Protein AF-0000000084496891 (afdb_homodimer)

Structure (mmCIF, N/CA/C/O backbone):
data_AF-0000000084496891-model_v1
#
loop_
_entity.id
_entity.type
_entity.pdbx_description
1 polymer 'DUF3231 family protein'
#
loop_
_atom_site.group_PDB
_atom_site.id
_atom_site.type_symbol
_atom_site.label_atom_id
_atom_site.label_alt_id
_atom_site.label_comp_id
_atom_site.label_asym_id
_atom_site.label_entity_id
_atom_site.label_seq_id
_atom_site.pdbx_PDB_ins_code
_atom_site.Cartn_x
_atom_site.Cartn_y
_atom_site.Cartn_z
_atom_site.occupancy
_atom_site.B_iso_or_equiv
_atom_site.auth_seq_id
_atom_site.auth_comp_id
_atom_site.auth_asym_id
_atom_site.auth_atom_id
_atom_site.pdbx_PDB_model_num
ATOM 1 N N . MET A 1 1 ? 25.375 16.516 -16.797 1 32.56 1 MET A N 1
ATOM 2 C CA . MET A 1 1 ? 24.047 15.969 -16.625 1 32.56 1 MET A CA 1
ATOM 3 C C . MET A 1 1 ? 24.078 14.445 -16.641 1 32.56 1 MET A C 1
ATOM 5 O O . MET A 1 1 ? 24.578 13.836 -17.594 1 32.56 1 MET A O 1
ATOM 9 N N . VAL A 1 2 ? 24.156 13.789 -15.539 1 44.91 2 VAL A N 1
ATOM 10 C CA . VAL A 1 2 ? 24.281 12.336 -15.531 1 44.91 2 VAL A CA 1
ATOM 11 C C . VAL A 1 2 ? 23.234 11.711 -16.438 1 44.91 2 VAL A C 1
ATOM 13 O O . VAL A 1 2 ? 22.062 12.109 -16.406 1 44.91 2 VAL A O 1
ATOM 16 N N . ASP A 1 3 ? 23.609 11.289 -17.609 1 49.84 3 ASP A N 1
ATOM 17 C CA . ASP A 1 3 ? 22.688 10.578 -18.5 1 49.84 3 ASP A CA 1
ATOM 18 C C . ASP A 1 3 ? 21.875 9.539 -17.719 1 49.84 3 ASP A C 1
ATOM 20 O O . ASP A 1 3 ? 22.406 8.516 -17.297 1 49.84 3 ASP A O 1
ATOM 24 N N . GLY A 1 4 ? 20.703 9.992 -17.109 1 54.47 4 GLY A N 1
ATOM 25 C CA . GLY A 1 4 ? 19.781 9.25 -16.266 1 54.47 4 GLY A CA 1
ATOM 26 C C . GLY A 1 4 ? 19.516 7.848 -16.766 1 54.47 4 GLY A C 1
ATOM 27 O O . GLY A 1 4 ? 19.109 6.973 -15.984 1 54.47 4 GLY A O 1
ATOM 28 N N . ASN A 1 5 ? 19.828 7.648 -18.047 1 59.16 5 ASN A N 1
ATOM 29 C CA . ASN A 1 5 ? 19.562 6.332 -18.625 1 59.16 5 ASN A CA 1
ATOM 30 C C . ASN A 1 5 ? 20.766 5.406 -18.469 1 59.16 5 ASN A C 1
ATOM 32 O O . ASN A 1 5 ? 20.719 4.238 -18.859 1 59.16 5 ASN A O 1
ATOM 36 N N . LYS A 1 6 ? 21.594 5.879 -17.859 1 73.75 6 LYS A N 1
ATOM 37 C CA . LYS A 1 6 ? 22.844 5.117 -17.812 1 73.75 6 LYS A CA 1
ATOM 38 C C . LYS A 1 6 ? 23.156 4.637 -16.406 1 73.75 6 LYS A C 1
ATOM 40 O O . LYS A 1 6 ? 24.188 4.016 -16.172 1 73.75 6 LYS A O 1
ATOM 45 N N . LEU A 1 7 ? 22.219 4.836 -15.586 1 86 7 LEU A N 1
ATOM 46 C CA . LEU A 1 7 ? 22.469 4.402 -14.219 1 86 7 LEU A CA 1
ATOM 47 C C . LEU A 1 7 ? 22.281 2.895 -14.078 1 86 7 LEU A C 1
ATOM 49 O O . LEU A 1 7 ? 21.375 2.322 -14.688 1 86 7 LEU A O 1
ATOM 53 N N . LYS A 1 8 ? 23.234 2.354 -13.383 1 93.38 8 LYS A N 1
ATOM 54 C CA . LYS A 1 8 ? 23.016 0.95 -13.047 1 93.38 8 LYS A CA 1
ATOM 55 C C . LYS A 1 8 ? 21.766 0.778 -12.188 1 93.38 8 LYS A C 1
ATOM 57 O O . LYS A 1 8 ? 21.484 1.604 -11.32 1 93.38 8 LYS A O 1
ATOM 62 N N . LEU A 1 9 ? 21.078 -0.319 -12.453 1 96.88 9 LEU A N 1
ATOM 63 C CA . LEU A 1 9 ? 19.891 -0.584 -11.648 1 96.88 9 LEU A CA 1
ATOM 64 C C . LEU A 1 9 ? 20.281 -0.941 -10.219 1 96.88 9 LEU A C 1
ATOM 66 O O . LEU A 1 9 ? 21.234 -1.691 -9.992 1 96.88 9 LEU A O 1
ATOM 70 N N . THR A 1 10 ? 19.609 -0.327 -9.297 1 97.31 10 THR A N 1
ATOM 71 C CA . THR A 1 10 ? 19.828 -0.608 -7.883 1 97.31 10 THR A CA 1
ATOM 72 C C . THR A 1 10 ? 19.188 -1.938 -7.488 1 97.31 10 THR A C 1
ATOM 74 O O . THR A 1 10 ? 18.438 -2.527 -8.273 1 97.31 10 THR A O 1
ATOM 77 N N . SER A 1 11 ? 19.516 -2.373 -6.242 1 97.5 11 SER A N 1
ATOM 78 C CA . SER A 1 11 ? 18.922 -3.582 -5.676 1 97.5 11 SER A CA 1
ATOM 79 C C . SER A 1 11 ? 17.391 -3.504 -5.672 1 97.5 11 SER A C 1
ATOM 81 O O . SER A 1 11 ? 16.719 -4.461 -6.055 1 97.5 11 SER A O 1
ATOM 83 N N . SER A 1 12 ? 16.797 -2.367 -5.246 1 97.94 12 SER A N 1
ATOM 84 C CA . SER A 1 12 ? 15.344 -2.211 -5.219 1 97.94 12 SER A CA 1
ATOM 85 C C . SER A 1 12 ? 14.742 -2.32 -6.617 1 97.94 12 SER A C 1
ATOM 87 O O . SER A 1 12 ? 13.695 -2.943 -6.809 1 97.94 12 SER A O 1
ATOM 89 N N . GLU A 1 13 ? 15.414 -1.713 -7.57 1 98.38 13 GLU A N 1
ATOM 90 C CA . GLU A 1 13 ? 14.945 -1.757 -8.953 1 98.38 13 GLU A CA 1
ATOM 91 C C . GLU A 1 13 ? 15.008 -3.174 -9.516 1 98.38 13 GLU A C 1
ATOM 93 O O . GLU A 1 13 ? 14.07 -3.635 -10.164 1 98.38 13 GLU A O 1
ATOM 98 N N . ILE A 1 14 ? 16.094 -3.895 -9.227 1 98.25 14 ILE A N 1
ATOM 99 C CA . ILE A 1 14 ? 16.219 -5.281 -9.656 1 98.25 14 ILE A CA 1
ATOM 100 C C . ILE A 1 14 ? 15.156 -6.133 -8.953 1 98.25 14 ILE A C 1
ATOM 102 O O . ILE A 1 14 ? 14.578 -7.043 -9.555 1 98.25 14 ILE A O 1
ATOM 106 N N . GLY A 1 15 ? 14.938 -5.797 -7.695 1 98.25 15 GLY A N 1
ATOM 107 C CA . GLY A 1 15 ? 13.922 -6.512 -6.934 1 98.25 15 GLY A CA 1
ATOM 108 C C . GLY A 1 15 ? 12.531 -6.367 -7.516 1 98.25 15 GLY A C 1
ATOM 109 O O . GLY A 1 15 ? 11.773 -7.34 -7.578 1 98.25 15 GLY A O 1
ATOM 110 N N . THR A 1 16 ? 12.141 -5.141 -7.887 1 98.56 16 THR A N 1
ATOM 111 C CA . THR A 1 16 ? 10.82 -4.926 -8.461 1 98.56 16 THR A CA 1
ATOM 112 C C . THR A 1 16 ? 10.68 -5.676 -9.789 1 98.56 16 THR A C 1
ATOM 114 O O . THR A 1 16 ? 9.633 -6.254 -10.07 1 98.56 16 THR A O 1
ATOM 117 N N . LEU A 1 17 ? 11.742 -5.66 -10.594 1 98.69 17 LEU A N 1
ATOM 118 C CA . LEU A 1 17 ? 11.727 -6.391 -11.852 1 98.69 17 LEU A CA 1
ATOM 119 C C . LEU A 1 17 ? 11.539 -7.887 -11.609 1 98.69 17 LEU A C 1
ATOM 121 O O . LEU A 1 17 ? 10.742 -8.531 -12.289 1 98.69 17 LEU A O 1
ATOM 125 N N . TRP A 1 18 ? 12.266 -8.391 -10.664 1 98.56 18 TRP A N 1
ATOM 126 C CA . TRP A 1 18 ? 12.164 -9.812 -10.32 1 98.56 18 TRP A CA 1
ATOM 127 C C . TRP A 1 18 ? 10.75 -10.164 -9.891 1 98.56 18 TRP A C 1
ATOM 129 O O . TRP A 1 18 ? 10.164 -11.133 -10.383 1 98.56 18 TRP A O 1
ATOM 139 N N . GLY A 1 19 ? 10.227 -9.391 -8.992 1 98 19 GLY A N 1
ATOM 140 C CA . GLY A 1 19 ? 8.875 -9.633 -8.508 1 98 19 GLY A CA 1
ATOM 141 C C . GLY A 1 19 ? 7.828 -9.562 -9.609 1 98 19 GLY A C 1
ATOM 142 O O . GLY A 1 19 ? 6.934 -10.406 -9.672 1 98 19 GLY A O 1
ATOM 143 N N . GLU A 1 20 ? 7.938 -8.531 -10.453 1 98.25 20 GLU A N 1
ATOM 144 C CA . GLU A 1 20 ? 6.996 -8.367 -11.555 1 98.25 20 GLU A CA 1
ATOM 145 C C . GLU A 1 20 ? 7.059 -9.555 -12.508 1 98.25 20 GLU A C 1
ATOM 147 O O . GLU A 1 20 ? 6.035 -9.969 -13.062 1 98.25 20 GLU A O 1
ATOM 152 N N . TYR A 1 21 ? 8.258 -10.039 -12.727 1 98.56 21 TYR A N 1
ATOM 153 C CA . TYR A 1 21 ? 8.422 -11.156 -13.648 1 98.56 21 TYR A CA 1
ATOM 154 C C . TYR A 1 21 ? 7.816 -12.43 -13.07 1 98.56 21 TYR A C 1
ATOM 156 O O . TYR A 1 21 ? 7.016 -13.102 -13.727 1 98.56 21 TYR A O 1
ATOM 164 N N . VAL A 1 22 ? 8.188 -12.781 -11.852 1 98.56 22 VAL A N 1
ATOM 165 C CA . VAL A 1 22 ? 7.77 -14.039 -11.242 1 98.56 22 VAL A CA 1
ATOM 166 C C . VAL A 1 22 ? 6.258 -14.031 -11.016 1 98.56 22 VAL A C 1
ATOM 168 O O . VAL A 1 22 ? 5.559 -14.961 -11.422 1 98.56 22 VAL A O 1
ATOM 171 N N . ASN A 1 23 ? 5.754 -12.984 -10.398 1 98.25 23 ASN A N 1
ATOM 172 C CA . ASN A 1 23 ? 4.32 -12.883 -10.164 1 98.25 23 ASN A CA 1
ATOM 173 C C . ASN A 1 23 ? 3.543 -12.781 -11.469 1 98.25 23 ASN A C 1
ATOM 175 O O . ASN A 1 23 ? 2.475 -13.375 -11.617 1 98.25 23 ASN A O 1
ATOM 179 N N . GLY A 1 24 ? 4.105 -11.977 -12.383 1 98.44 24 GLY A N 1
ATOM 180 C CA . GLY A 1 24 ? 3.447 -11.797 -13.664 1 98.44 24 GLY A CA 1
ATOM 181 C C . GLY A 1 24 ? 3.309 -13.086 -14.453 1 98.44 24 GLY A C 1
ATOM 182 O O . GLY A 1 24 ? 2.271 -13.328 -15.07 1 98.44 24 GLY A O 1
ATOM 183 N N . THR A 1 25 ? 4.336 -13.906 -14.438 1 98.81 25 THR A N 1
ATOM 184 C CA . THR A 1 25 ? 4.281 -15.164 -15.18 1 98.81 25 THR A CA 1
ATOM 185 C C . THR A 1 25 ? 3.295 -16.125 -14.531 1 98.81 25 THR A C 1
ATOM 187 O O . THR A 1 25 ? 2.623 -16.891 -15.227 1 98.81 25 THR A O 1
ATOM 190 N N . MET A 1 26 ? 3.199 -16.094 -13.219 1 98.75 26 MET A N 1
ATOM 191 C CA . MET A 1 26 ? 2.188 -16.906 -12.539 1 98.75 26 MET A CA 1
ATOM 192 C C . MET A 1 26 ? 0.784 -16.484 -12.961 1 98.75 26 MET A C 1
ATOM 194 O O . MET A 1 26 ? -0.03 -17.328 -13.344 1 98.75 26 MET A O 1
ATOM 198 N N . ILE A 1 27 ? 0.525 -15.219 -12.938 1 98.69 27 ILE A N 1
ATOM 199 C CA . ILE A 1 27 ? -0.786 -14.68 -13.289 1 98.69 27 ILE A CA 1
ATOM 200 C C . ILE A 1 27 ? -1.087 -14.977 -14.758 1 98.69 27 ILE A C 1
ATOM 202 O O . ILE A 1 27 ? -2.229 -15.281 -15.109 1 98.69 27 ILE A O 1
ATOM 206 N N . ASP A 1 28 ? -0.078 -14.883 -15.547 1 98.75 28 ASP A N 1
ATOM 207 C CA . ASP A 1 28 ? -0.242 -15.141 -16.969 1 98.75 28 ASP A CA 1
ATOM 208 C C . ASP A 1 28 ? -0.71 -16.578 -17.219 1 98.75 28 ASP A C 1
ATOM 210 O O . ASP A 1 28 ? -1.584 -16.812 -18.047 1 98.75 28 ASP A O 1
ATOM 214 N N . VAL A 1 29 ? -0.125 -17.562 -16.547 1 98.81 29 VAL A N 1
ATOM 215 C CA . VAL A 1 29 ? -0.531 -18.953 -16.672 1 98.81 29 VAL A CA 1
ATOM 216 C C . VAL A 1 29 ? -1.993 -19.109 -16.266 1 98.81 29 VAL A C 1
ATOM 218 O O . VAL A 1 29 ? -2.775 -19.766 -16.953 1 98.81 29 VAL A O 1
ATOM 221 N N . VAL A 1 30 ? -2.383 -18.5 -15.156 1 98.81 30 VAL A N 1
ATOM 222 C CA . VAL A 1 30 ? -3.756 -18.578 -14.664 1 98.81 30 VAL A CA 1
ATOM 223 C C . VAL A 1 30 ? -4.703 -17.922 -15.672 1 98.81 30 VAL A C 1
ATOM 225 O O . VAL A 1 30 ? -5.754 -18.484 -15.992 1 98.81 30 VAL A O 1
ATOM 228 N N . ASN A 1 31 ? -4.309 -16.75 -16.172 1 98.81 31 ASN A N 1
ATOM 229 C CA . ASN A 1 31 ? -5.141 -16.031 -17.125 1 98.81 31 ASN A CA 1
ATOM 230 C C . ASN A 1 31 ? -5.332 -16.844 -18.406 1 98.81 31 ASN A C 1
ATOM 232 O O . ASN A 1 31 ? -6.414 -16.828 -19 1 98.81 31 ASN A O 1
ATOM 236 N N . ARG A 1 32 ? -4.305 -17.453 -18.875 1 98.62 32 ARG A N 1
ATOM 237 C CA . ARG A 1 32 ? -4.395 -18.25 -20.109 1 98.62 32 ARG A CA 1
ATOM 238 C C . ARG A 1 32 ? -5.324 -19.438 -19.922 1 98.62 32 ARG A C 1
ATOM 240 O O . ARG A 1 32 ? -6.094 -19.781 -20.828 1 98.62 32 ARG A O 1
ATOM 247 N N . TYR A 1 33 ? -5.238 -20.078 -18.828 1 98.62 33 TYR A N 1
ATOM 248 C CA . TYR A 1 33 ? -6.215 -21.125 -18.531 1 98.62 33 TYR A CA 1
ATOM 249 C C . TYR A 1 33 ? -7.629 -20.562 -18.531 1 98.62 33 TYR A C 1
ATOM 251 O O . TYR A 1 33 ? -8.523 -21.109 -19.188 1 98.62 33 TYR A O 1
ATOM 259 N N . MET A 1 34 ? -7.809 -19.469 -17.75 1 98.81 34 MET A N 1
ATOM 260 C CA . MET A 1 34 ? -9.148 -18.891 -17.656 1 98.81 34 MET A CA 1
ATOM 261 C C . MET A 1 34 ? -9.656 -18.469 -19.016 1 98.81 34 MET A C 1
ATOM 263 O O . MET A 1 34 ? -10.82 -18.703 -19.359 1 98.81 34 MET A O 1
ATOM 267 N N . TYR A 1 35 ? -8.797 -17.891 -19.797 1 98.69 35 TYR A N 1
ATOM 268 C CA . TYR A 1 35 ? -9.141 -17.5 -21.172 1 98.69 35 TYR A CA 1
ATOM 269 C C . TYR A 1 35 ? -9.672 -18.703 -21.953 1 98.69 35 TYR A C 1
ATOM 271 O O . TYR A 1 35 ? -10.609 -18.562 -22.734 1 98.69 35 TYR A O 1
ATOM 279 N N . SER A 1 36 ? -9.133 -19.875 -21.812 1 98.38 36 SER A N 1
ATOM 280 C CA . SER A 1 36 ? -9.484 -21.062 -22.578 1 98.38 36 SER A CA 1
ATOM 281 C C . SER A 1 36 ? -10.859 -21.578 -22.188 1 98.38 36 SER A C 1
ATOM 283 O O . SER A 1 36 ? -11.492 -22.312 -22.953 1 98.38 36 SER A O 1
ATOM 285 N N . ILE A 1 37 ? -11.383 -21.234 -21.016 1 98.12 37 ILE A N 1
ATOM 286 C CA . ILE A 1 37 ? -12.617 -21.859 -20.562 1 98.12 37 ILE A CA 1
ATOM 287 C C . ILE A 1 37 ? -13.75 -20.844 -20.594 1 98.12 37 ILE A C 1
ATOM 289 O O . ILE A 1 37 ? -14.922 -21.203 -20.484 1 98.12 37 ILE A O 1
ATOM 293 N N . ILE A 1 38 ? -13.469 -19.547 -20.641 1 98.56 38 ILE A N 1
ATOM 294 C CA . ILE A 1 38 ? -14.469 -18.484 -20.594 1 98.56 38 ILE A CA 1
ATOM 295 C C . ILE A 1 38 ? -15.375 -18.578 -21.828 1 98.56 38 ILE A C 1
ATOM 297 O O . ILE A 1 38 ? -14.891 -18.734 -22.953 1 98.56 38 ILE A O 1
ATOM 301 N N . GLU A 1 39 ? -16.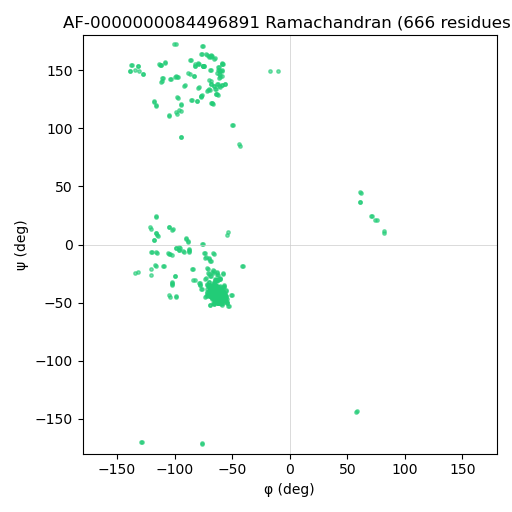641 -18.484 -21.609 1 98.38 39 GLU A N 1
ATOM 302 C CA . GLU A 1 39 ? -17.641 -18.562 -22.672 1 98.38 39 GLU A CA 1
ATOM 303 C C . GLU A 1 39 ? -18.156 -17.172 -23.031 1 98.38 39 GLU A C 1
ATOM 305 O O . GLU A 1 39 ? -18.516 -16.906 -24.188 1 98.38 39 GLU A O 1
ATOM 310 N N . ASP A 1 40 ? -18.266 -16.281 -22.078 1 98.31 40 ASP A N 1
ATOM 311 C CA . ASP A 1 40 ? -18.734 -14.922 -22.312 1 98.31 40 ASP A CA 1
ATOM 312 C C . ASP A 1 40 ? -17.719 -14.133 -23.141 1 98.31 40 ASP A C 1
ATOM 314 O O . ASP A 1 40 ? -16.594 -13.891 -22.703 1 98.31 40 ASP A O 1
ATOM 318 N N . GLU A 1 41 ? -18.125 -13.633 -24.25 1 98.44 41 GLU A N 1
ATOM 319 C CA . GLU A 1 41 ? -17.219 -13.031 -25.219 1 98.44 41 GLU A CA 1
ATOM 320 C C . GLU A 1 41 ? -16.641 -11.711 -24.703 1 98.44 41 GLU A C 1
ATOM 322 O O . GLU A 1 41 ? -15.5 -11.359 -25 1 98.44 41 GLU A O 1
ATOM 327 N N . GLN A 1 42 ? -17.438 -10.953 -23.984 1 98.44 42 GLN A N 1
ATOM 328 C CA . GLN A 1 42 ? -16.953 -9.703 -23.422 1 98.44 42 GLN A CA 1
ATOM 329 C C . GLN A 1 42 ? -15.852 -9.953 -22.391 1 98.44 42 GLN A C 1
ATOM 331 O O . GLN A 1 42 ? -14.828 -9.273 -22.375 1 98.44 42 GLN A O 1
ATOM 336 N N . ILE A 1 43 ? -16.109 -10.945 -21.531 1 98.75 43 ILE A N 1
ATOM 337 C CA . ILE A 1 43 ? -15.109 -11.297 -20.531 1 98.75 43 ILE A CA 1
ATOM 338 C C . ILE A 1 43 ? -13.859 -11.844 -21.219 1 98.75 43 ILE A C 1
ATOM 340 O O . ILE A 1 43 ? -12.734 -11.484 -20.844 1 98.75 43 ILE A O 1
ATOM 344 N N . LYS A 1 44 ? -14.07 -12.68 -22.172 1 98.75 44 LYS A N 1
ATOM 345 C CA . LYS A 1 44 ? -12.969 -13.281 -22.922 1 98.75 44 LYS A CA 1
ATOM 346 C C . LYS A 1 44 ? -12.078 -12.219 -23.547 1 98.75 44 LYS A C 1
ATOM 348 O O . LYS A 1 44 ? -10.852 -12.344 -23.562 1 98.75 44 LYS A O 1
ATOM 353 N N . SER A 1 45 ? -12.656 -11.188 -24.094 1 98.56 45 SER A N 1
ATOM 354 C CA . SER A 1 45 ? -11.922 -10.109 -24.734 1 98.56 45 SER A CA 1
ATOM 355 C C . SER A 1 45 ? -11.031 -9.375 -23.75 1 98.56 45 SER A C 1
ATOM 357 O O . SER A 1 45 ? -9.906 -8.984 -24.078 1 98.56 45 SER A O 1
ATOM 359 N N . ILE A 1 46 ? -11.508 -9.164 -22.562 1 98.62 46 ILE A N 1
ATOM 360 C CA . ILE A 1 46 ? -10.727 -8.484 -21.531 1 98.62 46 ILE A CA 1
ATOM 361 C C . ILE A 1 46 ? -9.531 -9.352 -21.141 1 98.62 46 ILE A C 1
ATOM 363 O O . ILE A 1 46 ? -8.43 -8.844 -20.922 1 98.62 46 ILE A O 1
ATOM 367 N N . PHE A 1 47 ? -9.734 -10.656 -21.047 1 98.88 47 PHE A N 1
ATOM 368 C CA . PHE A 1 47 ? -8.633 -11.562 -20.75 1 98.88 47 PHE A CA 1
ATOM 369 C C . PHE A 1 47 ? -7.605 -11.555 -21.875 1 98.88 47 PHE A C 1
ATOM 371 O O . PHE A 1 47 ? -6.398 -11.625 -21.625 1 98.88 47 PHE A O 1
ATOM 378 N N . ASP A 1 48 ? -8.086 -11.508 -23.109 1 98.69 48 ASP A N 1
ATOM 379 C CA . ASP A 1 48 ? -7.172 -11.398 -24.25 1 98.69 48 ASP A CA 1
ATOM 380 C C . ASP A 1 48 ? -6.293 -10.164 -24.141 1 98.69 48 ASP A C 1
ATOM 382 O O . ASP A 1 48 ? -5.082 -10.227 -24.375 1 98.69 48 ASP A O 1
ATOM 386 N N . SER A 1 49 ? -6.895 -9.078 -23.734 1 98.5 49 SER A N 1
ATOM 387 C CA . SER A 1 49 ? -6.164 -7.836 -23.531 1 98.5 49 SER A CA 1
ATOM 388 C C . SER A 1 49 ? -5.145 -7.973 -22.406 1 98.5 49 SER A C 1
ATOM 390 O O . SER A 1 49 ? -4.023 -7.473 -22.516 1 98.5 49 SER A O 1
ATOM 392 N N . ALA A 1 50 ? -5.57 -8.57 -21.281 1 98.69 50 ALA A N 1
ATOM 393 C CA . ALA A 1 50 ? -4.688 -8.758 -20.125 1 98.69 50 ALA A CA 1
ATOM 394 C C . ALA A 1 50 ? -3.467 -9.594 -20.5 1 98.69 50 ALA A C 1
ATOM 396 O O . ALA A 1 50 ? -2.338 -9.258 -20.141 1 98.69 50 ALA A O 1
ATOM 397 N N . ILE A 1 51 ? -3.645 -10.711 -21.266 1 98.81 51 ILE A N 1
ATOM 398 C CA . ILE A 1 51 ? -2.582 -11.625 -21.672 1 98.81 51 ILE A CA 1
ATOM 399 C C . ILE A 1 51 ? -1.617 -10.906 -22.609 1 98.81 51 ILE A C 1
ATOM 401 O O . ILE A 1 51 ? -0.398 -11.016 -22.453 1 98.81 51 ILE A O 1
ATOM 405 N N . ASN A 1 52 ? -2.137 -10.125 -23.516 1 98.69 52 ASN A N 1
ATOM 406 C CA . ASN A 1 52 ? -1.303 -9.391 -24.453 1 98.69 52 ASN A CA 1
ATOM 407 C C . ASN A 1 52 ? -0.506 -8.289 -23.766 1 98.69 52 ASN A C 1
ATOM 409 O O . ASN A 1 52 ? 0.659 -8.055 -24.094 1 98.69 52 ASN A O 1
ATOM 413 N N . THR A 1 53 ? -1.165 -7.59 -22.859 1 98.69 53 THR A N 1
ATOM 414 C CA . THR A 1 53 ? -0.505 -6.531 -22.109 1 98.69 53 THR A CA 1
ATOM 415 C C . THR A 1 53 ? 0.687 -7.086 -21.328 1 98.69 53 THR A C 1
ATOM 417 O O . THR A 1 53 ? 1.784 -6.527 -21.391 1 98.69 53 THR A O 1
ATOM 420 N N . PHE A 1 54 ? 0.489 -8.164 -20.656 1 98.56 54 PHE A N 1
ATOM 421 C CA . PHE A 1 54 ? 1.599 -8.734 -19.906 1 98.56 54 PHE A CA 1
ATOM 422 C C . PHE A 1 54 ? 2.689 -9.234 -20.844 1 98.56 54 PHE A C 1
ATOM 424 O O . PHE A 1 54 ? 3.877 -9.141 -20.531 1 98.56 54 PHE A O 1
ATOM 431 N N . GLY A 1 55 ? 2.297 -9.852 -21.953 1 98.69 55 GLY A N 1
ATOM 432 C CA . GLY A 1 55 ? 3.291 -10.281 -22.922 1 98.69 55 GLY A CA 1
ATOM 433 C C . GLY A 1 55 ? 4.266 -9.188 -23.312 1 98.69 55 GLY A C 1
ATOM 434 O O . GLY A 1 55 ? 5.473 -9.422 -23.391 1 98.69 55 GLY A O 1
ATOM 435 N N . LYS A 1 56 ? 3.771 -8.016 -23.531 1 98.56 56 LYS A N 1
ATOM 436 C CA . LYS A 1 56 ? 4.617 -6.867 -23.859 1 98.56 56 LYS A CA 1
ATOM 437 C C . LYS A 1 56 ? 5.48 -6.461 -22.672 1 98.56 56 LYS A C 1
ATOM 439 O O . LYS A 1 56 ? 6.672 -6.18 -22.828 1 98.56 56 LYS A O 1
ATOM 444 N N . GLN A 1 57 ? 4.879 -6.391 -21.5 1 98.75 57 GLN A N 1
ATOM 445 C CA . GLN A 1 57 ? 5.605 -6.027 -20.281 1 98.75 57 GLN A CA 1
ATOM 446 C C . GLN A 1 57 ? 6.715 -7.031 -19.984 1 98.75 57 GLN A C 1
ATOM 448 O O . GLN A 1 57 ? 7.82 -6.648 -19.594 1 98.75 57 GLN A O 1
ATOM 453 N N . LYS A 1 58 ? 6.367 -8.297 -20.156 1 98.69 58 LYS A N 1
ATOM 454 C CA . LYS A 1 58 ? 7.332 -9.367 -19.891 1 98.69 58 LYS A CA 1
ATOM 455 C C . LYS A 1 58 ? 8.578 -9.195 -20.75 1 98.69 58 LYS A C 1
ATOM 457 O O . LYS A 1 58 ? 9.703 -9.352 -20.266 1 98.69 58 LYS A O 1
ATOM 462 N N . LYS A 1 59 ? 8.406 -8.891 -22.016 1 98.62 59 LYS A N 1
ATOM 463 C CA . LYS A 1 59 ? 9.531 -8.688 -22.922 1 98.62 59 LYS A CA 1
ATOM 464 C C . LYS A 1 59 ? 10.414 -7.527 -22.453 1 98.62 59 LYS A C 1
ATOM 466 O O . LYS A 1 59 ? 11.641 -7.605 -22.516 1 98.62 59 LYS A O 1
ATOM 471 N N . GLU A 1 60 ? 9.805 -6.465 -22 1 98.62 60 GLU A N 1
ATOM 472 C CA . GLU A 1 60 ? 10.547 -5.312 -21.5 1 98.62 60 GLU A CA 1
ATOM 473 C C . GLU A 1 60 ? 11.312 -5.66 -20.219 1 98.62 60 GLU A C 1
ATOM 475 O O . GLU A 1 60 ? 12.469 -5.25 -20.062 1 98.62 60 GLU A O 1
ATOM 480 N N . ILE A 1 61 ? 10.648 -6.379 -19.328 1 98.81 61 ILE A N 1
ATOM 481 C CA . ILE A 1 61 ? 11.305 -6.797 -18.094 1 98.81 61 ILE A CA 1
ATOM 482 C C . ILE A 1 61 ? 12.547 -7.629 -18.422 1 98.81 61 ILE A C 1
ATOM 484 O O . ILE A 1 61 ? 13.609 -7.422 -17.844 1 98.81 61 ILE A O 1
ATOM 488 N N . VAL A 1 62 ? 12.406 -8.578 -19.344 1 98.75 62 VAL A N 1
ATOM 489 C CA . VAL A 1 62 ? 13.508 -9.43 -19.766 1 98.75 62 VAL A CA 1
ATOM 490 C C . VAL A 1 62 ? 14.656 -8.578 -20.297 1 98.75 62 VAL A C 1
ATOM 492 O O . VAL A 1 62 ? 15.82 -8.828 -19.984 1 98.75 62 VAL A O 1
ATOM 495 N N . THR A 1 63 ? 14.328 -7.559 -21.062 1 98.44 63 THR A N 1
ATOM 496 C CA . THR A 1 63 ? 15.336 -6.668 -21.625 1 98.44 63 THR A CA 1
ATOM 497 C C . THR A 1 63 ? 16.125 -5.969 -20.516 1 98.44 63 THR A C 1
ATOM 499 O O . THR A 1 63 ? 17.344 -5.824 -20.609 1 98.44 63 THR A O 1
ATOM 502 N N . PHE A 1 64 ? 15.461 -5.5 -19.453 1 98.19 64 PHE A N 1
ATOM 503 C CA . PHE A 1 64 ? 16.141 -4.863 -18.344 1 98.19 64 PHE A CA 1
ATOM 504 C C . PHE A 1 64 ? 17.125 -5.828 -17.688 1 98.19 64 PHE A C 1
ATOM 506 O O . PHE A 1 64 ? 18.25 -5.445 -17.359 1 98.19 64 PHE A O 1
ATOM 513 N N . PHE A 1 65 ? 16.734 -7.09 -17.469 1 97.88 65 PHE A N 1
ATOM 514 C CA . PHE A 1 65 ? 17.609 -8.078 -16.859 1 97.88 65 PHE A CA 1
ATOM 515 C C . PHE A 1 65 ? 18.828 -8.32 -17.734 1 97.88 65 PHE A C 1
ATOM 517 O O . PHE A 1 65 ? 19.969 -8.297 -17.234 1 97.88 65 PHE A O 1
ATOM 524 N N . GLU A 1 66 ? 18.594 -8.57 -18.984 1 97.25 66 GLU A N 1
ATOM 525 C CA . GLU A 1 66 ? 19.688 -8.898 -19.906 1 97.25 66 GLU A CA 1
ATOM 526 C C . GLU A 1 66 ? 20.672 -7.742 -20.031 1 97.25 66 GLU A C 1
ATOM 528 O O . GLU A 1 66 ? 21.891 -7.949 -20 1 97.25 66 GLU A O 1
ATOM 533 N N . GLU A 1 67 ? 20.172 -6.551 -20.141 1 96.06 67 GLU A N 1
ATOM 534 C CA . GLU A 1 67 ? 21.031 -5.371 -20.266 1 96.06 67 GLU A CA 1
ATOM 535 C C . GLU A 1 67 ? 21.859 -5.148 -19.016 1 96.06 67 GLU A C 1
ATOM 537 O O . GLU A 1 67 ? 22.984 -4.641 -19.094 1 96.06 67 GLU A O 1
ATOM 542 N N . GLU A 1 68 ? 21.312 -5.559 -17.875 1 95.56 68 GLU A N 1
ATOM 543 C CA . GLU A 1 68 ? 22.016 -5.355 -16.609 1 95.56 68 GLU A CA 1
ATOM 544 C C . GLU A 1 68 ? 22.875 -6.57 -16.266 1 95.56 68 GLU A C 1
ATOM 546 O O . GLU A 1 68 ? 23.578 -6.562 -15.25 1 95.56 68 GLU A O 1
ATOM 551 N N . GLY A 1 69 ? 22.766 -7.645 -17.062 1 95.56 69 GLY A N 1
ATOM 552 C CA . GLY A 1 69 ? 23.578 -8.836 -16.891 1 95.56 69 GLY A CA 1
ATOM 553 C C . GLY A 1 69 ? 23.047 -9.766 -15.82 1 95.56 69 GLY A C 1
ATOM 554 O O . GLY A 1 69 ? 23.75 -10.656 -15.344 1 95.56 69 GLY A O 1
ATOM 555 N N . PHE A 1 70 ? 21.844 -9.57 -15.32 1 96.94 70 PHE A N 1
ATOM 556 C CA . PHE A 1 70 ? 21.203 -10.484 -14.383 1 96.94 70 PHE A CA 1
ATOM 557 C C . PHE A 1 70 ? 20.531 -11.633 -15.125 1 96.94 70 PHE A C 1
ATOM 559 O O . PHE A 1 70 ? 20.031 -11.453 -16.234 1 96.94 70 PHE A O 1
ATOM 566 N N . PRO A 1 71 ? 20.547 -12.766 -14.547 1 97.38 71 PRO A N 1
ATOM 567 C CA . PRO A 1 71 ? 19.766 -13.836 -15.18 1 97.38 71 PRO A CA 1
ATOM 568 C C . PRO A 1 71 ? 18.266 -13.562 -15.148 1 97.38 71 PRO A C 1
ATOM 570 O O . PRO A 1 71 ? 17.75 -13.062 -14.156 1 97.38 71 PRO A O 1
ATOM 573 N N . VAL A 1 72 ? 17.609 -13.797 -16.234 1 98.12 72 VAL A N 1
ATOM 574 C CA . VAL A 1 72 ? 16.156 -13.734 -16.25 1 98.12 72 VAL A CA 1
ATOM 575 C C . VAL A 1 72 ? 15.586 -14.789 -15.305 1 98.12 72 VAL A C 1
ATOM 577 O O . VAL A 1 72 ? 15.984 -15.953 -15.352 1 98.12 72 VAL A O 1
ATOM 580 N N . PRO A 1 73 ? 14.695 -14.414 -14.398 1 98.25 73 PRO A N 1
ATOM 581 C CA . PRO A 1 73 ? 14.078 -15.438 -13.539 1 98.25 73 PRO A CA 1
ATOM 582 C C . PRO A 1 73 ? 13.344 -16.516 -14.336 1 98.25 73 PRO A C 1
ATOM 584 O O . PRO A 1 73 ? 12.93 -16.266 -15.477 1 98.25 73 PRO A O 1
ATOM 587 N N . ILE A 1 74 ? 13.211 -17.656 -13.734 1 98.25 74 ILE A N 1
ATOM 588 C CA . ILE A 1 74 ? 12.508 -18.766 -14.383 1 98.25 74 ILE A CA 1
ATOM 589 C C . ILE A 1 74 ? 11.008 -18.484 -14.375 1 98.25 74 ILE A C 1
ATOM 591 O O . ILE A 1 74 ? 10.336 -18.656 -15.391 1 98.25 74 ILE A O 1
ATOM 595 N N . GLY A 1 75 ? 10.492 -18.031 -13.203 1 98.25 75 GLY A N 1
ATOM 596 C CA . GLY A 1 75 ? 9.062 -17.797 -13.039 1 98.25 75 GLY A CA 1
ATOM 597 C C . GLY A 1 75 ? 8.219 -19.031 -13.297 1 98.25 75 GLY A C 1
ATOM 598 O O . GLY A 1 75 ? 8.547 -20.125 -12.828 1 98.25 75 GLY A O 1
ATOM 599 N N . PHE A 1 76 ? 7.098 -18.844 -13.875 1 98.75 76 PHE A N 1
ATOM 600 C CA . PHE A 1 76 ? 6.18 -19.906 -14.266 1 98.75 76 PHE A CA 1
ATOM 601 C C . PHE A 1 76 ? 6.09 -20.016 -15.789 1 98.75 76 PHE A C 1
ATOM 603 O O . PHE A 1 76 ? 6.145 -19 -16.484 1 98.75 76 PHE A O 1
ATOM 610 N N . THR A 1 77 ? 6.043 -21.219 -16.25 1 97.38 77 THR A N 1
ATOM 611 C CA . THR A 1 77 ? 6.168 -21.5 -17.672 1 97.38 77 THR A CA 1
ATOM 612 C C . THR A 1 77 ? 5.023 -22.391 -18.156 1 97.38 77 THR A C 1
ATOM 614 O O . THR A 1 77 ? 4.062 -22.625 -17.422 1 97.38 77 THR A O 1
ATOM 617 N N . GLU A 1 78 ? 5.172 -22.859 -19.375 1 96.94 78 GLU A N 1
ATOM 618 C CA . GLU A 1 78 ? 4.172 -23.734 -19.969 1 96.94 78 GLU A CA 1
ATOM 619 C C . GLU A 1 78 ? 4.066 -25.047 -19.188 1 96.94 78 GLU A C 1
ATOM 621 O O . GLU A 1 78 ? 3.021 -25.703 -19.219 1 96.94 78 GLU A O 1
ATOM 626 N N . SER A 1 79 ? 5.102 -25.406 -18.484 1 97.56 79 SER A N 1
ATOM 627 C CA . SER A 1 79 ? 5.09 -26.641 -17.719 1 97.56 79 SER A CA 1
ATOM 628 C C . SER A 1 79 ? 4.145 -26.531 -16.516 1 97.56 79 SER A C 1
ATOM 630 O O . SER A 1 79 ? 3.793 -27.547 -15.914 1 97.56 79 SER A O 1
ATOM 632 N N . ASP A 1 80 ? 3.691 -25.344 -16.203 1 98.5 80 ASP A N 1
ATOM 633 C CA . ASP A 1 80 ? 2.812 -25.141 -15.062 1 98.5 80 ASP A CA 1
ATOM 634 C C . ASP A 1 80 ? 1.351 -25.062 -15.492 1 98.5 80 ASP A C 1
ATOM 636 O O . ASP A 1 80 ? 0.453 -24.953 -14.656 1 98.5 80 ASP A O 1
ATOM 640 N N . LEU A 1 81 ? 1.108 -25.125 -16.75 1 98.44 81 LEU A N 1
ATOM 641 C CA . LEU A 1 81 ? -0.234 -25.078 -17.312 1 98.44 81 LEU A CA 1
ATOM 642 C C . LEU A 1 81 ? -0.574 -26.391 -18.016 1 98.44 81 LEU A C 1
ATOM 644 O O . LEU A 1 81 ? 0.111 -26.797 -18.953 1 98.44 81 LEU A O 1
ATOM 648 N N . PHE A 1 82 ? -1.596 -27.062 -17.578 1 98 82 PHE A N 1
ATOM 649 C CA . PHE A 1 82 ? -2.078 -28.281 -18.219 1 98 82 PHE A CA 1
ATOM 650 C C . PHE A 1 82 ? -3.258 -27.969 -19.125 1 98 82 PHE A C 1
ATOM 652 O O . PHE A 1 82 ? -4.371 -27.734 -18.656 1 98 82 PHE A O 1
ATOM 659 N N . LYS A 1 83 ? -3.135 -28.125 -20.406 1 95.81 83 LYS A N 1
ATOM 660 C CA . LYS A 1 83 ? -4.105 -27.688 -21.406 1 95.81 83 LYS A CA 1
ATOM 661 C C . LYS A 1 83 ? -5.238 -28.703 -21.547 1 95.81 83 LYS A C 1
ATOM 663 O O . LYS A 1 83 ? -5.062 -29.891 -21.234 1 95.81 83 LYS A O 1
ATOM 668 N N . GLY A 1 84 ? -6.293 -28.234 -21.969 1 94.56 84 GLY A N 1
ATOM 669 C CA . GLY A 1 84 ? -7.426 -29.078 -22.297 1 94.56 84 GLY A CA 1
ATOM 670 C C . GLY A 1 84 ? -8.164 -29.594 -21.078 1 94.56 84 GLY A C 1
ATOM 671 O O . GLY A 1 84 ? -8.789 -30.656 -21.141 1 94.56 84 GLY A O 1
ATOM 672 N N . LYS A 1 85 ? -7.992 -28.938 -20.016 1 94.81 85 LYS A N 1
ATOM 673 C CA . LYS A 1 85 ? -8.641 -29.375 -18.781 1 94.81 85 LYS A CA 1
ATOM 674 C C . LYS A 1 85 ? -10.055 -28.812 -18.672 1 94.81 85 LYS A C 1
ATOM 676 O O . LYS A 1 85 ? -10.383 -27.812 -19.328 1 94.81 85 LYS A O 1
ATOM 681 N N . GLN A 1 86 ? -10.883 -29.469 -17.859 1 95.31 86 GLN A N 1
ATOM 682 C CA . GLN A 1 86 ? -12.273 -29.078 -17.641 1 95.31 86 GLN A CA 1
ATOM 683 C C . GLN A 1 86 ? -12.359 -27.719 -16.953 1 95.31 86 GLN A C 1
ATOM 685 O O . GLN A 1 86 ? -11.422 -27.297 -16.266 1 95.31 86 GLN A O 1
ATOM 690 N N . ARG A 1 87 ? -13.477 -27.203 -17.109 1 96.56 87 ARG A N 1
ATOM 691 C CA . ARG A 1 87 ? -13.766 -25.891 -16.531 1 96.56 87 ARG A CA 1
ATOM 692 C C . ARG A 1 87 ? -13.797 -25.969 -15.008 1 96.56 87 ARG A C 1
ATOM 694 O O . ARG A 1 87 ? -14.602 -26.703 -14.438 1 96.56 87 ARG A O 1
ATOM 701 N N . LEU A 1 88 ? -12.906 -25.156 -14.359 1 97.94 88 LEU A N 1
ATOM 702 C CA . LEU A 1 88 ? -12.828 -25.141 -12.898 1 97.94 88 LEU A CA 1
ATOM 703 C C . LEU A 1 88 ? -13.578 -23.953 -12.328 1 97.94 88 LEU A C 1
ATOM 705 O O . LEU A 1 88 ? -14.062 -24 -11.195 1 97.94 88 LEU A O 1
ATOM 709 N N . PHE A 1 89 ? -13.695 -22.859 -13.102 1 98.44 89 PHE A N 1
ATOM 710 C CA . PHE A 1 89 ? -14.266 -21.594 -12.633 1 98.44 89 PHE A CA 1
ATOM 711 C C . PHE A 1 89 ? -15.375 -21.125 -13.57 1 98.44 89 PHE A C 1
ATOM 713 O O . PHE A 1 89 ? -15.312 -21.359 -14.781 1 98.44 89 PHE A O 1
ATOM 720 N N . THR A 1 90 ? -16.406 -20.469 -13.016 1 98.38 90 THR A N 1
ATOM 721 C CA . THR A 1 90 ? -17.391 -19.812 -13.852 1 98.38 90 THR A CA 1
ATOM 722 C C . THR A 1 90 ? -16.812 -18.547 -14.492 1 98.38 90 THR A C 1
ATOM 724 O O . THR A 1 90 ? -15.781 -18.047 -14.047 1 98.38 90 THR A O 1
ATOM 727 N N . ASP A 1 91 ? -17.484 -18.031 -15.516 1 98.44 91 ASP A N 1
ATOM 728 C CA . ASP A 1 91 ? -17.062 -16.812 -16.172 1 98.44 91 ASP A CA 1
ATOM 729 C C . ASP A 1 91 ? -17 -15.648 -15.195 1 98.44 91 ASP A C 1
ATOM 731 O O . ASP A 1 91 ? -16.078 -14.836 -15.234 1 98.44 91 ASP A O 1
ATOM 735 N N . ILE A 1 92 ? -17.938 -15.586 -14.32 1 97.94 92 ILE A N 1
ATOM 736 C CA . ILE A 1 92 ? -18.047 -14.469 -13.383 1 97.94 92 ILE A CA 1
ATOM 737 C C . ILE A 1 92 ? -16.906 -14.516 -12.383 1 97.94 92 ILE A C 1
ATOM 739 O O . ILE A 1 92 ? -16.344 -13.477 -12.008 1 97.94 92 ILE A O 1
ATOM 743 N N . PHE A 1 93 ? -16.562 -15.695 -11.961 1 98.38 93 PHE A N 1
ATOM 744 C CA . PHE A 1 93 ? -15.398 -15.797 -11.086 1 98.38 93 PHE A CA 1
ATOM 745 C C . PHE A 1 93 ? -14.148 -15.281 -11.789 1 98.38 93 PHE A C 1
ATOM 747 O O . PHE A 1 93 ? -13.352 -14.555 -11.195 1 98.38 93 PHE A O 1
ATOM 754 N N . CYS A 1 94 ? -13.984 -15.703 -13.016 1 98.81 94 CYS A N 1
ATOM 755 C CA . CYS A 1 94 ? -12.812 -15.273 -13.773 1 98.81 94 CYS A CA 1
ATOM 756 C C . CYS A 1 94 ? -12.727 -13.75 -13.828 1 98.81 94 CYS A C 1
ATOM 758 O O . CYS A 1 94 ? -11.656 -13.18 -13.633 1 98.81 94 CYS A O 1
ATOM 760 N N . LEU A 1 95 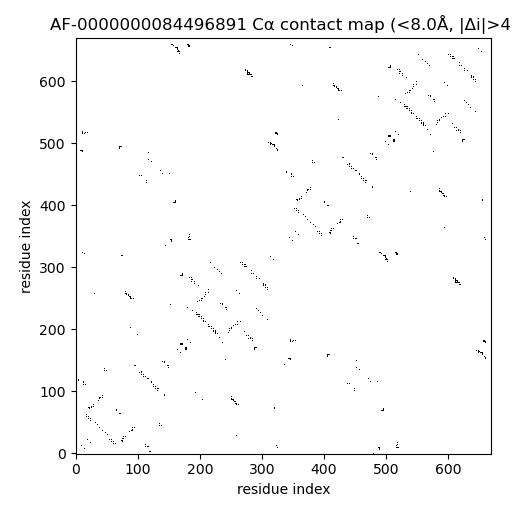? -13.844 -13.125 -14.078 1 98.69 95 LEU A N 1
ATOM 761 C CA . LEU A 1 95 ? -13.867 -11.672 -14.156 1 98.69 95 LEU A CA 1
ATOM 762 C C . LEU A 1 95 ? -13.531 -11.047 -12.805 1 98.69 95 LEU A C 1
ATOM 764 O O . LEU A 1 95 ? -12.766 -10.086 -12.734 1 98.69 95 LEU A O 1
ATOM 768 N N . ASN A 1 96 ? -14.109 -11.57 -11.727 1 98.25 96 ASN A N 1
ATOM 769 C CA . ASN A 1 96 ? -13.805 -11.086 -10.391 1 98.25 96 ASN A CA 1
ATOM 770 C C . ASN A 1 96 ? -12.328 -11.266 -10.047 1 98.25 96 ASN A C 1
ATOM 772 O O . ASN A 1 96 ? -11.719 -10.391 -9.438 1 98.25 96 ASN A O 1
ATOM 776 N N . TYR A 1 97 ? -11.797 -12.445 -10.461 1 98.5 97 TYR A N 1
ATOM 777 C CA . TYR A 1 97 ? -10.375 -12.719 -10.25 1 98.5 97 TYR A CA 1
ATOM 778 C C . TYR A 1 97 ? -9.516 -11.664 -10.93 1 98.5 97 TYR A C 1
ATOM 780 O O . TYR A 1 97 ? -8.625 -11.086 -10.305 1 98.5 97 TYR A O 1
ATOM 788 N N . LEU A 1 98 ? -9.812 -11.438 -12.164 1 98.81 98 LEU A N 1
ATOM 789 C CA . LEU A 1 98 ? -9.023 -10.477 -12.922 1 98.81 98 LEU A CA 1
ATOM 790 C C . LEU A 1 98 ? -9.133 -9.086 -12.312 1 98.81 98 LEU A C 1
ATOM 792 O O . LEU A 1 98 ? -8.141 -8.344 -12.266 1 98.81 98 LEU A O 1
ATOM 796 N N . HIS A 1 99 ? -10.305 -8.75 -11.867 1 98.38 99 HIS A N 1
ATOM 797 C CA . HIS A 1 99 ? -10.523 -7.453 -11.234 1 98.38 99 HIS A CA 1
ATOM 798 C C . HIS A 1 99 ? -9.656 -7.285 -9.992 1 98.38 99 HIS A C 1
ATOM 800 O O . HIS A 1 99 ? -8.953 -6.281 -9.852 1 98.38 99 HIS A O 1
ATOM 806 N N . ILE A 1 100 ? -9.641 -8.266 -9.141 1 97.94 100 ILE A N 1
ATOM 807 C CA . ILE A 1 100 ? -8.883 -8.18 -7.898 1 97.94 100 ILE A CA 1
ATOM 808 C C . ILE A 1 100 ? -7.387 -8.195 -8.203 1 97.94 100 ILE A C 1
ATOM 810 O O . ILE A 1 100 ? -6.617 -7.438 -7.609 1 97.94 100 ILE A O 1
ATOM 814 N N . MET A 1 101 ? -6.969 -9.023 -9.109 1 98.25 101 MET A N 1
ATOM 815 C CA . MET A 1 101 ? -5.551 -9.078 -9.453 1 98.25 101 MET A CA 1
ATOM 816 C C . MET A 1 101 ? -5.102 -7.773 -10.102 1 98.25 101 MET A C 1
ATOM 818 O O . MET A 1 101 ? -3.953 -7.359 -9.945 1 98.25 101 MET A O 1
ATOM 822 N N . THR A 1 102 ? -6.035 -7.141 -10.852 1 98.31 102 THR A N 1
ATOM 823 C CA . THR A 1 102 ? -5.75 -5.82 -11.398 1 98.31 102 THR A CA 1
ATOM 824 C C . THR A 1 102 ? -5.488 -4.812 -10.289 1 98.31 102 THR A C 1
ATOM 826 O O . THR A 1 102 ? -4.578 -3.988 -10.391 1 98.31 102 THR A O 1
ATOM 829 N N . LEU A 1 103 ? -6.262 -4.871 -9.234 1 97.12 103 LEU A N 1
ATOM 830 C CA . LEU A 1 103 ? -6.055 -3.986 -8.094 1 97.12 103 LEU A CA 1
ATOM 831 C C . LEU A 1 103 ? -4.684 -4.223 -7.469 1 97.12 103 LEU A C 1
ATOM 833 O O . LEU A 1 103 ? -3.982 -3.27 -7.125 1 97.12 103 LEU A O 1
ATOM 837 N N . HIS A 1 104 ? -4.301 -5.473 -7.332 1 96.5 104 HIS A N 1
ATOM 838 C CA . HIS A 1 104 ? -2.961 -5.805 -6.863 1 96.5 104 HIS A CA 1
ATOM 839 C C . HIS A 1 104 ? -1.896 -5.23 -7.793 1 96.5 104 HIS A C 1
ATOM 841 O O . HIS A 1 104 ? -0.882 -4.699 -7.332 1 96.5 104 HIS A O 1
ATOM 847 N N . GLY A 1 105 ? -2.148 -5.379 -9.078 1 96.81 105 GLY A N 1
ATOM 848 C CA . GLY A 1 105 ? -1.217 -4.855 -10.062 1 96.81 105 GLY A CA 1
ATOM 849 C C . GLY A 1 105 ? -1.058 -3.35 -9.992 1 96.81 105 GLY A C 1
ATOM 850 O O . GLY A 1 105 ? 0.055 -2.832 -10.117 1 96.81 105 GLY A O 1
ATOM 851 N N . LEU A 1 106 ? -2.168 -2.641 -9.789 1 96.75 106 LEU A N 1
ATOM 852 C CA . LEU A 1 106 ? -2.152 -1.188 -9.672 1 96.75 106 LEU A CA 1
ATOM 853 C C . LEU A 1 106 ? -1.246 -0.745 -8.523 1 96.75 106 LEU A C 1
ATOM 855 O O . LEU A 1 106 ? -0.379 0.113 -8.711 1 96.75 106 LEU A O 1
ATOM 859 N N . LEU A 1 107 ? -1.411 -1.331 -7.469 1 94.81 107 LEU A N 1
ATOM 860 C CA . LEU A 1 107 ? -0.629 -0.968 -6.293 1 94.81 107 LEU A CA 1
ATOM 861 C C . LEU A 1 107 ? 0.818 -1.425 -6.441 1 94.81 107 LEU A C 1
ATOM 863 O O . LEU A 1 107 ? 1.741 -0.713 -6.039 1 94.81 107 LEU A O 1
ATOM 867 N N . GLY A 1 108 ? 0.972 -2.631 -7.043 1 96.06 108 GLY A N 1
ATOM 868 C CA . GLY A 1 108 ? 2.314 -3.139 -7.277 1 96.06 108 GLY A CA 1
ATOM 869 C C . GLY A 1 108 ? 3.127 -2.27 -8.219 1 96.06 108 GLY A C 1
ATOM 870 O O . GLY A 1 108 ? 4.285 -1.958 -7.941 1 96.06 108 GLY A O 1
ATOM 871 N N . HIS A 1 109 ? 2.547 -1.809 -9.336 1 97.94 109 HIS A N 1
ATOM 872 C CA . HIS A 1 109 ? 3.232 -0.958 -10.297 1 97.94 109 HIS A CA 1
ATOM 873 C C . HIS A 1 109 ? 3.57 0.4 -9.695 1 97.94 109 HIS A C 1
ATOM 875 O O . HIS A 1 109 ? 4.637 0.957 -9.961 1 97.94 109 HIS A O 1
ATOM 881 N N . THR A 1 110 ? 2.623 0.87 -8.898 1 97.06 110 THR A N 1
ATOM 882 C CA . THR A 1 110 ? 2.857 2.15 -8.234 1 97.06 110 THR A CA 1
ATOM 883 C C . THR A 1 110 ? 4.02 2.047 -7.25 1 97.06 110 THR A C 1
ATOM 885 O O . THR A 1 110 ? 4.863 2.941 -7.18 1 97.06 110 THR A O 1
ATOM 888 N N . THR A 1 111 ? 4.082 0.999 -6.516 1 96.25 111 THR A N 1
ATOM 889 C CA . THR A 1 111 ? 5.188 0.766 -5.59 1 96.25 111 THR A CA 1
ATOM 890 C C . THR A 1 111 ? 6.508 0.644 -6.348 1 96.25 111 THR A C 1
ATOM 892 O O . THR A 1 111 ? 7.527 1.194 -5.922 1 96.25 111 THR A O 1
ATOM 895 N N . SER A 1 112 ? 6.465 -0.098 -7.449 1 98.06 112 SER A N 1
ATOM 896 C CA . SER A 1 112 ? 7.66 -0.261 -8.266 1 98.06 112 SER A CA 1
ATOM 897 C C . SER A 1 112 ? 8.141 1.076 -8.82 1 98.06 112 SER A C 1
ATOM 899 O O . SER A 1 112 ? 9.336 1.36 -8.828 1 98.06 112 SER A O 1
ATOM 901 N N . LEU A 1 113 ? 7.188 1.878 -9.25 1 97.88 113 LEU A N 1
ATOM 902 C CA . LEU A 1 113 ? 7.523 3.217 -9.719 1 97.88 113 LEU A CA 1
ATOM 903 C C . LEU A 1 113 ? 8.164 4.039 -8.609 1 97.88 113 LEU A C 1
ATOM 905 O O . LEU A 1 113 ? 9.156 4.738 -8.844 1 97.88 113 LEU A O 1
ATOM 909 N N . ALA A 1 114 ? 7.676 3.891 -7.43 1 96.19 114 ALA A N 1
ATOM 910 C CA . ALA A 1 114 ? 8.062 4.711 -6.285 1 96.19 114 ALA A CA 1
ATOM 911 C C . ALA A 1 114 ? 9.5 4.414 -5.859 1 96.19 114 ALA A C 1
ATOM 913 O O . ALA A 1 114 ? 10.109 5.191 -5.121 1 96.19 114 ALA A O 1
ATOM 914 N N . VAL A 1 115 ? 10.07 3.324 -6.352 1 96.44 115 VAL A N 1
ATOM 915 C CA . VAL A 1 115 ? 11.445 3.014 -5.965 1 96.44 115 VAL A CA 1
ATOM 916 C C . VAL A 1 115 ? 12.344 3.02 -7.199 1 96.44 115 VAL A C 1
ATOM 918 O O . VAL A 1 115 ? 13.508 2.617 -7.129 1 96.44 115 VAL A O 1
ATOM 921 N N . SER A 1 116 ? 11.773 3.371 -8.312 1 97.19 116 SER A N 1
ATOM 922 C CA . SER A 1 116 ? 12.539 3.457 -9.547 1 97.19 116 SER A CA 1
ATOM 923 C C . SER A 1 116 ? 13.219 4.816 -9.688 1 97.19 116 SER A C 1
ATOM 925 O O . SER A 1 116 ? 12.547 5.855 -9.664 1 97.19 116 SER A O 1
ATOM 927 N N . VAL A 1 117 ? 14.508 4.816 -9.859 1 96.56 117 VAL A N 1
ATOM 928 C CA . VAL A 1 117 ? 15.289 6.043 -9.984 1 96.56 117 VAL A CA 1
ATOM 929 C C . VAL A 1 117 ? 15.68 6.258 -11.445 1 96.56 117 VAL A C 1
ATOM 931 O O . VAL A 1 117 ? 15.594 7.371 -11.961 1 96.56 117 VAL A O 1
ATOM 934 N N . ARG A 1 118 ? 16.125 5.211 -12.086 1 96.94 118 ARG A N 1
ATOM 935 C CA . ARG A 1 118 ? 16.531 5.305 -13.484 1 96.94 118 ARG A CA 1
ATOM 936 C C . ARG A 1 118 ? 15.359 5.699 -14.375 1 96.94 118 ARG A C 1
ATOM 938 O O . ARG A 1 118 ? 14.258 5.18 -14.219 1 96.94 118 ARG A O 1
ATOM 945 N N . LYS A 1 119 ? 15.602 6.555 -15.281 1 96.75 119 LYS A N 1
ATOM 946 C CA . LYS A 1 119 ? 14.539 7.215 -16.031 1 96.75 119 LYS A CA 1
ATOM 947 C C . LYS A 1 119 ? 13.766 6.211 -16.891 1 96.75 119 LYS A C 1
ATOM 949 O O . LYS A 1 119 ? 12.539 6.242 -16.938 1 96.75 119 LYS A O 1
ATOM 954 N N . ASP A 1 120 ? 14.383 5.375 -17.641 1 97.25 120 ASP A N 1
ATOM 955 C CA . ASP A 1 120 ? 13.688 4.445 -18.531 1 97.25 120 ASP A CA 1
ATOM 956 C C . ASP A 1 120 ? 12.859 3.441 -17.719 1 97.25 120 ASP A C 1
ATOM 958 O O . ASP A 1 120 ? 11.805 3.004 -18.172 1 97.25 120 ASP A O 1
ATOM 962 N N . LEU A 1 121 ? 13.391 3.062 -16.547 1 98.25 121 LEU A N 1
ATOM 963 C CA . LEU A 1 121 ? 12.602 2.174 -15.695 1 98.25 121 LEU A CA 1
ATOM 964 C C . LEU A 1 121 ? 11.375 2.895 -15.148 1 98.25 121 LEU A C 1
ATOM 966 O O . LEU A 1 121 ? 10.297 2.303 -15.047 1 98.25 121 LEU A O 1
ATOM 970 N N . ARG A 1 122 ? 11.523 4.168 -14.727 1 97.94 122 ARG A N 1
ATOM 971 C CA . ARG A 1 122 ? 10.375 4.957 -14.305 1 97.94 122 ARG A CA 1
ATOM 972 C C . ARG A 1 122 ? 9.32 5.02 -15.406 1 97.94 122 ARG A C 1
ATOM 974 O O . ARG A 1 122 ? 8.125 4.887 -15.141 1 97.94 122 ARG A O 1
ATOM 981 N N . GLU A 1 123 ? 9.75 5.238 -16.578 1 97.88 123 GLU A N 1
ATOM 982 C CA . GLU A 1 123 ? 8.836 5.316 -17.719 1 97.88 123 GLU A CA 1
ATOM 983 C C . GLU A 1 123 ? 8.148 3.977 -17.969 1 97.88 123 GLU A C 1
ATOM 985 O O . GLU A 1 123 ? 6.965 3.936 -18.312 1 97.88 123 GLU A O 1
ATOM 990 N N . PHE A 1 124 ? 8.914 2.906 -17.797 1 98.5 124 PHE A N 1
ATOM 991 C CA . PHE A 1 124 ? 8.344 1.572 -17.938 1 98.5 124 PHE A CA 1
ATOM 992 C C . PHE A 1 124 ? 7.219 1.363 -16.938 1 98.5 124 PHE A C 1
ATOM 994 O O . PHE A 1 124 ? 6.109 0.966 -17.297 1 98.5 124 PHE A O 1
ATOM 1001 N N . TYR A 1 125 ? 7.465 1.681 -15.648 1 98.56 125 TYR A N 1
ATOM 1002 C CA . TYR A 1 125 ? 6.453 1.444 -14.625 1 98.56 125 TYR A CA 1
ATOM 1003 C C . TYR A 1 125 ? 5.309 2.443 -14.758 1 98.56 125 TYR A C 1
ATOM 1005 O O . TYR A 1 125 ? 4.16 2.129 -14.422 1 98.56 125 TYR A O 1
ATOM 1013 N N . ASP A 1 126 ? 5.57 3.615 -15.25 1 97.69 126 ASP A N 1
ATOM 1014 C CA . ASP A 1 126 ? 4.504 4.547 -15.602 1 97.69 126 ASP A CA 1
ATOM 1015 C C . ASP A 1 126 ? 3.541 3.924 -16.609 1 97.69 126 ASP A C 1
ATOM 1017 O O . ASP A 1 126 ? 2.322 4.023 -16.453 1 97.69 126 ASP A O 1
ATOM 1021 N N . SER A 1 127 ? 4.113 3.326 -17.594 1 98 127 SER A N 1
ATOM 1022 C CA . SER A 1 127 ? 3.307 2.668 -18.609 1 98 127 SER A CA 1
ATOM 1023 C C . SER A 1 127 ? 2.535 1.487 -18.031 1 98 127 SER A C 1
ATOM 1025 O O . SER A 1 127 ? 1.374 1.266 -18.375 1 98 127 SER A O 1
ATOM 1027 N N . CYS A 1 128 ? 3.189 0.696 -17.156 1 98.44 128 CYS A N 1
ATOM 1028 C CA . CYS A 1 128 ? 2.516 -0.421 -16.5 1 98.44 128 CYS A CA 1
ATOM 1029 C C . CYS A 1 128 ? 1.319 0.063 -15.695 1 98.44 128 CYS A C 1
ATOM 1031 O O . CYS A 1 128 ? 0.265 -0.574 -15.695 1 98.44 128 CYS A O 1
ATOM 1033 N N . ASP A 1 129 ? 1.524 1.165 -15 1 98 129 ASP A N 1
ATOM 1034 C CA . ASP A 1 129 ? 0.448 1.753 -14.203 1 98 129 ASP A CA 1
ATOM 1035 C C . ASP A 1 129 ? -0.721 2.174 -15.094 1 98 129 ASP A C 1
ATOM 1037 O O . ASP A 1 129 ? -1.882 1.952 -14.742 1 98 129 ASP A O 1
ATOM 1041 N N . ASN A 1 130 ? -0.449 2.779 -16.203 1 97.81 130 ASN A N 1
ATOM 1042 C CA . ASN A 1 130 ? -1.496 3.174 -17.125 1 97.81 130 ASN A CA 1
ATOM 1043 C C . ASN A 1 130 ? -2.254 1.965 -17.672 1 97.81 130 ASN A C 1
ATOM 1045 O O . ASN A 1 130 ? -3.477 2.012 -17.828 1 97.81 130 ASN A O 1
ATOM 1049 N N . ASP A 1 131 ? -1.525 0.885 -17.984 1 98.12 131 ASP A N 1
ATOM 1050 C CA . ASP A 1 131 ? -2.162 -0.354 -18.422 1 98.12 131 ASP A CA 1
ATOM 1051 C C . ASP A 1 131 ? -3.092 -0.903 -17.344 1 98.12 131 ASP A C 1
ATOM 1053 O O . ASP A 1 131 ? -4.195 -1.369 -17.641 1 98.12 131 ASP A O 1
ATOM 1057 N N . ALA A 1 132 ? -2.613 -0.842 -16.125 1 98.19 132 ALA A N 1
ATOM 1058 C CA . ALA A 1 132 ? -3.41 -1.354 -15.016 1 98.19 132 ALA A CA 1
ATOM 1059 C C . ALA A 1 132 ? -4.668 -0.514 -14.812 1 98.19 132 ALA A C 1
ATOM 1061 O O . ALA A 1 132 ? -5.73 -1.048 -14.492 1 98.19 132 ALA A O 1
ATOM 1062 N N . LYS A 1 133 ? -4.559 0.804 -14.914 1 98.25 133 LYS A N 1
ATOM 1063 C CA . LYS A 1 133 ? -5.723 1.676 -14.797 1 98.25 133 LYS A CA 1
ATOM 1064 C C . LYS A 1 133 ? -6.762 1.352 -15.859 1 98.25 133 LYS A C 1
ATOM 1066 O O . LYS A 1 133 ? -7.961 1.29 -15.57 1 98.25 133 LYS A O 1
ATOM 1071 N N . LYS A 1 134 ? -6.281 1.164 -17.094 1 98.19 134 LYS A N 1
ATOM 1072 C CA . LYS A 1 134 ? -7.184 0.777 -18.172 1 98.19 134 LYS A CA 1
ATOM 1073 C C . LYS A 1 134 ? -7.91 -0.522 -17.844 1 98.19 134 LYS A C 1
ATOM 1075 O O . LYS A 1 134 ? -9.125 -0.627 -18.031 1 98.19 134 LYS A O 1
ATOM 1080 N N . MET A 1 135 ? -7.176 -1.514 -17.375 1 98.56 135 MET A N 1
ATOM 1081 C CA . MET A 1 135 ? -7.758 -2.799 -17 1 98.56 135 MET A CA 1
ATOM 1082 C C . MET A 1 135 ? -8.766 -2.631 -15.867 1 98.56 135 MET A C 1
ATOM 1084 O O . MET A 1 135 ? -9.812 -3.277 -15.867 1 98.56 135 MET A O 1
ATOM 1088 N N . TYR A 1 136 ? -8.469 -1.776 -14.914 1 98.31 136 TYR A N 1
ATOM 1089 C CA . TYR A 1 136 ? -9.398 -1.506 -13.82 1 98.31 136 TYR A CA 1
ATOM 1090 C C . TYR A 1 136 ? -10.711 -0.953 -14.352 1 98.31 136 TYR A C 1
ATOM 1092 O O . TYR A 1 136 ? -11.789 -1.427 -13.969 1 98.31 136 TYR A O 1
ATOM 1100 N N . HIS A 1 137 ? -10.617 0.042 -15.203 1 98.06 137 HIS A N 1
ATOM 1101 C CA . HIS A 1 137 ? -11.812 0.639 -15.789 1 98.06 137 HIS A CA 1
ATOM 1102 C C . HIS A 1 137 ? -12.633 -0.401 -16.531 1 98.06 137 HIS A C 1
ATOM 1104 O O . HIS A 1 137 ? -13.859 -0.444 -16.406 1 98.06 137 HIS A O 1
ATOM 1110 N N . GLN A 1 138 ? -11.984 -1.273 -17.266 1 98.25 138 GLN A N 1
ATOM 1111 C CA . GLN A 1 138 ? -12.68 -2.285 -18.047 1 98.25 138 GLN A CA 1
ATOM 1112 C C . GLN A 1 138 ? -13.359 -3.314 -17.156 1 98.25 138 GLN A C 1
ATOM 1114 O O . GLN A 1 138 ? -14.516 -3.674 -17.391 1 98.25 138 GLN A O 1
ATOM 1119 N N . THR A 1 139 ? -12.672 -3.766 -16.156 1 98.38 139 THR A N 1
ATOM 1120 C CA . THR A 1 139 ? -13.203 -4.832 -15.32 1 98.38 139 THR A CA 1
ATOM 1121 C C . THR A 1 139 ? -14.352 -4.316 -14.445 1 98.38 139 THR A C 1
ATOM 1123 O O . THR A 1 139 ? -15.375 -4.98 -14.305 1 98.38 139 THR A O 1
ATOM 1126 N N . ILE A 1 140 ? -14.188 -3.098 -13.891 1 97.5 140 ILE A N 1
ATOM 1127 C CA . ILE A 1 140 ? -15.219 -2.578 -13.008 1 97.5 140 ILE A CA 1
ATOM 1128 C C . ILE A 1 140 ? -16.484 -2.266 -13.812 1 97.5 140 ILE A C 1
ATOM 1130 O O . ILE A 1 140 ? -17.594 -2.535 -13.359 1 97.5 140 ILE A O 1
ATOM 1134 N N . GLU A 1 141 ? -16.344 -1.729 -15 1 97.31 141 GLU A N 1
ATOM 1135 C CA . GLU A 1 141 ? -17.5 -1.434 -15.852 1 97.31 141 GLU A CA 1
ATOM 1136 C C . GLU A 1 141 ? -18.234 -2.711 -16.25 1 97.31 141 GLU A C 1
ATOM 1138 O O . GLU A 1 141 ? -19.453 -2.76 -16.234 1 97.31 141 GLU A O 1
ATOM 1143 N N . LEU A 1 142 ? -17.469 -3.715 -16.609 1 98.19 142 LEU A N 1
ATOM 1144 C CA . LEU A 1 142 ? -18.094 -4.965 -17.031 1 98.19 142 LEU A CA 1
ATOM 1145 C C . LEU A 1 142 ? -18.75 -5.668 -15.844 1 98.19 142 LEU A C 1
ATOM 1147 O O . LEU A 1 142 ? -19.812 -6.27 -15.992 1 98.19 142 LEU A O 1
ATOM 1151 N N . LEU A 1 143 ? -18.109 -5.645 -14.688 1 97.75 143 LEU A N 1
ATOM 1152 C CA . LEU A 1 143 ? -18.703 -6.234 -13.492 1 97.75 143 LEU A CA 1
ATOM 1153 C C . LEU A 1 143 ? -20.031 -5.543 -13.148 1 97.75 143 LEU A C 1
ATOM 1155 O O . LEU A 1 143 ? -20.984 -6.199 -12.75 1 97.75 143 LEU A O 1
ATOM 1159 N N . LEU A 1 144 ? -20.047 -4.211 -13.266 1 96.06 144 LEU A N 1
ATOM 1160 C CA . LEU A 1 144 ? -21.266 -3.457 -13.031 1 96.06 144 LEU A CA 1
ATOM 1161 C C . LEU A 1 144 ? -22.344 -3.83 -14.047 1 96.06 144 LEU A C 1
ATOM 1163 O O . LEU A 1 144 ? -23.5 -4.051 -13.688 1 96.06 144 LEU A O 1
ATOM 1167 N N . GLU A 1 145 ? -21.938 -3.92 -15.281 1 96.44 145 GLU A N 1
ATOM 1168 C CA . GLU A 1 145 ? -22.844 -4.27 -16.359 1 96.44 145 GLU A CA 1
ATOM 1169 C C . GLU A 1 145 ? -23.469 -5.648 -16.141 1 96.44 145 GLU A C 1
ATOM 1171 O O . GLU A 1 145 ? -24.641 -5.859 -16.422 1 96.44 145 GLU A O 1
ATOM 1176 N N . LYS A 1 146 ? -22.719 -6.578 -15.594 1 96 146 LYS A N 1
ATOM 1177 C CA . LYS A 1 146 ? -23.172 -7.957 -15.391 1 96 146 LYS A CA 1
ATOM 1178 C C . LYS A 1 146 ? -23.891 -8.117 -14.062 1 96 146 LYS A C 1
ATOM 1180 O O . LYS A 1 146 ? -24.391 -9.203 -13.75 1 96 146 LYS A O 1
ATOM 1185 N N . GLY A 1 147 ? -23.953 -7.102 -13.273 1 93.31 147 GLY A N 1
ATOM 1186 C CA . GLY A 1 147 ? -24.625 -7.141 -11.992 1 93.31 147 GLY A CA 1
ATOM 1187 C C . GLY A 1 147 ? -23.891 -7.969 -10.953 1 93.31 147 GLY A C 1
ATOM 1188 O O . GLY A 1 147 ? -24.516 -8.523 -10.039 1 93.31 147 GLY A O 1
ATOM 1189 N N . SER A 1 148 ? -22.594 -8.109 -11.133 1 93 148 SER A N 1
ATOM 1190 C CA . SER A 1 148 ? -21.812 -8.977 -10.266 1 93 148 SER A CA 1
ATOM 1191 C C . SER A 1 148 ? -20.781 -8.188 -9.477 1 93 148 SER A C 1
ATOM 1193 O O . SER A 1 148 ? -19.703 -8.703 -9.148 1 93 148 SER A O 1
ATOM 1195 N N . PHE A 1 149 ? -21.047 -6.949 -9.289 1 93.5 149 PHE A N 1
ATOM 1196 C CA . PHE A 1 149 ? -20.203 -6.121 -8.438 1 93.5 149 PHE A CA 1
ATOM 1197 C C . PHE A 1 149 ? -20.984 -5.59 -7.246 1 93.5 149 PHE A C 1
ATOM 1199 O O . PHE A 1 149 ? -22.031 -4.953 -7.418 1 93.5 149 PHE A O 1
ATOM 1206 N N . GLN A 1 150 ? -20.484 -5.895 -6.137 1 93 150 GLN A N 1
ATOM 1207 C CA . GLN A 1 150 ? -21.109 -5.352 -4.938 1 93 150 GLN A CA 1
ATOM 1208 C C . GLN A 1 150 ? -20.422 -4.062 -4.492 1 93 150 GLN A C 1
ATOM 1210 O O . GLN A 1 150 ? -19.234 -4.07 -4.16 1 93 150 GLN A O 1
ATOM 1215 N N . ARG A 1 151 ? -21.156 -2.988 -4.438 1 94.56 151 ARG A N 1
ATOM 1216 C CA . ARG A 1 151 ? -20.641 -1.701 -3.992 1 94.56 151 ARG A CA 1
ATOM 1217 C C . ARG A 1 151 ? -20.562 -1.634 -2.471 1 94.56 151 ARG A C 1
ATOM 1219 O O . ARG A 1 151 ? -21.312 -2.334 -1.779 1 94.56 151 ARG A O 1
ATOM 1226 N N . ASP A 1 152 ? -19.688 -0.778 -1.969 1 96.56 152 ASP A N 1
ATOM 1227 C CA . ASP A 1 152 ? -19.562 -0.601 -0.525 1 96.56 152 ASP A CA 1
ATOM 1228 C C . ASP A 1 152 ? -20.781 0.103 0.051 1 96.56 152 ASP A C 1
ATOM 1230 O O . ASP A 1 152 ? -21.562 0.699 -0.689 1 96.56 152 ASP A O 1
ATOM 1234 N N . PRO A 1 153 ? -20.984 0.01 1.363 1 95.81 153 PRO A N 1
ATOM 1235 C CA . PRO A 1 153 ? -22.188 0.563 1.979 1 95.81 153 PRO A CA 1
ATOM 1236 C C . PRO A 1 153 ? -22.344 2.062 1.729 1 95.81 153 PRO A C 1
ATOM 1238 O O . PRO A 1 153 ? -21.359 2.764 1.52 1 95.81 153 PRO A O 1
ATOM 1241 N N . LEU A 1 154 ? -23.594 2.453 1.801 1 94.81 154 LEU A N 1
ATOM 1242 C CA . LEU A 1 154 ? -23.891 3.881 1.72 1 94.81 154 LEU A CA 1
ATOM 1243 C C . LEU A 1 154 ? -23.922 4.508 3.109 1 94.81 154 LEU A C 1
ATOM 1245 O O . LEU A 1 154 ? -24.406 3.895 4.062 1 94.81 154 LEU A O 1
ATOM 1249 N N . PHE A 1 155 ? -23.328 5.645 3.236 1 95.12 155 PHE A N 1
ATOM 1250 C CA . PHE A 1 155 ? -23.453 6.477 4.43 1 95.12 155 PHE A CA 1
ATOM 1251 C C . PHE A 1 155 ? -24.297 7.707 4.152 1 95.12 155 PHE A C 1
ATOM 1253 O O . PHE A 1 155 ? -24.531 8.07 2.996 1 95.12 155 PHE A O 1
ATOM 1260 N N . TYR A 1 156 ? -24.875 8.289 5.176 1 92.06 156 TYR A N 1
ATOM 1261 C CA . TYR A 1 156 ? -25.672 9.5 5.066 1 92.06 156 TYR A CA 1
ATOM 1262 C C . TYR A 1 156 ? -24.953 10.688 5.711 1 92.06 156 TYR A C 1
ATOM 1264 O O . TYR A 1 156 ? -24.297 10.531 6.738 1 92.06 156 TYR A O 1
ATOM 1272 N N . PRO A 1 157 ? -25.109 11.789 5.098 1 92.56 157 PRO A N 1
ATOM 1273 C CA . PRO A 1 157 ? -24.344 12.961 5.535 1 92.56 157 PRO A CA 1
ATOM 1274 C C . PRO A 1 157 ? -24.781 13.477 6.898 1 92.56 157 PRO A C 1
ATOM 1276 O O . PRO A 1 157 ? -25.969 13.5 7.203 1 92.56 157 PRO A O 1
ATOM 1279 N N . ALA A 1 158 ? -23.797 13.875 7.652 1 89.5 158 ALA A N 1
ATOM 1280 C CA . ALA A 1 158 ? -24.078 14.703 8.82 1 89.5 158 ALA A CA 1
ATOM 1281 C C . ALA A 1 158 ? -24.375 16.141 8.414 1 89.5 158 ALA A C 1
ATOM 1283 O O . ALA A 1 158 ? -24.094 16.547 7.281 1 89.5 158 ALA A O 1
ATOM 1284 N N . LYS A 1 159 ? -24.938 16.828 9.32 1 89.38 159 LYS A N 1
ATOM 1285 C CA . LYS A 1 159 ? -25.297 18.219 9.023 1 89.38 159 LYS A CA 1
ATOM 1286 C C . LYS A 1 159 ? -24.047 19.094 8.93 1 89.38 159 LYS A C 1
ATOM 1288 O O . LYS A 1 159 ? -23.922 19.906 8.016 1 89.38 159 LYS A O 1
ATOM 1293 N N . ASN A 1 160 ? -23.156 18.891 9.859 1 92.81 160 ASN A N 1
ATOM 1294 C CA . ASN A 1 160 ? -21.938 19.672 9.945 1 92.81 160 ASN A CA 1
ATOM 1295 C C . ASN A 1 160 ? -20.734 18.797 10.289 1 92.81 160 ASN A C 1
ATOM 1297 O O . ASN A 1 160 ? -20.875 17.75 10.898 1 92.81 160 ASN A O 1
ATOM 1301 N N . PRO A 1 161 ? -19.562 19.25 9.758 1 93.69 161 PRO A N 1
ATOM 1302 C CA . PRO A 1 161 ? -18.375 18.562 10.266 1 93.69 161 PRO A CA 1
ATOM 1303 C C . PRO A 1 161 ? -18.203 18.719 11.773 1 93.69 161 PRO A C 1
ATOM 1305 O O . PRO A 1 161 ? -18.609 19.734 12.344 1 93.69 161 PRO A O 1
ATOM 1308 N N . GLU A 1 162 ? -17.625 17.719 12.367 1 91.38 162 GLU A N 1
ATOM 1309 C CA . GLU A 1 162 ? -17.406 17.75 13.805 1 91.38 162 GLU A CA 1
ATOM 1310 C C . GLU A 1 162 ? -16.016 17.234 14.164 1 91.38 162 GLU A C 1
ATOM 1312 O O . GLU A 1 162 ? -15.391 16.516 13.383 1 91.38 162 GLU A O 1
ATOM 1317 N N . PHE A 1 163 ? -15.531 17.688 15.289 1 94.44 163 PHE A N 1
ATOM 1318 C CA . PHE A 1 163 ? -14.305 17.141 15.859 1 94.44 163 PHE A CA 1
ATOM 1319 C C . PHE A 1 163 ? -14.625 16.094 16.922 1 94.44 163 PHE A C 1
ATOM 1321 O O . PHE A 1 163 ? -15.617 16.219 17.641 1 94.44 163 PHE A O 1
ATOM 1328 N N . ILE A 1 164 ? -13.805 15.086 16.969 1 92.19 164 ILE A N 1
ATOM 1329 C CA . ILE A 1 164 ? -13.984 14.023 17.953 1 92.19 164 ILE A CA 1
ATOM 1330 C C . ILE A 1 164 ? -13.812 14.586 19.359 1 92.19 164 ILE A C 1
ATOM 1332 O O . ILE A 1 164 ? -12.844 15.297 19.641 1 92.19 164 ILE A O 1
ATOM 1336 N N . SER A 1 165 ? -14.82 14.273 20.25 1 85.38 165 SER A N 1
ATOM 1337 C CA . SER A 1 165 ? -14.789 14.898 21.562 1 85.38 165 SER A CA 1
ATOM 1338 C C . SER A 1 165 ? -14.719 13.852 22.672 1 85.38 165 SER A C 1
ATOM 1340 O O . SER A 1 165 ? -14.594 14.195 23.844 1 85.38 165 SER A O 1
ATOM 1342 N N . SER A 1 166 ? -14.836 12.617 22.266 1 79.88 166 SER A N 1
ATOM 1343 C CA . SER A 1 166 ? -14.844 11.602 23.312 1 79.88 166 SER A CA 1
ATOM 1344 C C . SER A 1 166 ? -13.867 10.477 23 1 79.88 166 SER A C 1
ATOM 1346 O O . SER A 1 166 ? -13.695 10.102 21.828 1 79.88 166 SER A O 1
ATOM 1348 N N . GLN A 1 167 ? -13.406 9.984 24.109 1 75.88 167 GLN A N 1
ATOM 1349 C CA . GLN A 1 167 ? -12.516 8.844 23.969 1 75.88 167 GLN A CA 1
ATOM 1350 C C . GLN A 1 167 ? -13.281 7.586 23.578 1 75.88 167 GLN A C 1
ATOM 1352 O O . GLN A 1 167 ? -12.68 6.602 23.125 1 75.88 167 GLN A O 1
ATOM 1357 N N . ASP A 1 168 ? -14.477 7.719 23.672 1 78.44 168 ASP A N 1
ATOM 1358 C CA . ASP A 1 168 ? -15.312 6.582 23.281 1 78.44 168 ASP A CA 1
ATOM 1359 C C . ASP A 1 168 ? -15.203 6.309 21.781 1 78.44 168 ASP A C 1
ATOM 1361 O O . ASP A 1 168 ? -15.609 5.246 21.312 1 78.44 168 ASP A O 1
ATOM 1365 N N . PHE A 1 169 ? -14.586 7.137 21.234 1 77.19 169 PHE A N 1
ATOM 1366 C CA . PHE A 1 169 ? -14.438 7.016 19.797 1 77.19 169 PHE A CA 1
ATOM 1367 C C . PHE A 1 169 ? -13.594 5.801 19.438 1 77.19 169 PHE A C 1
ATOM 1369 O O . PHE A 1 169 ? -13.758 5.215 18.359 1 77.19 169 PHE A O 1
ATOM 1376 N N . THR A 1 170 ? -12.773 5.391 20.359 1 80.69 170 THR A N 1
ATOM 1377 C CA . THR A 1 170 ? -11.875 4.281 20.078 1 80.69 170 THR A CA 1
ATOM 1378 C C . THR A 1 170 ? -12.453 2.963 20.578 1 80.69 170 THR A C 1
ATOM 1380 O O . THR A 1 170 ? -11.891 1.896 20.328 1 80.69 170 THR A O 1
ATOM 1383 N N . ASP A 1 171 ? -13.562 3.102 21.234 1 79.06 171 ASP A N 1
ATOM 1384 C CA . ASP A 1 171 ? -14.117 1.914 21.875 1 79.06 171 ASP A CA 1
ATOM 1385 C C . ASP A 1 171 ? -14.688 0.945 20.828 1 79.06 171 ASP A C 1
ATOM 1387 O O . ASP A 1 171 ? -15.383 1.357 19.906 1 79.06 171 ASP A O 1
ATOM 1391 N N . GLY A 1 172 ? -14.305 -0.364 20.984 1 70.69 172 GLY A N 1
ATOM 1392 C CA . GLY A 1 172 ? -14.836 -1.37 20.094 1 70.69 172 GLY A CA 1
ATOM 1393 C C . GLY A 1 172 ? -15.367 -2.598 20.812 1 70.69 172 GLY A C 1
ATOM 1394 O O . GLY A 1 172 ? -16.234 -3.301 20.281 1 70.69 172 GLY A O 1
ATOM 1395 N N . PHE A 1 173 ? -14.891 -2.836 21.984 1 63.31 173 PHE A N 1
ATOM 1396 C CA . PHE A 1 173 ? -15.281 -4.059 22.672 1 63.31 173 PHE A CA 1
ATOM 1397 C C . PHE A 1 173 ? -16.391 -3.783 23.688 1 63.31 173 PHE A C 1
ATOM 1399 O O . PHE A 1 173 ? -17.328 -4.578 23.828 1 63.31 173 PHE A O 1
ATOM 1406 N N . PHE A 1 174 ? -16.328 -2.799 24.469 1 56.97 174 PHE A N 1
ATOM 1407 C CA . PHE A 1 174 ? -17.172 -2.664 25.641 1 56.97 174 PHE A CA 1
ATOM 1408 C C . PHE A 1 174 ? -18.016 -1.394 25.562 1 56.97 174 PHE A C 1
ATOM 1410 O O . PHE A 1 174 ? -18.938 -1.205 26.359 1 56.97 174 PHE A O 1
ATOM 1417 N N . GLY A 1 175 ? -17.734 -0.486 24.891 1 56.62 175 GLY A N 1
ATOM 1418 C CA . GLY A 1 175 ? -18.375 0.808 25.078 1 56.62 175 GLY A CA 1
ATOM 1419 C C . GLY A 1 175 ? -19.484 1.073 24.062 1 56.62 175 GLY A C 1
ATOM 1420 O O . GLY A 1 175 ? -19.953 0.151 23.406 1 56.62 175 GLY A O 1
ATOM 1421 N N . LYS A 1 176 ? -20.219 2.18 24.266 1 60.66 176 LYS A N 1
ATOM 1422 C CA . LYS A 1 176 ? -21.203 2.686 23.328 1 60.66 176 LYS A CA 1
ATOM 1423 C C . LYS A 1 176 ? -20.609 2.877 21.938 1 60.66 176 LYS A C 1
ATOM 1425 O O . LYS A 1 176 ? -21.328 3.109 20.969 1 60.66 176 LYS A O 1
ATOM 1430 N N . GLY A 1 177 ? -19.531 2.438 21.703 1 68.12 177 GLY A N 1
ATOM 1431 C CA . GLY A 1 177 ? -18.578 2.631 20.625 1 68.12 177 GLY A CA 1
ATOM 1432 C C . GLY A 1 177 ? -19.188 3.246 19.375 1 68.12 177 GLY A C 1
ATOM 1433 O O . GLY A 1 177 ? -20.391 3.201 19.188 1 68.12 177 GLY A O 1
ATOM 1434 N N . ARG A 1 178 ? -18.375 3.965 18.703 1 84.81 178 ARG A N 1
ATOM 1435 C CA . ARG A 1 178 ? -18.828 4.637 17.484 1 84.81 178 ARG A CA 1
ATOM 1436 C C . ARG A 1 178 ? -18.984 3.646 16.344 1 84.81 178 ARG A C 1
ATOM 1438 O O . ARG A 1 178 ? -18.469 2.527 16.406 1 84.81 178 ARG A O 1
ATOM 1445 N N . LYS A 1 179 ? -19.859 4.004 15.445 1 92.19 179 LYS A N 1
ATOM 1446 C CA . LYS A 1 179 ? -20.016 3.223 14.227 1 92.19 179 LYS A CA 1
ATOM 1447 C C . LYS A 1 179 ? -18.781 3.328 13.344 1 92.19 179 LYS A C 1
ATOM 1449 O O . LYS A 1 179 ? -17.922 4.191 13.562 1 92.19 179 LYS A O 1
ATOM 1454 N N . LEU A 1 180 ? -18.688 2.41 12.461 1 95.06 180 LEU A N 1
ATOM 1455 C CA . LEU A 1 180 ? -17.531 2.387 11.57 1 95.06 180 LEU A CA 1
ATOM 1456 C C . LEU A 1 180 ? -17.438 3.682 10.773 1 95.06 180 LEU A C 1
ATOM 1458 O O . LEU A 1 180 ? -18.453 4.219 10.32 1 95.06 180 LEU A O 1
ATOM 1462 N N . ALA A 1 181 ? -16.234 4.16 10.68 1 96.06 181 ALA A N 1
ATOM 1463 C CA . ALA A 1 181 ? -15.969 5.336 9.852 1 96.06 181 ALA A CA 1
ATOM 1464 C C . ALA A 1 181 ? -15.797 4.953 8.391 1 96.06 181 ALA A C 1
ATOM 1466 O O . ALA A 1 181 ? -15.375 3.838 8.078 1 96.06 181 ALA A O 1
ATOM 1467 N N . ALA A 1 182 ? -16.109 5.922 7.523 1 97.38 182 ALA A N 1
ATOM 1468 C CA . ALA A 1 182 ? -15.961 5.711 6.086 1 97.38 182 ALA A CA 1
ATOM 1469 C C . ALA A 1 182 ? -14.523 5.332 5.734 1 97.38 182 ALA A C 1
ATOM 1471 O O . ALA A 1 182 ? -14.297 4.508 4.848 1 97.38 182 ALA A O 1
ATOM 1472 N N . THR A 1 183 ? -13.531 5.902 6.41 1 97.38 183 THR A N 1
ATOM 1473 C CA . THR A 1 183 ? -12.117 5.641 6.156 1 97.38 183 THR A CA 1
ATOM 1474 C C . THR A 1 183 ? -11.75 4.219 6.57 1 97.38 183 THR A C 1
ATOM 1476 O O . THR A 1 183 ? -10.82 3.627 6.023 1 97.38 183 THR A O 1
ATOM 1479 N N . GLU A 1 184 ? -12.445 3.666 7.496 1 97.38 184 GLU A N 1
ATOM 1480 C CA . GLU A 1 184 ? -12.211 2.295 7.941 1 97.38 184 GLU A CA 1
ATOM 1481 C C . GLU A 1 184 ? -12.812 1.287 6.965 1 97.38 184 GLU A C 1
ATOM 1483 O O . GLU A 1 184 ? -12.258 0.209 6.754 1 97.38 184 GLU A O 1
ATOM 1488 N N . ILE A 1 185 ? -13.953 1.668 6.34 1 97.69 185 ILE A N 1
ATOM 1489 C CA . ILE A 1 185 ? -14.648 0.78 5.414 1 97.69 185 ILE A CA 1
ATOM 1490 C C . ILE A 1 185 ? -13.766 0.498 4.203 1 97.69 185 ILE A C 1
ATOM 1492 O O . ILE A 1 185 ? -13.789 -0.606 3.654 1 97.69 185 ILE A O 1
ATOM 1496 N N . ILE A 1 186 ? -12.906 1.428 3.816 1 97.31 186 ILE A N 1
ATOM 1497 C CA . ILE A 1 186 ? -12.016 1.283 2.674 1 97.31 186 ILE A CA 1
ATOM 1498 C C . ILE A 1 186 ? -11.211 -0.007 2.809 1 97.31 186 ILE A C 1
ATOM 1500 O O . ILE A 1 186 ? -11.258 -0.874 1.934 1 97.31 186 ILE A O 1
ATOM 1504 N N . SER A 1 187 ? -10.555 -0.186 3.92 1 97.25 187 SER A N 1
ATOM 1505 C CA . SER A 1 187 ? -9.672 -1.328 4.129 1 97.25 187 SER A CA 1
ATOM 1506 C C . SER A 1 187 ? -10.469 -2.598 4.414 1 97.25 187 SER A C 1
ATOM 1508 O O . SER A 1 187 ? -10.109 -3.68 3.943 1 97.25 187 SER A O 1
ATOM 1510 N N . ILE A 1 188 ? -11.547 -2.455 5.164 1 97.44 188 ILE A N 1
ATOM 1511 C CA . ILE A 1 188 ? -12.344 -3.633 5.5 1 97.44 188 ILE A CA 1
ATOM 1512 C C . ILE A 1 188 ? -12.898 -4.262 4.223 1 97.44 188 ILE A C 1
ATOM 1514 O O . ILE A 1 188 ? -12.781 -5.473 4.023 1 97.44 188 ILE A O 1
ATOM 1518 N N . SER A 1 189 ? -13.469 -3.455 3.432 1 95.12 189 SER A N 1
ATOM 1519 C CA . SER A 1 189 ? -14.094 -3.934 2.203 1 95.12 189 SER A CA 1
ATOM 1520 C C . SER A 1 189 ? -13.078 -4.609 1.29 1 95.12 189 SER A C 1
ATOM 1522 O O . SER A 1 189 ? -13.328 -5.703 0.779 1 95.12 189 SER A O 1
ATOM 1524 N N . PHE A 1 190 ? -11.969 -3.979 1.071 1 94.19 190 PHE A N 1
ATOM 1525 C CA . PHE A 1 190 ? -10.953 -4.523 0.185 1 94.19 190 PHE A CA 1
ATOM 1526 C C . PHE A 1 190 ? -10.391 -5.828 0.741 1 94.19 190 PHE A C 1
ATOM 1528 O O . PHE A 1 190 ? -10.203 -6.797 0 1 94.19 190 PHE A O 1
ATOM 1535 N N . ASN A 1 191 ? -10.125 -5.875 1.984 1 97.06 191 ASN A N 1
ATOM 1536 C CA . ASN A 1 191 ? -9.57 -7.066 2.609 1 97.06 191 ASN A CA 1
ATOM 1537 C C . ASN A 1 191 ? -10.555 -8.227 2.58 1 97.06 191 ASN A C 1
ATOM 1539 O O . ASN A 1 191 ? -10.156 -9.383 2.414 1 97.06 191 ASN A O 1
ATOM 1543 N N . LEU A 1 192 ? -11.836 -7.91 2.725 1 97.75 192 LEU A N 1
ATOM 1544 C CA . LEU A 1 192 ? -12.844 -8.953 2.643 1 97.75 192 LEU A CA 1
ATOM 1545 C C . LEU A 1 192 ? -12.891 -9.562 1.244 1 97.75 192 LEU A C 1
ATOM 1547 O O . LEU A 1 192 ? -12.906 -10.789 1.093 1 97.75 192 LEU A O 1
ATOM 1551 N N . LYS A 1 193 ? -12.867 -8.75 0.282 1 96.62 193 LYS A N 1
ATOM 1552 C CA . LYS A 1 193 ? -12.898 -9.242 -1.093 1 96.62 193 LYS A CA 1
ATOM 1553 C C . LYS A 1 193 ? -11.68 -10.102 -1.404 1 96.62 193 LYS A C 1
ATOM 1555 O O . LYS A 1 193 ? -11.797 -11.141 -2.051 1 96.62 193 LYS A O 1
ATOM 1560 N N . LYS A 1 194 ? -10.555 -9.688 -0.957 1 96.94 194 LYS A N 1
ATOM 1561 C CA . LYS A 1 194 ? -9.328 -10.445 -1.163 1 96.94 194 LYS A CA 1
ATOM 1562 C C . LYS A 1 194 ? -9.383 -11.797 -0.452 1 96.94 194 LYS A C 1
ATOM 1564 O O . LYS A 1 194 ? -8.945 -12.812 -1 1 96.94 194 LYS A O 1
ATOM 1569 N N . SER A 1 195 ? -9.906 -11.758 0.755 1 98 195 SER A N 1
ATOM 1570 C CA . SER A 1 195 ? -10 -13 1.518 1 98 195 SER A CA 1
ATOM 1571 C C . SER A 1 195 ? -11 -13.961 0.883 1 98 195 SER A C 1
ATOM 1573 O O . SER A 1 195 ? -10.797 -15.18 0.908 1 98 195 SER A O 1
ATOM 1575 N N . ILE A 1 196 ? -12.055 -13.422 0.346 1 98.25 196 ILE A N 1
ATOM 1576 C CA . ILE A 1 196 ? -13.039 -14.242 -0.343 1 98.25 196 ILE A CA 1
ATOM 1577 C C . ILE A 1 196 ? -12.406 -14.906 -1.561 1 98.25 196 ILE A C 1
ATOM 1579 O O . ILE A 1 196 ? -12.609 -16.094 -1.803 1 98.25 196 ILE A O 1
ATOM 1583 N N . MET A 1 197 ? -11.641 -14.195 -2.268 1 97.88 197 MET A N 1
ATOM 1584 C CA . MET A 1 197 ? -10.938 -14.773 -3.408 1 97.88 197 MET A CA 1
ATOM 1585 C C . MET A 1 197 ? -9.953 -15.844 -2.955 1 97.88 197 MET A C 1
ATOM 1587 O O . MET A 1 197 ? -9.883 -16.922 -3.557 1 97.88 197 MET A O 1
ATOM 1591 N N . ALA A 1 198 ? -9.172 -15.547 -1.893 1 98.38 198 ALA A N 1
ATOM 1592 C CA . ALA A 1 198 ? -8.203 -16.516 -1.38 1 98.38 198 ALA A CA 1
ATOM 1593 C C . ALA A 1 198 ? -8.898 -17.797 -0.943 1 98.38 198 ALA A C 1
ATOM 1595 O O . ALA A 1 198 ? -8.406 -18.906 -1.214 1 98.38 198 ALA A O 1
ATOM 1596 N N . LYS A 1 199 ? -10 -17.641 -0.279 1 98.62 199 LYS A N 1
ATOM 1597 C CA . LYS A 1 199 ? -10.773 -18.797 0.15 1 98.62 199 LYS A CA 1
ATOM 1598 C C . LYS A 1 199 ? -11.266 -19.609 -1.049 1 98.62 199 LYS A C 1
ATOM 1600 O O . LYS A 1 199 ? -11.109 -20.828 -1.085 1 98.62 199 LYS A O 1
ATOM 1605 N N . THR A 1 200 ? -11.812 -18.922 -2.008 1 98.69 200 THR A N 1
ATOM 1606 C CA . THR A 1 200 ? -12.391 -19.562 -3.182 1 98.69 200 THR A CA 1
ATOM 1607 C C . THR A 1 200 ? -11.32 -20.297 -3.973 1 98.69 200 THR A C 1
ATOM 1609 O O . THR A 1 200 ? -11.516 -21.453 -4.371 1 98.69 200 THR A O 1
ATOM 1612 N N . LEU A 1 201 ? -10.203 -19.672 -4.184 1 98.69 201 LEU A N 1
ATOM 1613 C CA . LEU A 1 201 ? -9.102 -20.312 -4.891 1 98.69 201 LEU A CA 1
ATOM 1614 C C . LEU A 1 201 ? -8.578 -21.516 -4.109 1 98.69 201 LEU A C 1
ATOM 1616 O O . LEU A 1 201 ? -8.227 -22.531 -4.699 1 98.69 201 LEU A O 1
ATOM 1620 N N . SER A 1 202 ? -8.516 -21.359 -2.785 1 98.69 202 SER A N 1
ATOM 1621 C CA . SER A 1 202 ? -8.055 -22.469 -1.958 1 98.69 202 SER A CA 1
ATOM 1622 C C . SER A 1 202 ? -8.977 -23.688 -2.084 1 98.69 202 SER A C 1
ATOM 1624 O O . SER A 1 202 ? -8.516 -24.828 -2.145 1 98.69 202 SER A O 1
ATOM 1626 N N . ILE A 1 203 ? -10.25 -23.438 -2.127 1 98.44 203 ILE A N 1
ATOM 1627 C CA . ILE A 1 203 ? -11.227 -24.5 -2.324 1 98.44 203 ILE A CA 1
ATOM 1628 C C . ILE A 1 203 ? -11.008 -25.156 -3.686 1 98.44 203 ILE A C 1
ATOM 1630 O O . ILE A 1 203 ? -10.875 -26.391 -3.779 1 98.44 203 ILE A O 1
ATOM 1634 N N . ALA A 1 204 ? -10.922 -24.375 -4.695 1 98.62 204 ALA A N 1
ATOM 1635 C CA . ALA A 1 204 ? -10.758 -24.891 -6.055 1 98.62 204 ALA A CA 1
ATOM 1636 C C . ALA A 1 204 ? -9.477 -25.703 -6.188 1 98.62 204 ALA A C 1
ATOM 1638 O O . ALA A 1 204 ? -9.492 -26.812 -6.742 1 98.62 204 ALA A O 1
ATOM 1639 N N . PHE A 1 205 ? -8.375 -25.156 -5.68 1 98.69 205 PHE A N 1
ATOM 1640 C CA . PHE A 1 205 ? -7.078 -25.812 -5.805 1 98.69 205 PHE A CA 1
ATOM 1641 C C . PHE A 1 205 ? -7.031 -27.078 -4.961 1 98.69 205 PHE A C 1
ATOM 1643 O O . PHE A 1 205 ? -6.395 -28.062 -5.348 1 98.69 205 PHE A O 1
ATOM 1650 N N . SER A 1 206 ? -7.664 -27.078 -3.809 1 97.88 206 SER A N 1
ATOM 1651 C CA . SER A 1 206 ? -7.68 -28.281 -2.967 1 97.88 206 SER A CA 1
ATOM 1652 C C . SER A 1 206 ? -8.414 -29.422 -3.652 1 97.88 206 SER A C 1
ATOM 1654 O O . SER A 1 206 ? -8.055 -30.594 -3.479 1 97.88 206 SER A O 1
ATOM 1656 N N . GLN A 1 207 ? -9.375 -29.062 -4.461 1 96.19 207 GLN A N 1
ATOM 1657 C CA . GLN A 1 207 ? -10.203 -30.047 -5.172 1 96.19 207 GLN A CA 1
ATOM 1658 C C . GLN A 1 207 ? -9.406 -30.75 -6.266 1 96.19 207 GLN A C 1
ATOM 1660 O O . GLN A 1 207 ? -9.734 -31.859 -6.656 1 96.19 207 GLN A O 1
ATOM 1665 N N . VAL A 1 208 ? -8.383 -30.109 -6.734 1 97.5 208 VAL A N 1
ATOM 1666 C CA . VAL A 1 208 ? -7.703 -30.641 -7.91 1 97.5 208 VAL A CA 1
ATOM 1667 C C . VAL A 1 208 ? -6.273 -31.031 -7.543 1 97.5 208 VAL A C 1
ATOM 1669 O O . VAL A 1 208 ? -5.566 -31.641 -8.352 1 97.5 208 VAL A O 1
ATOM 1672 N N . ALA A 1 209 ? -5.816 -30.734 -6.344 1 97.19 209 ALA A N 1
ATOM 1673 C CA . ALA A 1 209 ? -4.469 -31.078 -5.898 1 97.19 209 ALA A CA 1
ATOM 1674 C C . ALA A 1 209 ? -4.273 -32.594 -5.855 1 97.19 209 ALA A C 1
ATOM 1676 O O . ALA A 1 209 ? -5.188 -33.312 -5.484 1 97.19 209 ALA A O 1
ATOM 1677 N N . GLN A 1 210 ? -3.068 -33.031 -6.129 1 95.69 210 GLN A N 1
ATOM 1678 C CA . GLN A 1 210 ? -2.791 -34.469 -6.25 1 95.69 210 GLN A CA 1
ATOM 1679 C C . GLN A 1 210 ? -2.109 -35 -4.992 1 95.69 210 GLN A C 1
ATOM 1681 O O . GLN A 1 210 ? -2.291 -36.156 -4.629 1 95.69 210 GLN A O 1
ATOM 1686 N N . THR A 1 211 ? -1.303 -34.219 -4.34 1 96.31 211 THR A N 1
ATOM 1687 C CA . THR A 1 211 ? -0.546 -34.688 -3.178 1 96.31 211 THR A CA 1
ATOM 1688 C C . THR A 1 211 ? -1.248 -34.281 -1.885 1 96.31 211 THR A C 1
ATOM 1690 O O . THR A 1 211 ? -1.819 -33.188 -1.796 1 96.31 211 THR A O 1
ATOM 1693 N N . LYS A 1 212 ? -1.118 -35.156 -0.955 1 96.75 212 LYS A N 1
ATOM 1694 C CA . LYS A 1 212 ? -1.803 -34.969 0.321 1 96.75 212 LYS A CA 1
ATOM 1695 C C . LYS A 1 212 ? -1.291 -33.719 1.037 1 96.75 212 LYS A C 1
ATOM 1697 O O . LYS A 1 212 ? -2.072 -32.969 1.627 1 96.75 212 LYS A O 1
ATOM 1702 N N . GLU A 1 213 ? -0.043 -33.469 1.051 1 96.81 213 GLU A N 1
ATOM 1703 C CA . GLU A 1 213 ? 0.561 -32.312 1.728 1 96.81 213 GLU A CA 1
ATOM 1704 C C . GLU A 1 213 ? 0.049 -31 1.15 1 96.81 213 GLU A C 1
ATOM 1706 O O . GLU A 1 213 ? -0.28 -30.078 1.896 1 96.81 213 GLU A O 1
ATOM 1711 N N . VAL A 1 214 ? -0.035 -30.984 -0.131 1 97.56 214 VAL A N 1
ATOM 1712 C CA . VAL A 1 214 ? -0.521 -29.781 -0.819 1 97.56 214 VAL A CA 1
ATOM 1713 C C . VAL A 1 214 ? -2.002 -29.578 -0.506 1 97.56 214 VAL A C 1
ATOM 1715 O O . VAL A 1 214 ? -2.422 -28.469 -0.176 1 97.56 214 VAL A O 1
ATOM 1718 N N . ARG A 1 215 ? -2.725 -30.609 -0.578 1 97.94 215 ARG A N 1
ATOM 1719 C CA . ARG A 1 215 ? -4.152 -30.547 -0.279 1 97.94 215 ARG A CA 1
ATOM 1720 C C . ARG A 1 215 ? -4.387 -30.062 1.147 1 97.94 215 ARG A C 1
ATOM 1722 O O . ARG A 1 215 ? -5.285 -29.25 1.393 1 97.94 215 ARG A O 1
ATOM 1729 N N . LYS A 1 216 ? -3.629 -30.562 2.062 1 98 216 LYS A N 1
ATOM 1730 C CA . LYS A 1 216 ? -3.762 -30.156 3.459 1 98 216 LYS A CA 1
ATOM 1731 C C . LYS A 1 216 ? -3.471 -28.672 3.627 1 98 216 LYS A C 1
ATOM 1733 O O . LYS A 1 216 ? -4.199 -27.969 4.328 1 98 216 LYS A O 1
ATOM 1738 N N . PHE A 1 217 ? -2.402 -28.203 3.025 1 98.44 217 PHE A N 1
ATOM 1739 C CA . PHE A 1 217 ? -2.076 -26.781 3.096 1 98.44 217 PHE A CA 1
ATOM 1740 C C . PHE A 1 217 ? -3.215 -25.938 2.539 1 98.44 217 PHE A C 1
ATOM 1742 O O . PHE A 1 217 ? -3.59 -24.922 3.135 1 98.44 217 PHE A O 1
ATOM 1749 N N . LEU A 1 218 ? -3.723 -26.312 1.433 1 98.62 218 LEU A N 1
ATOM 1750 C CA . LEU A 1 218 ? -4.781 -25.562 0.776 1 98.62 218 LEU A CA 1
ATOM 1751 C C . LEU A 1 218 ? -6.051 -25.547 1.624 1 98.62 218 LEU A C 1
ATOM 1753 O O . LEU A 1 218 ? -6.715 -24.516 1.742 1 98.62 218 LEU A O 1
ATOM 1757 N N . THR A 1 219 ? -6.359 -26.641 2.234 1 98.38 219 THR A N 1
ATOM 1758 C CA . THR A 1 219 ? -7.523 -26.734 3.107 1 98.38 219 THR A CA 1
ATOM 1759 C C . THR A 1 219 ? -7.336 -25.859 4.348 1 98.38 219 THR A C 1
ATOM 1761 O O . THR A 1 219 ? -8.273 -25.172 4.781 1 98.38 219 THR A O 1
ATOM 1764 N N . ASP A 1 220 ? -6.172 -25.875 4.902 1 98.25 220 ASP A N 1
ATOM 1765 C CA . ASP A 1 220 ? -5.871 -25.016 6.051 1 98.25 220 ASP A CA 1
ATOM 1766 C C . ASP A 1 220 ? -5.949 -23.547 5.676 1 98.25 220 ASP A C 1
ATOM 1768 O O . ASP A 1 220 ? -6.398 -22.719 6.477 1 98.25 220 ASP A O 1
ATOM 1772 N N . SER A 1 221 ? -5.438 -23.234 4.488 1 98.31 221 SER A N 1
ATOM 1773 C CA . SER A 1 221 ? -5.492 -21.859 3.996 1 98.31 221 SER A CA 1
ATOM 1774 C C . SER A 1 221 ? -6.934 -21.391 3.807 1 98.31 221 SER A C 1
ATOM 1776 O O . SER A 1 221 ? -7.266 -20.25 4.098 1 98.31 221 SER A O 1
ATOM 1778 N N . GLU A 1 222 ? -7.75 -22.312 3.277 1 98.56 222 GLU A N 1
ATOM 1779 C CA . GLU A 1 222 ? -9.18 -22.047 3.158 1 98.56 222 GLU A CA 1
ATOM 1780 C C . GLU A 1 222 ? -9.789 -21.688 4.512 1 98.56 222 GLU A C 1
ATOM 1782 O O . GLU A 1 222 ? -10.516 -20.703 4.633 1 98.56 222 GLU A O 1
ATOM 1787 N N . LYS A 1 223 ? -9.5 -22.438 5.52 1 98.5 223 LYS A N 1
ATOM 1788 C CA . LYS A 1 223 ? -10.039 -22.234 6.863 1 98.5 223 LYS A CA 1
ATOM 1789 C C . LYS A 1 223 ? -9.547 -20.906 7.453 1 98.5 223 LYS A C 1
ATOM 1791 O O . LYS A 1 223 ? -10.297 -20.219 8.133 1 98.5 223 LYS A O 1
ATOM 1796 N N . THR A 1 224 ? -8.297 -20.625 7.219 1 98.56 224 THR A N 1
ATOM 1797 C CA . THR A 1 224 ? -7.738 -19.375 7.711 1 98.56 224 THR A CA 1
ATOM 1798 C C . THR A 1 224 ? -8.43 -18.172 7.062 1 98.56 224 THR A C 1
ATOM 1800 O O . THR A 1 224 ? -8.82 -17.234 7.75 1 98.56 224 THR A O 1
ATOM 1803 N N . ALA A 1 225 ? -8.578 -18.219 5.719 1 98.44 225 ALA A N 1
ATOM 1804 C CA . ALA A 1 225 ? -9.281 -17.156 5.012 1 98.44 225 ALA A CA 1
ATOM 1805 C C . ALA A 1 225 ? -10.719 -17.016 5.5 1 98.44 225 ALA A C 1
ATOM 1807 O O . ALA A 1 225 ? -11.227 -15.906 5.672 1 98.44 225 ALA A O 1
ATOM 1808 N N . ASP A 1 226 ? -11.352 -18.125 5.738 1 98.44 226 ASP A N 1
ATOM 1809 C CA . ASP A 1 226 ? -12.727 -18.141 6.246 1 98.44 226 ASP A CA 1
ATOM 1810 C C . ASP A 1 226 ? -12.805 -17.469 7.617 1 98.44 226 ASP A C 1
ATOM 1812 O O . ASP A 1 226 ? -13.742 -16.719 7.895 1 98.44 226 ASP A O 1
ATOM 1816 N N . GLY A 1 227 ? -11.883 -17.781 8.453 1 98.19 227 GLY A N 1
ATOM 1817 C CA . GLY A 1 227 ? -11.82 -17.141 9.75 1 98.19 227 GLY A CA 1
ATOM 1818 C C . GLY A 1 227 ? -11.664 -15.633 9.664 1 98.19 227 GLY A C 1
ATOM 1819 O O . GLY A 1 227 ? -12.289 -14.891 10.43 1 98.19 227 GLY A O 1
ATOM 1820 N N . GLN A 1 228 ? -10.844 -15.172 8.766 1 98.19 228 GLN A N 1
ATOM 1821 C CA . GLN A 1 228 ? -10.648 -13.742 8.555 1 98.19 228 GLN A CA 1
ATOM 1822 C C . GLN A 1 228 ? -11.922 -13.078 8.055 1 98.19 228 GLN A C 1
ATOM 1824 O O . GLN A 1 228 ? -12.297 -12 8.523 1 98.19 228 GLN A O 1
ATOM 1829 N N . ILE A 1 229 ? -12.547 -13.727 7.07 1 98.31 229 ILE A N 1
ATOM 1830 C CA . ILE A 1 229 ? -13.812 -13.227 6.539 1 98.31 229 ILE A CA 1
ATOM 1831 C C . ILE A 1 229 ? -14.82 -13.07 7.672 1 98.31 229 ILE A C 1
ATOM 1833 O O . ILE A 1 229 ? -15.477 -12.031 7.797 1 98.31 229 ILE A O 1
ATOM 1837 N N . LYS A 1 230 ? -14.938 -14.055 8.531 1 97.94 230 LYS A N 1
ATOM 1838 C CA . LYS A 1 230 ? -15.891 -14.031 9.641 1 97.94 230 LYS A CA 1
ATOM 1839 C C . LYS A 1 230 ? -15.57 -12.906 10.617 1 97.94 230 LYS A C 1
ATOM 1841 O O . LYS A 1 230 ? -16.469 -12.219 11.102 1 97.94 230 LYS A O 1
ATOM 1846 N N . SER A 1 231 ? -14.328 -12.719 10.898 1 97.25 231 SER A N 1
ATOM 1847 C CA . SER A 1 231 ? -13.898 -11.711 11.852 1 97.25 231 SER A CA 1
ATOM 1848 C C . SER A 1 231 ? -14.289 -10.312 11.398 1 97.25 231 SER A C 1
ATOM 1850 O O . SER A 1 231 ? -14.875 -9.539 12.164 1 97.25 231 SER A O 1
ATOM 1852 N N . PHE A 1 232 ? -14.031 -9.953 10.211 1 97.75 232 PHE A N 1
ATOM 1853 C CA . PHE A 1 232 ? -14.328 -8.617 9.711 1 97.75 232 PHE A CA 1
ATOM 1854 C C . PHE A 1 232 ? -15.812 -8.477 9.391 1 97.75 232 PHE A C 1
ATOM 1856 O O . PHE A 1 232 ? -16.391 -7.395 9.555 1 97.75 232 PHE A O 1
ATOM 1863 N N . SER A 1 233 ? -16.406 -9.602 8.906 1 97.62 233 SER A N 1
ATOM 1864 C CA . SER A 1 233 ? -17.844 -9.57 8.664 1 97.62 233 SER A CA 1
ATOM 1865 C C . SER A 1 233 ? -18.625 -9.273 9.938 1 97.62 233 SER A C 1
ATOM 1867 O O . SER A 1 233 ? -19.609 -8.523 9.922 1 97.62 233 SER A O 1
ATOM 1869 N N . LYS A 1 234 ? -18.203 -9.867 11.016 1 95.94 234 LYS A N 1
ATOM 1870 C CA . LYS A 1 234 ? -18.859 -9.641 12.297 1 95.94 234 LYS A CA 1
ATOM 1871 C C . LYS A 1 234 ? -18.828 -8.164 12.68 1 95.94 234 LYS A C 1
ATOM 1873 O O . LYS A 1 234 ? -19.812 -7.629 13.203 1 95.94 234 LYS A O 1
ATOM 1878 N N . ILE A 1 235 ? -17.75 -7.52 12.453 1 94.69 235 ILE A N 1
ATOM 1879 C CA . ILE A 1 235 ? -17.594 -6.105 12.781 1 94.69 235 ILE A CA 1
ATOM 1880 C C . ILE A 1 235 ? -18.531 -5.27 11.914 1 94.69 235 ILE A C 1
ATOM 1882 O O . ILE A 1 235 ? -19.203 -4.359 12.414 1 94.69 235 ILE A O 1
ATOM 1886 N N . MET A 1 236 ? -18.656 -5.566 10.648 1 95.5 236 MET A N 1
ATOM 1887 C CA . MET A 1 236 ? -19.547 -4.859 9.734 1 95.5 236 MET A CA 1
ATOM 1888 C C . MET A 1 236 ? -21.016 -5.074 10.125 1 95.5 236 MET A C 1
ATOM 1890 O O . MET A 1 236 ? -21.797 -4.125 10.172 1 95.5 236 MET A O 1
ATOM 1894 N N . GLN A 1 237 ? -21.328 -6.266 10.422 1 94.44 237 GLN A N 1
ATOM 1895 C CA . GLN A 1 237 ? -22.703 -6.629 10.75 1 94.44 237 GLN A CA 1
ATOM 1896 C C . GLN A 1 237 ? -23.141 -5.977 12.055 1 94.44 237 GLN A C 1
ATOM 1898 O O . GLN A 1 237 ? -24.312 -5.613 12.211 1 94.44 237 GLN A O 1
ATOM 1903 N N . ALA A 1 238 ? -22.203 -5.871 12.977 1 91.31 238 ALA A N 1
ATOM 1904 C CA . ALA A 1 238 ? -22.5 -5.211 14.242 1 91.31 238 ALA A CA 1
ATOM 1905 C C . ALA A 1 238 ? -22.969 -3.775 14.016 1 91.31 238 ALA A C 1
ATOM 1907 O O . ALA A 1 238 ? -23.719 -3.225 14.82 1 91.31 238 ALA A O 1
ATOM 1908 N N . ASP A 1 239 ? -22.594 -3.17 12.922 1 91.38 239 ASP A N 1
ATOM 1909 C CA . ASP A 1 239 ? -23 -1.807 12.586 1 91.38 239 ASP A CA 1
ATOM 1910 C C . ASP A 1 239 ? -24.078 -1.801 11.5 1 91.38 239 ASP A C 1
ATOM 1912 O O . ASP A 1 239 ? -24.281 -0.782 10.844 1 91.38 239 ASP A O 1
ATOM 1916 N N . ASN A 1 240 ? -24.703 -2.951 11.242 1 92.5 240 ASN A N 1
ATOM 1917 C CA . ASN A 1 240 ? -25.781 -3.156 10.289 1 92.5 240 ASN A CA 1
ATOM 1918 C C . ASN A 1 240 ? -25.359 -2.826 8.867 1 92.5 240 ASN A C 1
ATOM 1920 O O . ASN A 1 240 ? -26.109 -2.207 8.109 1 92.5 240 ASN A O 1
ATOM 1924 N N . LEU A 1 241 ? -24.125 -3.146 8.562 1 95.81 241 LEU A N 1
ATOM 1925 C CA . LEU A 1 241 ? -23.609 -2.93 7.215 1 95.81 241 LEU A CA 1
ATOM 1926 C C . LEU A 1 241 ? -23.547 -4.242 6.441 1 95.81 241 LEU A C 1
ATOM 1928 O O . LEU A 1 241 ? -23.234 -5.289 7.012 1 95.81 241 LEU A O 1
ATOM 1932 N N . PRO A 1 242 ? -23.859 -4.152 5.156 1 94.88 242 PRO A N 1
ATOM 1933 C CA . PRO A 1 242 ? -23.766 -5.367 4.344 1 94.88 242 PRO A CA 1
ATOM 1934 C C . PRO A 1 242 ? -22.312 -5.828 4.145 1 94.88 242 PRO A C 1
ATOM 1936 O O . PRO A 1 242 ? -21.406 -5.004 4.133 1 94.88 242 PRO A O 1
ATOM 1939 N N . VAL A 1 243 ? -22.125 -7.129 3.992 1 95.19 243 VAL A N 1
ATOM 1940 C CA . VAL A 1 243 ? -20.812 -7.711 3.709 1 95.19 243 VAL A CA 1
ATOM 1941 C C . VAL A 1 243 ? -20.812 -8.312 2.307 1 95.19 243 VAL A C 1
ATOM 1943 O O . VAL A 1 243 ? -21.859 -8.656 1.769 1 95.19 243 VAL A O 1
ATOM 1946 N N . PRO A 1 244 ? -19.594 -8.43 1.67 1 94 244 PRO A N 1
ATOM 1947 C CA . PRO A 1 244 ? -19.516 -9.016 0.328 1 94 244 PRO A CA 1
ATOM 1948 C C . PRO A 1 244 ? -19.984 -10.461 0.285 1 94 244 PRO A C 1
ATOM 1950 O O . PRO A 1 244 ? -19.812 -11.203 1.257 1 94 244 PRO A O 1
ATOM 1953 N N . LYS A 1 245 ? -20.484 -10.766 -0.855 1 93.56 245 LYS A N 1
ATOM 1954 C CA . LYS A 1 245 ? -21.016 -12.117 -1.052 1 93.56 245 LYS A CA 1
ATOM 1955 C C . LYS A 1 245 ? -19.875 -13.125 -1.21 1 93.56 245 LYS A C 1
ATOM 1957 O O . LYS A 1 245 ? -18.797 -12.781 -1.676 1 93.56 245 LYS A O 1
ATOM 1962 N N . SER A 1 246 ? -20.188 -14.344 -0.85 1 94.12 246 SER A N 1
ATOM 1963 C CA . SER A 1 246 ? -19.266 -15.453 -1.036 1 94.12 246 SER A CA 1
ATOM 1964 C C . SER A 1 246 ? -19.188 -15.883 -2.5 1 94.12 246 SER A C 1
ATOM 1966 O O . SER A 1 246 ? -20.141 -15.648 -3.262 1 94.12 246 SER A O 1
ATOM 1968 N N . TRP A 1 247 ? -18.031 -16.484 -2.918 1 96.62 247 TRP A N 1
ATOM 1969 C CA . TRP A 1 247 ? -17.828 -16.875 -4.312 1 96.62 247 TRP A CA 1
ATOM 1970 C C . TRP A 1 247 ? -17.688 -18.391 -4.434 1 96.62 247 TRP A C 1
ATOM 1972 O O . TRP A 1 247 ? -17.312 -18.891 -5.492 1 96.62 247 TRP A O 1
ATOM 1982 N N . GLU A 1 248 ? -17.938 -19.172 -3.432 1 94.56 248 GLU A N 1
ATOM 1983 C CA . GLU A 1 248 ? -17.641 -20.594 -3.422 1 94.56 248 GLU A CA 1
ATOM 1984 C C . GLU A 1 248 ? -18.438 -21.344 -4.48 1 94.56 248 GLU A C 1
ATOM 1986 O O . GLU A 1 248 ? -17.969 -22.328 -5.051 1 94.56 248 GLU A O 1
ATOM 1991 N N . THR A 1 249 ? -19.641 -20.828 -4.758 1 95.06 249 THR A N 1
ATOM 1992 C CA . THR A 1 249 ? -20.5 -21.484 -5.734 1 95.06 249 THR A CA 1
ATOM 1993 C C . THR A 1 249 ? -19.984 -21.25 -7.152 1 95.06 249 THR A C 1
ATOM 1995 O O . THR A 1 249 ? -20.469 -21.859 -8.102 1 95.06 249 THR A O 1
ATOM 1998 N N . GLU A 1 250 ? -18.984 -20.406 -7.293 1 96.88 250 GLU A N 1
ATOM 1999 C CA . GLU A 1 250 ? -18.422 -20.109 -8.609 1 96.88 250 GLU A CA 1
ATOM 2000 C C . GLU A 1 250 ? -17.312 -21.094 -8.969 1 96.88 250 GLU A C 1
ATOM 2002 O O . GLU A 1 250 ? -16.672 -20.969 -10.008 1 96.88 250 GLU A O 1
ATOM 2007 N N . VAL A 1 251 ? -17.031 -22.078 -8.156 1 97.94 251 VAL A N 1
ATOM 2008 C CA . VAL A 1 251 ? -16.109 -23.188 -8.422 1 97.94 251 VAL A CA 1
ATOM 2009 C C . VAL A 1 251 ? -16.906 -24.406 -8.883 1 97.94 251 VAL A C 1
ATOM 2011 O O . VAL A 1 251 ? -17.875 -24.812 -8.242 1 97.94 251 VAL A O 1
ATOM 2014 N N . THR A 1 252 ? -16.516 -24.938 -10 1 97.81 252 THR A N 1
ATOM 2015 C CA . THR A 1 252 ? -17.219 -26.109 -10.516 1 97.81 252 THR A CA 1
ATOM 2016 C C . THR A 1 252 ? -16.828 -27.359 -9.742 1 97.81 252 THR A C 1
ATOM 2018 O O . THR A 1 252 ? -16.062 -27.281 -8.773 1 97.81 252 THR A O 1
ATOM 2021 N N . THR A 1 253 ? -17.281 -28.578 -10.234 1 96.56 253 THR A N 1
ATOM 2022 C CA . THR A 1 253 ? -17 -29.828 -9.547 1 96.56 253 THR A CA 1
ATOM 2023 C C . THR A 1 253 ? -15.867 -30.578 -10.227 1 96.56 253 THR A C 1
ATOM 2025 O O . THR A 1 253 ? -15.656 -31.766 -9.977 1 96.56 253 THR A O 1
ATOM 2028 N N . SER A 1 254 ? -15.164 -29.875 -11.102 1 96.38 254 SER A N 1
ATOM 2029 C CA . SER A 1 254 ? -14.047 -30.516 -11.805 1 96.38 254 SER A CA 1
ATOM 2030 C C . SER A 1 254 ? -12.992 -31 -10.82 1 96.38 254 SER A C 1
ATOM 2032 O O . SER A 1 254 ? -12.719 -30.344 -9.812 1 96.38 254 SER A O 1
ATOM 2034 N N . THR A 1 255 ? -12.352 -32.125 -11.148 1 95.19 255 THR A N 1
ATOM 2035 C CA . THR A 1 255 ? -11.25 -32.625 -10.344 1 95.19 255 THR A CA 1
ATOM 2036 C C . THR A 1 255 ? -9.977 -32.75 -11.188 1 95.19 255 THR A C 1
ATOM 2038 O O . THR A 1 255 ? -8.984 -33.312 -10.75 1 95.19 255 THR A O 1
ATOM 2041 N N . ASP A 1 256 ? -9.984 -32.125 -12.352 1 94.88 256 ASP A N 1
ATOM 2042 C CA . ASP A 1 256 ? -8.859 -32.094 -13.281 1 94.88 256 ASP A CA 1
ATOM 2043 C C . ASP A 1 256 ? -8.039 -30.812 -13.094 1 94.88 256 ASP A C 1
ATOM 2045 O O . ASP A 1 256 ? -8.508 -29.719 -13.391 1 94.88 256 ASP A O 1
ATOM 2049 N N . SER A 1 257 ? -6.816 -31.062 -12.672 1 97.19 257 SER A N 1
ATOM 2050 C CA . SER A 1 257 ? -6.027 -29.875 -12.344 1 97.19 257 SER A CA 1
ATOM 2051 C C . SER A 1 257 ? -5.508 -29.188 -13.602 1 97.19 257 SER A C 1
ATOM 2053 O O . SER A 1 257 ? -4.809 -29.812 -14.406 1 97.19 257 SER A O 1
ATOM 2055 N N . PRO A 1 258 ? -5.77 -27.922 -13.719 1 98.25 258 PRO A N 1
ATOM 2056 C CA . PRO A 1 258 ? -5.195 -27.203 -14.859 1 98.25 258 PRO A CA 1
ATOM 2057 C C . PRO A 1 258 ? -3.797 -26.672 -14.562 1 98.25 258 PRO A C 1
ATOM 2059 O O . PRO A 1 258 ? -3.133 -26.141 -15.461 1 98.25 258 PRO A O 1
ATOM 2062 N N . PHE A 1 259 ? -3.299 -26.781 -13.32 1 98.69 259 PHE A N 1
ATOM 2063 C CA . PHE A 1 259 ? -2.049 -26.141 -12.93 1 98.69 259 PHE A CA 1
ATOM 2064 C C . PHE A 1 259 ? -1.139 -27.125 -12.203 1 98.69 259 PHE A C 1
ATOM 2066 O O . PHE A 1 259 ? -1.614 -28.094 -11.609 1 98.69 259 PHE A O 1
ATOM 2073 N N . SER A 1 260 ? 0.165 -26.875 -12.281 1 98.5 260 SER A N 1
ATOM 2074 C CA . SER A 1 260 ? 1.093 -27.578 -11.398 1 98.5 260 SER A CA 1
ATOM 2075 C C . SER A 1 260 ? 0.801 -27.266 -9.93 1 98.5 260 SER A C 1
ATOM 2077 O O . SER A 1 260 ? 0.236 -26.203 -9.617 1 98.5 260 SER A O 1
ATOM 2079 N N . GLU A 1 261 ? 1.145 -28.188 -9.047 1 98.31 261 GLU A N 1
ATOM 2080 C CA . GLU A 1 261 ? 1.003 -27.938 -7.613 1 98.31 261 GLU A CA 1
ATOM 2081 C C . GLU A 1 261 ? 1.906 -26.797 -7.16 1 98.31 261 GLU A C 1
ATOM 2083 O O . GLU A 1 261 ? 1.546 -26.031 -6.262 1 98.31 261 GLU A O 1
ATOM 2088 N N . LYS A 1 262 ? 3.078 -26.609 -7.828 1 98.31 262 LYS A N 1
ATOM 2089 C CA . LYS A 1 262 ? 3.955 -25.453 -7.602 1 98.31 262 LYS A CA 1
ATOM 2090 C C . LYS A 1 262 ? 3.199 -24.141 -7.781 1 98.31 262 LYS A C 1
ATOM 2092 O O . LYS A 1 262 ? 3.246 -23.266 -6.91 1 98.31 262 LYS A O 1
ATOM 2097 N N . LEU A 1 263 ? 2.502 -24.047 -8.859 1 98.75 263 LEU A N 1
ATOM 2098 C CA . LEU A 1 263 ? 1.776 -22.812 -9.164 1 98.75 263 LEU A CA 1
ATOM 2099 C C . LEU A 1 263 ? 0.657 -22.578 -8.148 1 98.75 263 LEU A C 1
ATOM 2101 O O . LEU A 1 263 ? 0.494 -21.469 -7.641 1 98.75 263 LEU A O 1
ATOM 2105 N N . MET A 1 264 ? -0.103 -23.609 -7.875 1 98.75 264 MET A N 1
ATOM 2106 C CA . MET A 1 264 ? -1.232 -23.469 -6.961 1 98.75 264 MET A CA 1
ATOM 2107 C C . MET A 1 264 ? -0.763 -23.031 -5.578 1 98.75 264 MET A C 1
ATOM 2109 O O . MET A 1 264 ? -1.34 -22.109 -4.984 1 98.75 264 MET A O 1
ATOM 2113 N N . LEU A 1 265 ? 0.326 -23.625 -5.105 1 98.56 265 LEU A N 1
ATOM 2114 C CA . LEU A 1 265 ? 0.853 -23.266 -3.793 1 98.56 265 LEU A CA 1
ATOM 2115 C C . LEU A 1 265 ? 1.435 -21.859 -3.812 1 98.56 265 LEU A C 1
ATOM 2117 O O . LEU A 1 265 ? 1.209 -21.078 -2.885 1 98.56 265 LEU A O 1
ATOM 2121 N N . TYR A 1 266 ? 2.18 -21.578 -4.848 1 98.56 266 TYR A N 1
ATOM 2122 C CA . TYR A 1 266 ? 2.758 -20.234 -4.945 1 98.56 266 TYR A CA 1
ATOM 2123 C C . TYR A 1 266 ? 1.669 -19.172 -4.953 1 98.56 266 TYR A C 1
ATOM 2125 O O . TYR A 1 266 ? 1.794 -18.141 -4.281 1 98.56 266 TYR A O 1
ATOM 2133 N N . HIS A 1 267 ? 0.621 -19.422 -5.672 1 98.75 267 HIS A N 1
ATOM 2134 C CA . HIS A 1 267 ? -0.463 -18.469 -5.805 1 98.75 267 HIS A CA 1
ATOM 2135 C C . HIS A 1 267 ? -1.106 -18.172 -4.453 1 98.75 267 HIS A C 1
ATOM 2137 O O . HIS A 1 267 ? -1.302 -17 -4.094 1 98.75 267 HIS A O 1
ATOM 2143 N N . ILE A 1 268 ? -1.405 -19.219 -3.727 1 98.62 268 ILE A N 1
ATOM 2144 C CA . ILE A 1 268 ? -2.066 -19.031 -2.438 1 98.62 268 ILE A CA 1
ATOM 2145 C C . ILE A 1 268 ? -1.107 -18.375 -1.449 1 98.62 268 ILE A C 1
ATOM 2147 O O . ILE A 1 268 ? -1.496 -17.469 -0.707 1 98.62 268 ILE A O 1
ATOM 2151 N N . GLY A 1 269 ? 0.129 -18.812 -1.432 1 97.75 269 GLY A N 1
ATOM 2152 C CA . GLY A 1 269 ? 1.12 -18.156 -0.584 1 97.75 269 GLY A CA 1
ATOM 2153 C C . GLY A 1 269 ? 1.288 -16.688 -0.878 1 97.75 269 GLY A C 1
ATOM 2154 O O . GLY A 1 269 ? 1.339 -15.867 0.041 1 97.75 269 GLY A O 1
ATOM 2155 N N . PHE A 1 270 ? 1.316 -16.406 -2.17 1 97.12 270 PHE A N 1
ATOM 2156 C CA . PHE A 1 270 ? 1.419 -15.023 -2.609 1 97.12 270 PHE A CA 1
ATOM 2157 C C . PHE A 1 270 ? 0.274 -14.188 -2.047 1 97.12 270 PHE A C 1
ATOM 2159 O O . PHE A 1 270 ? 0.485 -13.07 -1.585 1 97.12 270 PHE A O 1
ATOM 2166 N N . LEU A 1 271 ? -0.925 -14.711 -2.096 1 98.06 271 LEU A N 1
ATOM 2167 C CA . LEU A 1 271 ? -2.086 -13.961 -1.623 1 98.06 271 LEU A CA 1
ATOM 2168 C C . LEU A 1 271 ? -1.983 -13.688 -0.126 1 98.06 271 LEU A C 1
ATOM 2170 O O . LEU A 1 271 ? -2.305 -12.594 0.332 1 98.06 271 LEU A O 1
ATOM 2174 N N . PHE A 1 272 ? -1.528 -14.648 0.619 1 97.69 272 PHE A N 1
ATOM 2175 C CA . PHE A 1 272 ? -1.395 -14.461 2.057 1 97.69 272 PHE A CA 1
ATOM 2176 C C . PHE A 1 272 ? -0.238 -13.516 2.371 1 97.69 272 PHE A C 1
ATOM 2178 O O . PHE A 1 272 ? -0.307 -12.734 3.322 1 97.69 272 PHE A O 1
ATOM 2185 N N . GLN A 1 273 ? 0.804 -13.562 1.602 1 96.19 273 GLN A N 1
ATOM 2186 C CA . GLN A 1 273 ? 1.904 -12.617 1.762 1 96.19 273 GLN A CA 1
ATOM 2187 C C . GLN A 1 273 ? 1.459 -11.195 1.437 1 96.19 273 GLN A C 1
ATOM 2189 O O . GLN A 1 273 ? 1.673 -10.273 2.229 1 96.19 273 GLN A O 1
ATOM 2194 N N . ALA A 1 274 ? 0.841 -11.055 0.27 1 96.12 274 ALA A N 1
ATOM 2195 C CA . ALA A 1 274 ? 0.393 -9.742 -0.176 1 96.12 274 ALA A CA 1
ATOM 2196 C C . ALA A 1 274 ? -0.611 -9.141 0.804 1 96.12 274 ALA A C 1
ATOM 2198 O O . ALA A 1 274 ? -0.666 -7.922 0.979 1 96.12 274 ALA A O 1
ATOM 2199 N N . ALA A 1 275 ? -1.356 -10.023 1.472 1 97.25 275 ALA A N 1
ATOM 2200 C CA . ALA A 1 275 ? -2.391 -9.57 2.396 1 97.25 275 ALA A CA 1
ATOM 2201 C C . ALA A 1 275 ? -1.783 -8.781 3.553 1 97.25 275 ALA A C 1
ATOM 2203 O O . ALA A 1 275 ? -2.441 -7.922 4.141 1 97.25 275 ALA A O 1
ATOM 2204 N N . GLN A 1 276 ? -0.514 -9.031 3.893 1 97 276 GLN A N 1
ATOM 2205 C CA . GLN A 1 276 ? 0.152 -8.289 4.961 1 97 276 GLN A CA 1
ATOM 2206 C C . GLN A 1 276 ? 0.175 -6.793 4.664 1 97 276 GLN A C 1
ATOM 2208 O O . GLN A 1 276 ? -0.014 -5.977 5.566 1 97 276 GLN A O 1
ATOM 2213 N N . ASN A 1 277 ? 0.396 -6.496 3.422 1 95.81 277 ASN A N 1
ATOM 2214 C CA . ASN A 1 277 ? 0.377 -5.105 2.988 1 95.81 277 ASN A CA 1
ATOM 2215 C C . ASN A 1 277 ? -0.974 -4.449 3.264 1 95.81 277 ASN A C 1
ATOM 2217 O O . ASN A 1 277 ? -1.035 -3.354 3.818 1 95.81 277 ASN A O 1
ATOM 2221 N N . TYR A 1 278 ? -2.016 -5.117 3.014 1 96.81 278 TYR A N 1
ATOM 2222 C CA . TYR A 1 278 ? -3.352 -4.535 3.074 1 96.81 278 TYR A CA 1
ATOM 2223 C C . TYR A 1 278 ? -3.883 -4.543 4.504 1 96.81 278 TYR A C 1
ATOM 2225 O O . TYR A 1 278 ? -4.645 -3.654 4.891 1 96.81 278 TYR A O 1
ATOM 2233 N N . HIS A 1 279 ? -3.463 -5.496 5.238 1 97.44 279 HIS A N 1
ATOM 2234 C CA . HIS A 1 279 ? -3.809 -5.453 6.656 1 97.44 279 HIS A CA 1
ATOM 2235 C C . HIS A 1 279 ? -3.061 -4.336 7.375 1 97.44 279 HIS A C 1
ATOM 2237 O O . HIS A 1 279 ? -3.588 -3.732 8.312 1 97.44 279 HIS A O 1
ATOM 2243 N N . GLY A 1 280 ? -1.815 -4.109 6.91 1 96.69 280 GLY A N 1
ATOM 2244 C CA . GLY A 1 280 ? -1.133 -2.922 7.395 1 96.69 280 GLY A CA 1
ATOM 2245 C C . GLY A 1 280 ? -1.878 -1.638 7.086 1 96.69 280 GLY A C 1
ATOM 2246 O O . GLY A 1 280 ? -1.972 -0.749 7.934 1 96.69 280 GLY A O 1
ATOM 2247 N N . ALA A 1 281 ? -2.379 -1.54 5.879 1 96.38 281 ALA A N 1
ATOM 2248 C CA . ALA A 1 281 ? -3.203 -0.392 5.516 1 96.38 281 ALA A CA 1
ATOM 2249 C C . ALA A 1 281 ? -4.441 -0.301 6.402 1 96.38 281 ALA A C 1
ATOM 2251 O O . ALA A 1 281 ? -4.883 0.795 6.754 1 96.38 281 ALA A O 1
ATOM 2252 N N . GLY A 1 282 ? -5.02 -1.469 6.691 1 97.19 282 GLY A N 1
ATOM 2253 C CA . GLY A 1 282 ? -6.133 -1.5 7.629 1 97.19 282 GLY A CA 1
ATOM 2254 C C . GLY A 1 282 ? -5.777 -0.952 9 1 97.19 282 GLY A C 1
ATOM 2255 O O . GLY A 1 282 ? -6.527 -0.161 9.57 1 97.19 282 GLY A O 1
ATOM 2256 N N . LEU A 1 283 ? -4.625 -1.283 9.484 1 95.94 283 LEU A N 1
ATOM 2257 C CA . LEU A 1 283 ? -4.145 -0.784 10.773 1 95.94 283 LEU A CA 1
ATOM 2258 C C . LEU A 1 283 ? -3.959 0.729 10.727 1 95.94 283 LEU A C 1
ATOM 2260 O O . LEU A 1 283 ? -4.223 1.418 11.719 1 95.94 283 LEU A O 1
ATOM 2264 N N . ALA A 1 284 ? -3.498 1.19 9.617 1 95.56 284 ALA A N 1
ATOM 2265 C CA . ALA A 1 284 ? -3.227 2.617 9.461 1 95.56 284 ALA A CA 1
ATOM 2266 C C . ALA A 1 284 ? -4.5 3.439 9.641 1 95.56 284 ALA A C 1
ATOM 2268 O O . ALA A 1 284 ? -4.449 4.574 10.117 1 95.56 284 ALA A O 1
ATOM 2269 N N . SER A 1 285 ? -5.625 2.873 9.32 1 94.31 285 SER A N 1
ATOM 2270 C CA . SER A 1 285 ? -6.863 3.643 9.336 1 94.31 285 SER A CA 1
ATOM 2271 C C . SER A 1 285 ? -7.73 3.27 10.531 1 94.31 285 SER A C 1
ATOM 2273 O O . SER A 1 285 ? -8.75 3.914 10.797 1 94.31 285 SER A O 1
ATOM 2275 N N . ALA A 1 286 ? -7.348 2.256 11.25 1 94.25 286 ALA A N 1
ATOM 2276 C CA . ALA A 1 286 ? -8.18 1.747 12.336 1 94.25 286 ALA A CA 1
ATOM 2277 C C . ALA A 1 286 ? -8.086 2.646 13.562 1 94.25 286 ALA A C 1
ATOM 2279 O O . ALA A 1 286 ? -6.992 2.924 14.062 1 94.25 286 ALA A O 1
ATOM 2280 N N . MET A 1 287 ? -9.211 3.033 14.031 1 90.75 287 MET A N 1
ATOM 2281 C CA . MET A 1 287 ? -9.234 3.859 15.234 1 90.75 287 MET A CA 1
ATOM 2282 C C . MET A 1 287 ? -9.922 3.129 16.375 1 90.75 287 MET A C 1
ATOM 2284 O O . MET A 1 287 ? -9.711 3.463 17.547 1 90.75 287 MET A O 1
ATOM 2288 N N . ARG A 1 288 ? -10.688 2.1 16.047 1 92.5 288 ARG A N 1
ATOM 2289 C CA . ARG A 1 288 ? -11.344 1.292 17.062 1 92.5 288 ARG A CA 1
ATOM 2290 C C . ARG A 1 288 ? -10.43 0.17 17.547 1 92.5 288 ARG A C 1
ATOM 2292 O O . ARG A 1 288 ? -9.727 -0.451 16.75 1 92.5 288 ARG A O 1
ATOM 2299 N N . THR A 1 289 ? -10.594 -0.119 18.766 1 90.88 289 THR A N 1
ATOM 2300 C CA . THR A 1 289 ? -9.719 -1.12 19.359 1 90.88 289 THR A CA 1
ATOM 2301 C C . THR A 1 289 ? -10.039 -2.51 18.828 1 90.88 289 THR A C 1
ATOM 2303 O O . THR A 1 289 ? -9.148 -3.35 18.688 1 90.88 289 THR A O 1
ATOM 2306 N N . ASP A 1 290 ? -11.266 -2.814 18.578 1 92.75 290 ASP A N 1
ATOM 2307 C CA . ASP A 1 290 ? -11.617 -4.129 18.047 1 92.75 290 ASP A CA 1
ATOM 2308 C C . ASP A 1 290 ? -11.078 -4.305 16.641 1 92.75 290 ASP A C 1
ATOM 2310 O O . ASP A 1 290 ? -10.703 -5.41 16.234 1 92.75 290 ASP A O 1
ATOM 2314 N N . LEU A 1 291 ? -11.094 -3.186 15.883 1 94.56 291 LEU A N 1
ATOM 2315 C CA . LEU A 1 291 ? -10.531 -3.234 14.531 1 94.56 291 LEU A CA 1
ATOM 2316 C C . LEU A 1 291 ? -9.023 -3.453 14.586 1 94.56 291 LEU A C 1
ATOM 2318 O O . LEU A 1 291 ? -8.484 -4.25 13.812 1 94.56 291 LEU A O 1
ATOM 2322 N N . VAL A 1 292 ? -8.383 -2.734 15.461 1 95.38 292 VAL A N 1
ATOM 2323 C CA . VAL A 1 292 ? -6.941 -2.895 15.633 1 95.38 292 VAL A CA 1
ATOM 2324 C C . VAL A 1 292 ? -6.625 -4.344 16 1 95.38 292 VAL A C 1
ATOM 2326 O O . VAL A 1 292 ? -5.715 -4.949 15.43 1 95.38 292 VAL A O 1
ATOM 2329 N N . ALA A 1 293 ? -7.367 -4.887 16.922 1 94.75 293 ALA A N 1
ATOM 2330 C CA . ALA A 1 293 ? -7.156 -6.266 17.359 1 94.75 293 ALA A CA 1
ATOM 2331 C C . ALA A 1 293 ? -7.398 -7.242 16.203 1 94.75 293 ALA A C 1
ATOM 2333 O O . ALA A 1 293 ? -6.672 -8.227 16.062 1 94.75 293 ALA A O 1
ATOM 2334 N N . ALA A 1 294 ? -8.414 -6.996 15.414 1 96.25 294 ALA A N 1
ATOM 2335 C CA . ALA A 1 294 ? -8.734 -7.867 14.281 1 96.25 294 ALA A CA 1
ATOM 2336 C C . ALA A 1 294 ? -7.602 -7.875 13.258 1 96.25 294 ALA A C 1
ATOM 2338 O O . ALA A 1 294 ? -7.191 -8.938 12.781 1 96.25 294 ALA A O 1
ATOM 2339 N N . TYR A 1 295 ? -7.102 -6.691 12.945 1 97.75 295 TYR A N 1
ATOM 2340 C CA . TYR A 1 295 ? -6.023 -6.602 11.961 1 97.75 295 TYR A CA 1
ATOM 2341 C C . TYR A 1 295 ? -4.75 -7.242 12.492 1 97.75 295 TYR A C 1
ATOM 2343 O O . TYR A 1 295 ? -4.086 -8.008 11.781 1 97.75 295 TYR A O 1
ATOM 2351 N N . GLU A 1 296 ? -4.426 -6.934 13.727 1 96.56 296 GLU A N 1
ATOM 2352 C CA . GLU A 1 296 ? -3.213 -7.52 14.289 1 96.56 296 GLU A CA 1
ATOM 2353 C C . GLU A 1 296 ? -3.33 -9.039 14.391 1 96.56 296 GLU A C 1
ATOM 2355 O O . GLU A 1 296 ? -2.375 -9.758 14.094 1 96.56 296 GLU A O 1
ATOM 2360 N N . GLY A 1 297 ? -4.48 -9.539 14.852 1 96.75 297 GLY A N 1
ATOM 2361 C CA . GLY A 1 297 ? -4.711 -10.977 14.875 1 96.75 297 GLY A CA 1
ATOM 2362 C C . GLY A 1 297 ? -4.57 -11.625 13.516 1 96.75 297 GLY A C 1
ATOM 2363 O O . GLY A 1 297 ? -3.988 -12.703 13.391 1 96.75 297 GLY A O 1
ATOM 2364 N N . THR A 1 298 ? -5.094 -11 12.516 1 97.94 298 THR A N 1
ATOM 2365 C CA . THR A 1 298 ? -5.023 -11.5 11.156 1 97.94 298 THR A CA 1
ATOM 2366 C C . THR A 1 298 ? -3.58 -11.508 10.648 1 97.94 298 THR A C 1
ATOM 2368 O O . THR A 1 298 ? -3.146 -12.469 10.008 1 97.94 298 THR A O 1
ATOM 2371 N N . ILE A 1 299 ? -2.822 -10.438 10.922 1 97.31 299 ILE A N 1
ATOM 2372 C CA . ILE A 1 299 ? -1.422 -10.352 10.523 1 97.31 299 ILE A CA 1
ATOM 2373 C C . ILE A 1 299 ? -0.641 -11.523 11.109 1 97.31 299 ILE A C 1
ATOM 2375 O O . ILE A 1 299 ? 0.097 -12.203 10.391 1 97.31 299 ILE A O 1
ATOM 2379 N N . LEU A 1 300 ? -0.859 -11.828 12.359 1 96 300 LEU A N 1
ATOM 2380 C CA . LEU A 1 300 ? -0.123 -12.891 13.031 1 96 300 LEU A CA 1
ATOM 2381 C C . LEU A 1 300 ? -0.502 -14.258 12.461 1 96 300 LEU A C 1
ATOM 2383 O O . LEU A 1 300 ? 0.363 -15.109 12.258 1 96 300 LEU A O 1
ATOM 2387 N N . LYS A 1 301 ? -1.758 -14.484 12.18 1 97.19 301 LYS A N 1
ATOM 2388 C CA . LYS A 1 301 ? -2.199 -15.742 11.586 1 97.19 301 LYS A CA 1
ATOM 2389 C C . LYS A 1 301 ? -1.622 -15.93 10.188 1 97.19 301 LYS A C 1
ATOM 2391 O O . LYS A 1 301 ? -1.27 -17.047 9.797 1 97.19 301 LYS A O 1
ATOM 2396 N N . ASN A 1 302 ? -1.593 -14.828 9.453 1 97.56 302 ASN A N 1
ATOM 2397 C CA . ASN A 1 302 ? -1.021 -14.891 8.117 1 97.56 302 ASN A CA 1
ATOM 2398 C C . ASN A 1 302 ? 0.461 -15.25 8.156 1 97.56 302 ASN A C 1
ATOM 2400 O O . ASN A 1 302 ? 0.96 -15.938 7.262 1 97.56 302 ASN A O 1
ATOM 2404 N N . LEU A 1 303 ? 1.161 -14.781 9.156 1 95.69 303 LEU A N 1
ATOM 2405 C CA . LEU A 1 303 ? 2.572 -15.125 9.297 1 95.69 303 LEU A CA 1
ATOM 2406 C C . LEU A 1 303 ? 2.746 -16.625 9.492 1 95.69 303 LEU A C 1
ATOM 2408 O O . LEU A 1 303 ? 3.697 -17.219 8.977 1 95.69 303 LEU A O 1
ATOM 2412 N N . LEU A 1 304 ? 1.826 -17.234 10.219 1 95.94 304 LEU A N 1
ATOM 2413 C CA . LEU A 1 304 ? 1.882 -18.688 10.422 1 95.94 304 LEU A CA 1
ATOM 2414 C C . LEU A 1 304 ? 1.622 -19.422 9.117 1 95.94 304 LEU A C 1
ATOM 2416 O O . LEU A 1 304 ? 2.297 -20.422 8.82 1 95.94 304 LEU A O 1
ATOM 2420 N N . VAL A 1 305 ? 0.695 -18.969 8.344 1 97.25 305 VAL A N 1
ATOM 2421 C CA . VAL A 1 305 ? 0.388 -19.578 7.055 1 97.25 305 VAL A CA 1
ATOM 2422 C C . VAL A 1 305 ? 1.594 -19.453 6.125 1 97.25 305 VAL A C 1
ATOM 2424 O O . VAL A 1 305 ? 1.962 -20.422 5.449 1 97.25 305 VAL A O 1
ATOM 2427 N N . THR A 1 306 ? 2.184 -18.297 6.105 1 95.81 306 THR A N 1
ATOM 2428 C CA . THR A 1 306 ? 3.285 -18.062 5.18 1 95.81 306 THR A CA 1
ATOM 2429 C C . THR A 1 306 ? 4.523 -18.859 5.59 1 95.81 306 THR A C 1
ATOM 2431 O O . THR A 1 306 ? 5.301 -19.281 4.738 1 95.81 306 THR A O 1
ATOM 2434 N N . LYS A 1 307 ? 4.699 -19.062 6.898 1 94.12 307 LYS A N 1
ATOM 2435 C CA . LYS A 1 307 ? 5.789 -19.922 7.355 1 94.12 307 LYS A CA 1
ATOM 2436 C C . LYS A 1 307 ? 5.621 -21.344 6.844 1 94.12 307 LYS A C 1
ATOM 2438 O O . LYS A 1 307 ? 6.57 -21.953 6.332 1 94.12 307 LYS A O 1
ATOM 2443 N N . LYS A 1 308 ? 4.453 -21.906 7.035 1 96 308 LYS A N 1
ATOM 2444 C CA . LYS A 1 308 ? 4.16 -23.25 6.531 1 96 308 LYS A CA 1
ATOM 2445 C C . LYS A 1 308 ? 4.332 -23.312 5.016 1 96 308 LYS A C 1
ATOM 2447 O O . LYS A 1 308 ? 4.891 -24.281 4.488 1 96 308 LYS A O 1
ATOM 2452 N N . TRP A 1 309 ? 3.805 -22.328 4.359 1 97.06 309 TRP A N 1
ATOM 2453 C CA . TRP A 1 309 ? 3.932 -22.219 2.91 1 97.06 309 TRP A CA 1
ATOM 2454 C C . TRP A 1 309 ? 5.395 -22.266 2.486 1 97.06 309 TRP A C 1
ATOM 2456 O O . TRP A 1 309 ? 5.766 -23.031 1.594 1 97.06 309 TRP A O 1
ATOM 2466 N N . PHE A 1 310 ? 6.188 -21.453 3.131 1 94.81 310 PHE A N 1
ATOM 2467 C CA . PHE A 1 310 ? 7.609 -21.375 2.818 1 94.81 310 PHE A CA 1
ATOM 2468 C C . PHE A 1 310 ? 8.266 -22.75 2.98 1 94.81 310 PHE A C 1
ATOM 2470 O O . PHE A 1 310 ? 9.047 -23.172 2.125 1 94.81 310 PHE A O 1
ATOM 2477 N N . ASN A 1 311 ? 7.93 -23.406 4 1 94.69 311 ASN A N 1
ATOM 2478 C CA . ASN A 1 311 ? 8.508 -24.734 4.266 1 94.69 311 ASN A CA 1
ATOM 2479 C C . ASN A 1 311 ? 8.18 -25.719 3.156 1 94.69 311 ASN A C 1
ATOM 2481 O O . ASN A 1 311 ? 9.055 -26.438 2.678 1 94.69 311 ASN A O 1
ATOM 2485 N N . ILE A 1 312 ? 6.957 -25.766 2.723 1 96.69 312 ILE A N 1
ATOM 2486 C CA . ILE A 1 312 ? 6.531 -26.703 1.687 1 96.69 312 ILE A CA 1
ATOM 2487 C C . ILE A 1 312 ? 7.203 -26.344 0.362 1 96.69 312 ILE A C 1
ATOM 2489 O O . ILE A 1 312 ? 7.699 -27.219 -0.346 1 96.69 312 ILE A O 1
ATOM 2493 N N . MET A 1 313 ? 7.223 -25.062 0.057 1 96.94 313 MET A N 1
ATOM 2494 C CA . MET A 1 313 ? 7.812 -24.609 -1.201 1 96.94 313 MET A CA 1
ATOM 2495 C C . MET A 1 313 ? 9.297 -24.953 -1.255 1 96.94 313 MET A C 1
ATOM 2497 O O . MET A 1 313 ? 9.805 -25.391 -2.291 1 96.94 313 MET A O 1
ATOM 2501 N N . VAL A 1 314 ? 9.984 -24.75 -0.171 1 94.75 314 VAL A N 1
ATOM 2502 C CA . VAL A 1 314 ? 11.43 -24.969 -0.115 1 94.75 314 VAL A CA 1
ATOM 2503 C C . VAL A 1 314 ? 11.719 -26.469 -0.147 1 94.75 314 VAL A C 1
ATOM 2505 O O . VAL A 1 314 ? 12.641 -26.922 -0.839 1 94.75 314 VAL A O 1
ATOM 2508 N N . GLN A 1 315 ? 10.93 -27.203 0.615 1 94.62 315 GLN A N 1
ATOM 2509 C CA . GLN A 1 315 ? 11.102 -28.656 0.64 1 94.62 315 GLN A CA 1
ATOM 2510 C C . GLN A 1 315 ? 10.984 -29.25 -0.762 1 94.62 315 GLN A C 1
ATOM 2512 O O . GLN A 1 315 ? 11.688 -30.203 -1.099 1 94.62 315 GLN A O 1
ATOM 2517 N N . ASN A 1 316 ? 10.156 -28.703 -1.582 1 95.69 316 ASN A N 1
ATOM 2518 C CA . ASN A 1 316 ? 9.914 -29.203 -2.928 1 95.69 316 ASN A CA 1
ATOM 2519 C C . ASN A 1 316 ? 10.75 -28.469 -3.969 1 95.69 316 ASN A C 1
ATOM 2521 O O . ASN A 1 316 ? 10.602 -28.703 -5.168 1 95.69 316 ASN A O 1
ATOM 2525 N N . LYS A 1 317 ? 11.555 -27.438 -3.568 1 95.69 317 LYS A N 1
ATOM 2526 C CA . LYS A 1 317 ? 12.375 -26.609 -4.445 1 95.69 317 LYS A CA 1
ATOM 2527 C C . LYS A 1 317 ? 11.516 -25.859 -5.461 1 95.69 317 LYS A C 1
ATOM 2529 O O . LYS A 1 317 ? 11.805 -25.859 -6.656 1 95.69 317 LYS A O 1
ATOM 2534 N N . TRP A 1 318 ? 10.43 -25.281 -4.953 1 97.31 318 TRP A N 1
ATOM 2535 C CA . TRP A 1 318 ? 9.461 -24.609 -5.805 1 97.31 318 TRP A CA 1
ATOM 2536 C C . TRP A 1 318 ? 9.602 -23.094 -5.699 1 97.31 318 TRP A C 1
ATOM 2538 O O . TRP A 1 318 ? 9 -22.344 -6.473 1 97.31 318 TRP A O 1
ATOM 2548 N N . LEU A 1 319 ? 10.43 -22.578 -4.77 1 96.88 319 LEU A N 1
ATOM 2549 C CA . LEU A 1 319 ? 10.539 -21.141 -4.547 1 96.88 319 LEU A CA 1
ATOM 2550 C C . LEU A 1 319 ? 11.836 -20.594 -5.141 1 96.88 319 LEU A C 1
ATOM 2552 O O . LEU A 1 319 ? 12.93 -20.938 -4.684 1 96.88 319 LEU A O 1
ATOM 2556 N N . GLU A 1 320 ? 11.688 -19.812 -6.18 1 96.88 320 GLU A N 1
ATOM 2557 C CA . GLU A 1 320 ? 12.844 -19.188 -6.816 1 96.88 320 GLU A CA 1
ATOM 2558 C C . GLU A 1 320 ? 13.477 -18.141 -5.906 1 96.88 320 GLU A C 1
ATOM 2560 O O . GLU A 1 320 ? 12.773 -17.406 -5.219 1 96.88 320 GLU A O 1
ATOM 2565 N N . GLN A 1 321 ? 14.766 -18.141 -5.867 1 95.44 321 GLN A N 1
ATOM 2566 C CA . GLN A 1 321 ? 15.508 -17.203 -5.02 1 95.44 321 GLN A CA 1
ATOM 256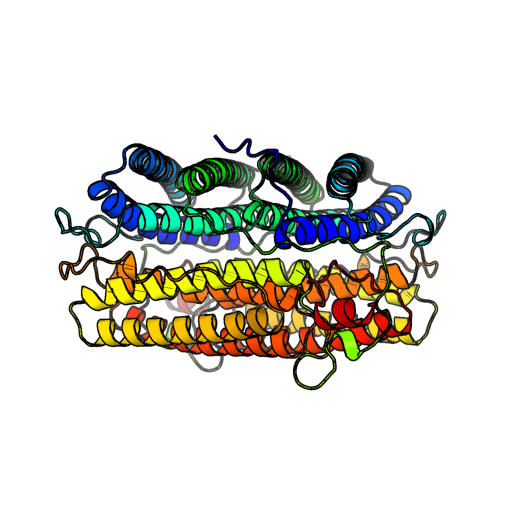7 C C . GLN A 1 321 ? 15.617 -15.836 -5.68 1 95.44 321 GLN A C 1
ATOM 2569 O O . GLN A 1 321 ? 16.078 -15.719 -6.816 1 95.44 321 GLN A O 1
ATOM 2574 N N . PRO A 1 322 ? 15.133 -14.812 -4.961 1 96.12 322 PRO A N 1
ATOM 2575 C CA . PRO A 1 322 ? 15.398 -13.477 -5.488 1 96.12 322 PRO A CA 1
ATOM 2576 C C . PRO A 1 322 ? 16.875 -13.102 -5.422 1 96.12 322 PRO A C 1
ATOM 2578 O O . PRO A 1 322 ? 17.656 -13.758 -4.719 1 96.12 322 PRO A O 1
ATOM 2581 N N . PRO A 1 323 ? 17.219 -12.062 -6.227 1 96.38 323 PRO A N 1
ATOM 2582 C CA . PRO A 1 323 ? 18.609 -11.617 -6.121 1 96.38 323 PRO A CA 1
ATOM 2583 C C . PRO A 1 323 ? 19 -11.242 -4.691 1 96.38 323 PRO A C 1
ATOM 2585 O O . PRO A 1 323 ? 18.203 -10.633 -3.971 1 96.38 323 PRO A O 1
ATOM 2588 N N . LEU A 1 324 ? 20.234 -11.664 -4.309 1 94.69 324 LEU A N 1
ATOM 2589 C CA . LEU A 1 324 ? 20.719 -11.414 -2.953 1 94.69 324 LEU A CA 1
ATOM 2590 C C . LEU A 1 324 ? 21.859 -10.414 -2.959 1 94.69 324 LEU A C 1
ATOM 2592 O O . LEU A 1 324 ? 22.547 -10.242 -3.975 1 94.69 324 LEU A O 1
ATOM 2596 N N . ALA A 1 325 ? 21.969 -9.766 -1.805 1 94.25 325 ALA A N 1
ATOM 2597 C CA . ALA A 1 325 ? 23.172 -8.961 -1.582 1 94.25 325 ALA A CA 1
ATOM 2598 C C . ALA A 1 325 ? 24.422 -9.82 -1.669 1 94.25 325 ALA A C 1
ATOM 2600 O O . ALA A 1 325 ? 24.391 -11.016 -1.363 1 94.25 325 ALA A O 1
ATOM 2601 N N . PRO A 1 326 ? 25.5 -9.18 -2.113 1 89.62 326 PRO A N 1
ATOM 2602 C CA . PRO A 1 326 ? 26.75 -9.953 -2.197 1 89.62 326 PRO A CA 1
ATOM 2603 C C . PRO A 1 326 ? 27.203 -10.492 -0.841 1 89.62 326 PRO A C 1
ATOM 2605 O O . PRO A 1 326 ? 27.125 -9.781 0.165 1 89.62 326 PRO A O 1
ATOM 2608 N N . ASN A 1 327 ? 27.594 -11.727 -0.873 1 86.38 327 ASN A N 1
ATOM 2609 C CA . ASN A 1 327 ? 28.188 -12.344 0.306 1 86.38 327 ASN A CA 1
ATOM 2610 C C . ASN A 1 327 ? 29.719 -12.25 0.276 1 86.38 327 ASN A C 1
ATOM 2612 O O . ASN A 1 327 ? 30.391 -13.172 -0.179 1 86.38 327 ASN A O 1
ATOM 2616 N N . ARG A 1 328 ? 30.188 -11.273 0.844 1 84 328 ARG A N 1
ATOM 2617 C CA . ARG A 1 328 ? 31.609 -10.969 0.75 1 84 328 ARG A CA 1
ATOM 2618 C C . ARG A 1 328 ? 32.469 -12.047 1.411 1 84 328 ARG A C 1
ATOM 2620 O O . ARG A 1 328 ? 33.562 -12.336 0.964 1 84 328 ARG A O 1
ATOM 2627 N N . ASN A 1 329 ? 31.906 -12.602 2.471 1 81 329 ASN A N 1
ATOM 2628 C CA . ASN A 1 329 ? 32.625 -13.68 3.145 1 81 329 ASN A CA 1
ATOM 2629 C C . ASN A 1 329 ? 32.812 -14.891 2.238 1 81 329 ASN A C 1
ATOM 2631 O O . ASN A 1 329 ? 33.875 -15.516 2.225 1 81 329 ASN A O 1
ATOM 2635 N N . GLU A 1 330 ? 31.797 -15.227 1.557 1 80.81 330 GLU A N 1
ATOM 2636 C CA . GLU A 1 330 ? 31.859 -16.375 0.656 1 80.81 330 GLU A CA 1
ATOM 2637 C C . GLU A 1 330 ? 32.75 -16.094 -0.547 1 80.81 330 GLU A C 1
ATOM 2639 O O . GLU A 1 330 ? 33.469 -16.984 -1.021 1 80.81 330 GLU A O 1
ATOM 2644 N N . ILE A 1 331 ? 32.75 -14.898 -1.042 1 82.44 331 ILE A N 1
ATOM 2645 C CA . ILE A 1 331 ? 33.562 -14.516 -2.189 1 82.44 331 ILE A CA 1
ATOM 2646 C C . ILE A 1 331 ? 35.031 -14.602 -1.824 1 82.44 331 ILE A C 1
ATOM 2648 O O . ILE A 1 331 ? 35.875 -15.055 -2.633 1 82.44 331 ILE A O 1
ATOM 2652 N N . ALA A 1 332 ? 35.344 -14.211 -0.646 1 85.88 332 ALA A N 1
ATOM 2653 C CA . ALA A 1 332 ? 36.719 -14.227 -0.194 1 85.88 332 ALA A CA 1
ATOM 2654 C C . ALA A 1 332 ? 37.25 -15.656 -0.083 1 85.88 332 ALA A C 1
ATOM 2656 O O . ALA A 1 332 ? 38.469 -15.891 -0.206 1 85.88 332 ALA A O 1
ATOM 2657 N N . LYS A 1 333 ? 36.406 -16.594 0.039 1 82.19 333 LYS A N 1
ATOM 2658 C CA . LYS A 1 333 ? 36.812 -17.984 0.202 1 82.19 333 LYS A CA 1
ATOM 2659 C C . LYS A 1 333 ? 37.062 -18.641 -1.15 1 82.19 333 LYS A C 1
ATOM 2661 O O . LYS A 1 333 ? 37.688 -19.703 -1.222 1 82.19 333 LYS A O 1
ATOM 2666 N N . GLU A 1 334 ? 36.562 -18.141 -2.09 1 74.12 334 GLU A N 1
ATOM 2667 C CA . GLU A 1 334 ? 36.719 -18.703 -3.426 1 74.12 334 GLU A CA 1
ATOM 2668 C C . GLU A 1 334 ? 38.094 -18.406 -3.982 1 74.12 334 GLU A C 1
ATOM 2670 O O . GLU A 1 334 ? 38.5 -18.984 -4.996 1 74.12 334 GLU A O 1
ATOM 2675 N N . VAL A 1 335 ? 39 -17.703 -3.232 1 66.12 335 VAL A N 1
ATOM 2676 C CA . VAL A 1 335 ? 40.344 -17.484 -3.67 1 66.12 335 VAL A CA 1
ATOM 2677 C C . VAL A 1 335 ? 41.312 -18.422 -2.928 1 66.12 335 VAL A C 1
ATOM 2679 O O . VAL A 1 335 ? 41.094 -18.734 -1.759 1 66.12 335 VAL A O 1
ATOM 2682 N N . MET B 1 1 ? -28.312 0.837 -19.547 1 32.44 1 MET B N 1
ATOM 2683 C CA . MET B 1 1 ? -26.938 1.165 -19.203 1 32.44 1 MET B CA 1
ATOM 2684 C C . MET B 1 1 ? -26.891 2.1 -18 1 32.44 1 MET B C 1
ATOM 2686 O O . MET B 1 1 ? -27.484 3.176 -18.016 1 32.44 1 MET B O 1
ATOM 2690 N N . VAL B 1 2 ? -26.766 1.611 -16.844 1 44.53 2 VAL B N 1
ATOM 2691 C CA . VAL B 1 2 ? -26.828 2.467 -15.656 1 44.53 2 VAL B CA 1
ATOM 2692 C C . VAL B 1 2 ? -25.891 3.66 -15.836 1 44.53 2 VAL B C 1
ATOM 2694 O O . VAL B 1 2 ? -24.75 3.504 -16.297 1 44.53 2 VAL B O 1
ATOM 2697 N N . ASP B 1 3 ? -26.422 4.832 -16.141 1 49.78 3 ASP B N 1
ATOM 2698 C CA . ASP B 1 3 ? -25.609 6.043 -16.219 1 49.78 3 ASP B CA 1
ATOM 2699 C C . ASP B 1 3 ? -24.625 6.121 -15.055 1 49.78 3 ASP B C 1
ATOM 2701 O O . ASP B 1 3 ? -25.031 6.359 -13.914 1 49.78 3 ASP B O 1
ATOM 2705 N N . GLY B 1 4 ? -23.406 5.449 -15.195 1 54.38 4 GLY B N 1
ATOM 2706 C CA . GLY B 1 4 ? -22.312 5.301 -14.234 1 54.38 4 GLY B CA 1
ATOM 2707 C C . GLY B 1 4 ? -22.031 6.566 -13.453 1 54.38 4 GLY B C 1
ATOM 2708 O O . GLY B 1 4 ? -21.484 6.512 -12.352 1 54.38 4 GLY B O 1
ATOM 2709 N N . ASN B 1 5 ? -22.516 7.688 -14 1 59.69 5 ASN B N 1
ATOM 2710 C CA . ASN B 1 5 ? -22.281 8.969 -13.344 1 59.69 5 ASN B CA 1
ATOM 2711 C C . ASN B 1 5 ? -23.391 9.305 -12.352 1 59.69 5 ASN B C 1
ATOM 2713 O O . ASN B 1 5 ? -23.328 10.328 -11.672 1 59.69 5 ASN B O 1
ATOM 2717 N N . LYS B 1 6 ? -24.141 8.453 -12.234 1 74.31 6 LYS B N 1
ATOM 2718 C CA . LYS B 1 6 ? -25.312 8.773 -11.43 1 74.31 6 LYS B CA 1
ATOM 2719 C C . LYS B 1 6 ? -25.344 7.949 -10.148 1 74.31 6 LYS B C 1
ATOM 2721 O O . LYS B 1 6 ? -26.281 8.07 -9.344 1 74.31 6 LYS B O 1
ATOM 2726 N N . LEU B 1 7 ? -24.297 7.27 -9.961 1 86.19 7 LEU B N 1
ATOM 2727 C CA . LEU B 1 7 ? -24.281 6.449 -8.758 1 86.19 7 LEU B CA 1
ATOM 2728 C C . LEU B 1 7 ? -23.953 7.293 -7.531 1 86.19 7 LEU B C 1
ATOM 2730 O O . LEU B 1 7 ? -23.109 8.188 -7.594 1 86.19 7 LEU B O 1
ATOM 2734 N N . LYS B 1 8 ? -24.75 7.02 -6.539 1 93.44 8 LYS B N 1
ATOM 2735 C CA . LYS B 1 8 ? -24.375 7.641 -5.27 1 93.44 8 LYS B CA 1
ATOM 2736 C C . LYS B 1 8 ? -22.984 7.168 -4.816 1 93.44 8 LYS B C 1
ATOM 2738 O O . LYS B 1 8 ? -22.641 6 -4.984 1 93.44 8 LYS B O 1
ATOM 2743 N N . LEU B 1 9 ? -22.281 8.102 -4.223 1 96.88 9 LEU B N 1
ATOM 2744 C CA . LEU B 1 9 ? -20.969 7.719 -3.715 1 96.88 9 LEU B CA 1
ATOM 2745 C C . LEU B 1 9 ? -21.094 6.789 -2.512 1 96.88 9 LEU B C 1
ATOM 2747 O O . LEU B 1 9 ? -21.938 7.012 -1.641 1 96.88 9 LEU B O 1
ATOM 2751 N N . THR B 1 10 ? -20.328 5.742 -2.541 1 97.25 10 THR B N 1
ATOM 2752 C CA . THR B 1 10 ? -20.312 4.789 -1.438 1 97.25 10 THR B CA 1
ATOM 2753 C C . THR B 1 10 ? -19.531 5.352 -0.254 1 97.25 10 THR B C 1
ATOM 2755 O O . THR B 1 10 ? -18.875 6.383 -0.373 1 97.25 10 THR B O 1
ATOM 2758 N N . SER B 1 11 ? -19.625 4.609 0.883 1 97.5 11 SER B N 1
ATOM 2759 C CA . SER B 1 11 ? -18.859 4.953 2.082 1 97.5 11 SER B CA 1
ATOM 2760 C C . SER B 1 11 ? -17.359 5.023 1.79 1 97.5 11 SER B C 1
ATOM 2762 O O . SER B 1 11 ? -16.688 5.969 2.199 1 97.5 11 SER B O 1
ATOM 2764 N N . SER B 1 12 ? -16.797 4.031 1.071 1 97.94 12 SER B N 1
ATOM 2765 C CA . SER B 1 12 ? -15.367 4.023 0.742 1 97.94 12 SER B CA 1
ATOM 2766 C C . SER B 1 12 ? -14.992 5.23 -0.105 1 97.94 12 SER B C 1
ATOM 2768 O O . SER B 1 12 ? -13.945 5.848 0.113 1 97.94 12 SER B O 1
ATOM 2770 N N . GLU B 1 13 ? -15.828 5.551 -1.05 1 98.38 13 GLU B N 1
ATOM 2771 C CA . GLU B 1 13 ? -15.578 6.695 -1.921 1 98.38 13 GLU B CA 1
ATOM 2772 C C . GLU B 1 13 ? -15.625 8.008 -1.139 1 98.38 13 GLU B C 1
ATOM 2774 O O . GLU B 1 13 ? -14.766 8.867 -1.312 1 98.38 13 GLU B O 1
ATOM 2779 N N . ILE B 1 14 ? -16.609 8.148 -0.241 1 98.25 14 ILE B N 1
ATOM 2780 C CA . ILE B 1 14 ? -16.688 9.328 0.608 1 98.25 14 ILE B CA 1
ATOM 2781 C C . ILE B 1 14 ? -15.477 9.383 1.54 1 98.25 14 ILE B C 1
ATOM 2783 O O . ILE B 1 14 ? -14.938 10.461 1.801 1 98.25 14 ILE B O 1
ATOM 2787 N N . GLY B 1 15 ? -15.086 8.203 1.997 1 98.25 15 GLY B N 1
ATOM 2788 C CA . GLY B 1 15 ? -13.914 8.125 2.861 1 98.25 15 GLY B CA 1
ATOM 2789 C C . GLY B 1 15 ? -12.641 8.594 2.186 1 98.25 15 GLY B C 1
ATOM 2790 O O . GLY B 1 15 ? -11.836 9.297 2.797 1 98.25 15 GLY B O 1
ATOM 2791 N N . THR B 1 16 ? -12.414 8.156 0.938 1 98.56 16 THR B N 1
ATOM 2792 C CA . THR B 1 16 ? -11.219 8.578 0.22 1 98.56 16 THR B CA 1
ATOM 2793 C C . THR B 1 16 ? -11.227 10.086 -0.007 1 98.56 16 THR B C 1
ATOM 2795 O O . THR B 1 16 ? -10.195 10.75 0.122 1 98.56 16 THR B O 1
ATOM 2798 N N . LEU B 1 17 ? -12.398 10.633 -0.338 1 98.69 17 LEU B N 1
ATOM 2799 C CA . LEU B 1 17 ? -12.516 12.078 -0.524 1 98.69 17 LEU B CA 1
ATOM 2800 C C . LEU B 1 17 ? -12.188 12.82 0.765 1 98.69 17 LEU B C 1
ATOM 2802 O O . LEU B 1 17 ? -11.453 13.812 0.742 1 98.69 17 LEU B O 1
ATOM 2806 N N . TRP B 1 18 ? -12.719 12.328 1.845 1 98.56 18 TRP B N 1
ATOM 2807 C CA . TRP B 1 18 ? -12.461 12.938 3.145 1 98.56 18 TRP B CA 1
ATOM 2808 C C . TRP B 1 18 ? -10.969 12.93 3.469 1 98.56 18 TRP B C 1
ATOM 2810 O O . TRP B 1 18 ? -10.398 13.953 3.846 1 98.56 18 TRP B O 1
ATOM 2820 N N . GLY B 1 19 ? -10.375 11.781 3.311 1 98 19 GLY B N 1
ATOM 2821 C CA . GLY B 1 19 ? -8.945 11.648 3.58 1 98 19 GLY B CA 1
ATOM 2822 C C . GLY B 1 19 ? -8.094 12.547 2.707 1 98 19 GLY B C 1
ATOM 2823 O O . GLY B 1 19 ? -7.156 13.188 3.193 1 98 19 GLY B O 1
ATOM 2824 N N . GLU B 1 20 ? -8.406 12.57 1.41 1 98.25 20 GLU B N 1
ATOM 2825 C CA . GLU B 1 20 ? -7.664 13.406 0.473 1 98.25 20 GLU B CA 1
ATOM 2826 C C . GLU B 1 20 ? -7.777 14.883 0.843 1 98.25 20 GLU B C 1
ATOM 2828 O O . GLU B 1 20 ? -6.824 15.641 0.679 1 98.25 20 GLU B O 1
ATOM 2833 N N . TYR B 1 21 ? -8.953 15.258 1.281 1 98.56 21 TYR B N 1
ATOM 2834 C CA . TYR B 1 21 ? -9.172 16.656 1.63 1 98.56 21 TYR B CA 1
ATOM 2835 C C . TYR B 1 21 ? -8.391 17.031 2.883 1 98.56 21 TYR B C 1
ATOM 2837 O O . TYR B 1 21 ? -7.648 18.016 2.889 1 98.56 21 TYR B O 1
ATOM 2845 N N . VAL B 1 22 ? -8.539 16.266 3.949 1 98.56 22 VAL B N 1
ATOM 2846 C CA . VAL B 1 22 ? -7.938 16.594 5.238 1 98.56 22 VAL B CA 1
ATOM 2847 C C . VAL B 1 22 ? -6.418 16.516 5.137 1 98.56 22 VAL B C 1
ATOM 2849 O O . VAL B 1 22 ? -5.715 17.453 5.516 1 98.56 22 VAL B O 1
ATOM 2852 N N . ASN B 1 23 ? -5.914 15.422 4.609 1 98.25 23 ASN B N 1
ATOM 2853 C CA . ASN B 1 23 ? -4.469 15.281 4.449 1 98.25 23 ASN B CA 1
ATOM 2854 C C . ASN B 1 23 ? -3.91 16.297 3.461 1 98.25 23 ASN B C 1
ATOM 2856 O O . ASN B 1 23 ? -2.834 16.859 3.682 1 98.25 23 ASN B O 1
ATOM 2860 N N . GLY B 1 24 ? -4.66 16.484 2.367 1 98.44 24 GLY B N 1
ATOM 2861 C CA . GLY B 1 24 ? -4.219 17.422 1.353 1 98.44 24 GLY B CA 1
ATOM 2862 C C . GLY B 1 24 ? -4.102 18.844 1.872 1 98.44 24 GLY B C 1
ATOM 2863 O O . GLY B 1 24 ? -3.156 19.562 1.536 1 98.44 24 GLY B O 1
ATOM 2864 N N . THR B 1 25 ? -5.047 19.266 2.682 1 98.81 25 THR B N 1
ATOM 2865 C CA . THR B 1 25 ? -5.008 20.625 3.211 1 98.81 25 THR B CA 1
ATOM 2866 C C . THR B 1 25 ? -3.867 20.781 4.211 1 98.81 25 THR B C 1
ATOM 2868 O O . THR B 1 25 ? -3.252 21.859 4.297 1 98.81 25 THR B O 1
ATOM 2871 N N . MET B 1 26 ? -3.578 19.75 4.961 1 98.75 26 MET B N 1
ATOM 2872 C CA . MET B 1 26 ? -2.418 19.781 5.848 1 98.75 26 MET B CA 1
ATOM 2873 C C . MET B 1 26 ? -1.129 19.953 5.051 1 98.75 26 MET B C 1
ATOM 2875 O O . MET B 1 26 ? -0.321 20.828 5.363 1 98.75 26 MET B O 1
ATOM 2879 N N . ILE B 1 27 ? -0.971 19.172 4.039 1 98.75 27 ILE B N 1
ATOM 2880 C CA . ILE B 1 27 ? 0.229 19.219 3.207 1 98.75 27 ILE B CA 1
ATOM 2881 C C . ILE B 1 27 ? 0.327 20.562 2.51 1 98.75 27 ILE B C 1
ATOM 2883 O O . ILE B 1 27 ? 1.421 21.125 2.359 1 98.75 27 ILE B O 1
ATOM 2887 N N . ASP B 1 28 ? -0.791 21.062 2.115 1 98.75 28 ASP B N 1
ATOM 2888 C CA . ASP B 1 28 ? -0.824 22.359 1.437 1 98.75 28 ASP B CA 1
ATOM 2889 C C . ASP B 1 28 ? -0.291 23.469 2.34 1 98.75 28 ASP B C 1
ATOM 2891 O O . ASP B 1 28 ? 0.465 24.328 1.891 1 98.75 28 ASP B O 1
ATOM 2895 N N . VAL B 1 29 ? -0.69 23.5 3.609 1 98.81 29 VAL B N 1
ATOM 2896 C CA . VAL B 1 29 ? -0.206 24.5 4.562 1 98.81 29 VAL B CA 1
ATOM 2897 C C . VAL B 1 29 ? 1.31 24.375 4.703 1 98.81 29 VAL B C 1
ATOM 2899 O O . VAL B 1 29 ? 2.021 25.391 4.68 1 98.81 29 VAL B O 1
ATOM 2902 N N . VAL B 1 30 ? 1.81 23.156 4.836 1 98.81 30 VAL B N 1
ATOM 2903 C CA . VAL B 1 30 ? 3.242 22.922 4.988 1 98.81 30 VAL B CA 1
ATOM 2904 C C . VAL B 1 30 ? 3.975 23.375 3.727 1 98.81 30 VAL B C 1
ATOM 2906 O O . VAL B 1 30 ? 5.004 24.047 3.807 1 98.81 30 VAL B O 1
ATOM 2909 N N . ASN B 1 31 ? 3.424 23.016 2.566 1 98.81 31 ASN B N 1
ATOM 2910 C CA . ASN B 1 31 ? 4.043 23.391 1.297 1 98.81 31 ASN B CA 1
ATOM 2911 C C . ASN B 1 31 ? 4.098 24.906 1.119 1 98.81 31 ASN B C 1
ATOM 2913 O O . ASN B 1 31 ? 5.074 25.438 0.591 1 98.81 31 ASN B O 1
ATOM 2917 N N . ARG B 1 32 ? 3.057 25.578 1.472 1 98.69 32 ARG B N 1
ATOM 2918 C CA . ARG B 1 32 ? 3.02 27.031 1.333 1 98.69 32 ARG B CA 1
ATOM 2919 C C . ARG B 1 32 ? 4.051 27.688 2.24 1 98.69 32 ARG B C 1
ATOM 2921 O O . ARG B 1 32 ? 4.699 28.656 1.847 1 98.69 32 ARG B O 1
ATOM 2928 N N . TYR B 1 33 ? 4.184 27.219 3.42 1 98.69 33 TYR B N 1
ATOM 2929 C CA . TYR B 1 33 ? 5.266 27.719 4.262 1 98.69 33 TYR B CA 1
ATOM 2930 C C . TYR B 1 33 ? 6.621 27.469 3.611 1 98.69 33 TYR B C 1
ATOM 2932 O O . TYR B 1 33 ? 7.438 28.391 3.506 1 98.69 33 TYR B O 1
ATOM 2940 N N . MET B 1 34 ? 6.836 26.188 3.203 1 98.81 34 MET B N 1
ATOM 2941 C CA . MET B 1 34 ? 8.125 25.859 2.611 1 98.81 34 MET B CA 1
ATOM 2942 C C . MET B 1 34 ? 8.391 26.703 1.369 1 98.81 34 MET B C 1
ATOM 2944 O O . MET B 1 34 ? 9.5 27.203 1.174 1 98.81 34 MET B O 1
ATOM 2948 N N . TYR B 1 35 ? 7.379 26.891 0.585 1 98.69 35 TYR B N 1
ATOM 2949 C CA . TYR B 1 35 ? 7.477 27.75 -0.592 1 98.69 35 TYR B CA 1
ATOM 2950 C C . TYR B 1 35 ? 7.969 29.141 -0.213 1 98.69 35 TYR B C 1
ATOM 2952 O O . TYR B 1 35 ? 8.766 29.75 -0.938 1 98.69 35 TYR B O 1
ATOM 2960 N N . SER B 1 36 ? 7.555 29.703 0.878 1 98.38 36 SER B N 1
ATOM 2961 C CA . SER B 1 36 ? 7.867 31.078 1.295 1 98.38 36 SER B CA 1
ATOM 2962 C C . SER B 1 36 ? 9.32 31.188 1.734 1 98.38 36 SER B C 1
ATOM 2964 O O . SER B 1 36 ? 9.883 32.281 1.752 1 98.38 36 SER B O 1
ATOM 2966 N N . ILE B 1 37 ? 9.992 30.094 2.084 1 98.19 37 ILE B N 1
ATOM 2967 C CA . ILE B 1 37 ? 11.328 30.203 2.658 1 98.19 37 ILE B CA 1
ATOM 2968 C C . ILE B 1 37 ? 12.367 29.703 1.663 1 98.19 37 ILE B C 1
ATOM 2970 O O . ILE B 1 37 ? 13.562 29.922 1.837 1 98.19 37 ILE B O 1
ATOM 2974 N N . ILE B 1 38 ? 11.969 28.938 0.661 1 98.56 38 ILE B N 1
ATOM 2975 C CA . ILE B 1 38 ? 12.883 28.312 -0.299 1 98.56 38 ILE B CA 1
ATOM 2976 C C . ILE B 1 38 ? 13.594 29.406 -1.105 1 98.56 38 ILE B C 1
ATOM 2978 O O . ILE B 1 38 ? 12.953 30.344 -1.59 1 98.56 38 ILE B O 1
ATOM 2982 N N . GLU B 1 39 ? 14.875 29.266 -1.236 1 98.38 39 GLU B N 1
ATOM 2983 C CA . GLU B 1 39 ? 15.695 30.219 -1.98 1 98.38 39 GLU B CA 1
ATOM 2984 C C . GLU B 1 39 ? 16.047 29.688 -3.365 1 98.38 39 GLU B C 1
ATOM 2986 O O . GLU B 1 39 ? 16.188 30.453 -4.316 1 98.38 39 GLU B O 1
ATOM 2991 N N . ASP B 1 40 ? 16.234 28.406 -3.498 1 98.31 40 ASP B N 1
ATOM 2992 C CA . ASP B 1 40 ? 16.562 27.781 -4.777 1 98.31 40 ASP B CA 1
ATOM 2993 C C . ASP B 1 40 ? 15.383 27.875 -5.746 1 98.31 40 ASP B C 1
ATOM 2995 O O . ASP B 1 40 ? 14.32 27.297 -5.5 1 98.31 40 ASP B O 1
ATOM 2999 N N . GLU B 1 41 ? 15.57 28.469 -6.855 1 98.44 41 GLU B N 1
ATOM 3000 C CA . GLU B 1 41 ? 14.484 28.781 -7.777 1 98.44 41 GLU B CA 1
ATOM 3001 C C . GLU B 1 41 ? 13.906 27.516 -8.406 1 98.44 41 GLU B C 1
ATOM 3003 O O . GLU B 1 41 ? 12.711 27.438 -8.695 1 98.44 41 GLU B O 1
ATOM 3008 N N . GLN B 1 42 ? 14.742 26.547 -8.68 1 98.44 42 GLN B N 1
ATOM 3009 C CA . GLN B 1 42 ? 14.242 25.297 -9.25 1 98.44 42 GLN B CA 1
ATOM 3010 C C . GLN B 1 42 ? 13.344 24.562 -8.266 1 98.44 42 GLN B C 1
ATOM 3012 O O . GLN B 1 42 ? 12.281 24.047 -8.641 1 98.44 42 GLN B O 1
ATOM 3017 N N . ILE B 1 43 ? 13.805 24.516 -7.016 1 98.75 43 ILE B N 1
ATOM 3018 C CA . ILE B 1 43 ? 13 23.859 -5.984 1 98.75 43 ILE B CA 1
ATOM 3019 C C . ILE B 1 43 ? 11.703 24.641 -5.777 1 98.75 43 ILE B C 1
ATOM 3021 O O . ILE B 1 43 ? 10.625 24.062 -5.668 1 98.75 43 ILE B O 1
ATOM 3025 N N . LYS B 1 44 ? 11.812 25.922 -5.734 1 98.75 44 LYS B N 1
ATOM 3026 C CA . LYS B 1 44 ? 10.656 26.797 -5.539 1 98.75 44 LYS B CA 1
ATOM 3027 C C . LYS B 1 44 ? 9.609 26.578 -6.625 1 98.75 44 LYS B C 1
ATOM 3029 O O . LYS B 1 44 ? 8.414 26.578 -6.344 1 98.75 44 LYS B O 1
ATOM 3034 N N . SER B 1 45 ? 10.031 26.406 -7.84 1 98.56 45 SER B N 1
ATOM 3035 C CA . SER B 1 45 ? 9.133 26.188 -8.969 1 98.56 45 SER B CA 1
ATOM 3036 C C . SER B 1 45 ? 8.344 24.891 -8.805 1 98.56 45 SER B C 1
ATOM 3038 O O . SER B 1 45 ? 7.16 24.828 -9.141 1 98.56 45 SER B O 1
ATOM 3040 N N . ILE B 1 46 ? 8.977 23.875 -8.328 1 98.62 46 ILE B N 1
ATOM 3041 C CA . ILE B 1 46 ? 8.305 22.594 -8.117 1 98.62 46 ILE B CA 1
ATOM 3042 C C . ILE B 1 46 ? 7.25 22.734 -7.027 1 98.62 46 ILE B C 1
ATOM 3044 O O . ILE B 1 46 ? 6.164 22.156 -7.129 1 98.62 46 ILE B O 1
ATOM 3048 N N . PHE B 1 47 ? 7.566 23.484 -5.973 1 98.88 47 PHE B N 1
ATOM 3049 C CA . PHE B 1 47 ? 6.59 23.719 -4.918 1 98.88 47 PHE B CA 1
ATOM 3050 C C . PHE B 1 47 ? 5.406 24.531 -5.449 1 98.88 47 PHE B C 1
ATOM 3052 O O . PHE B 1 47 ? 4.262 24.281 -5.059 1 98.88 47 PHE B O 1
ATOM 3059 N N . ASP B 1 48 ? 5.691 25.5 -6.316 1 98.69 48 ASP B N 1
ATOM 3060 C CA . ASP B 1 48 ? 4.613 26.266 -6.945 1 98.69 48 ASP B CA 1
ATOM 3061 C C . ASP B 1 48 ? 3.672 25.344 -7.715 1 98.69 48 ASP B C 1
ATOM 3063 O O . ASP B 1 48 ? 2.449 25.469 -7.617 1 98.69 48 ASP B O 1
ATOM 3067 N N . SER B 1 49 ? 4.242 24.406 -8.414 1 98.5 49 SER B N 1
ATOM 3068 C CA . SER B 1 49 ? 3.461 23.422 -9.148 1 98.5 49 SER B CA 1
ATOM 3069 C C . SER B 1 49 ? 2.637 22.547 -8.211 1 98.5 49 SER B C 1
ATOM 3071 O O . SER B 1 49 ? 1.479 22.234 -8.5 1 98.5 49 SER B O 1
ATOM 3073 N N . ALA B 1 50 ? 3.264 22.062 -7.121 1 98.69 50 ALA B N 1
ATOM 3074 C CA . ALA B 1 50 ? 2.58 21.219 -6.152 1 98.69 50 ALA B CA 1
ATOM 3075 C C . ALA B 1 50 ? 1.385 21.938 -5.535 1 98.69 50 ALA B C 1
ATOM 3077 O O . ALA B 1 50 ? 0.303 21.359 -5.406 1 98.69 50 ALA B O 1
ATOM 3078 N N . ILE B 1 51 ? 1.537 23.234 -5.141 1 98.81 51 ILE B N 1
ATOM 3079 C CA . ILE B 1 51 ? 0.498 24.031 -4.508 1 98.81 51 ILE B CA 1
ATOM 3080 C C . ILE B 1 51 ? -0.649 24.266 -5.492 1 98.81 51 ILE B C 1
ATOM 3082 O O . ILE B 1 51 ? -1.82 24.125 -5.129 1 98.81 51 ILE B O 1
ATOM 3086 N N . ASN B 1 52 ? -0.333 24.516 -6.742 1 98.69 52 ASN B N 1
ATOM 3087 C CA . ASN B 1 52 ? -1.353 24.75 -7.758 1 98.69 52 ASN B CA 1
ATOM 3088 C C . ASN B 1 52 ? -2.117 23.469 -8.078 1 98.69 52 ASN B C 1
ATOM 3090 O O . ASN B 1 52 ? -3.332 23.5 -8.281 1 98.69 52 ASN B O 1
ATOM 3094 N N . THR B 1 53 ? -1.396 22.375 -8.188 1 98.69 53 THR B N 1
ATOM 3095 C CA . THR B 1 53 ? -2.012 21.078 -8.453 1 98.69 53 THR B CA 1
ATOM 3096 C C . THR B 1 53 ? -3.027 20.734 -7.375 1 98.69 53 THR B C 1
ATOM 3098 O O . THR B 1 53 ? -4.16 20.344 -7.676 1 98.69 53 THR B O 1
ATOM 3101 N N . PHE B 1 54 ? -2.648 20.891 -6.152 1 98.56 54 PHE B N 1
ATOM 3102 C CA . PHE B 1 54 ? -3.584 20.562 -5.082 1 98.56 54 PHE B CA 1
ATOM 3103 C C . PHE B 1 54 ? -4.766 21.531 -5.086 1 98.56 54 PHE B C 1
ATOM 3105 O O . PHE B 1 54 ? -5.895 21.141 -4.789 1 98.56 54 PHE B O 1
ATOM 3112 N N . GLY B 1 55 ? -4.5 22.812 -5.34 1 98.69 55 GLY B N 1
ATOM 3113 C CA . GLY B 1 55 ? -5.59 23.766 -5.434 1 98.69 55 GLY B CA 1
ATOM 3114 C C . GLY B 1 55 ? -6.695 23.328 -6.375 1 98.69 55 GLY B C 1
ATOM 3115 O O . GLY B 1 55 ? -7.879 23.453 -6.055 1 98.69 55 GLY B O 1
ATOM 3116 N N . LYS B 1 56 ? -6.324 22.812 -7.5 1 98.56 56 LYS B N 1
ATOM 3117 C CA . LYS B 1 56 ? -7.297 22.297 -8.469 1 98.56 56 LYS B CA 1
ATOM 3118 C C . LYS B 1 56 ? -7.996 21.047 -7.934 1 98.56 56 LYS B C 1
ATOM 3120 O O . LYS B 1 56 ? -9.219 20.922 -8.07 1 98.56 56 LYS B O 1
ATOM 3125 N N . GLN B 1 57 ? -7.246 20.125 -7.379 1 98.75 57 GLN B N 1
ATOM 3126 C CA . GLN B 1 57 ? -7.809 18.906 -6.824 1 98.75 57 GLN B CA 1
ATOM 3127 C C . GLN B 1 57 ? -8.781 19.203 -5.688 1 98.75 57 GLN B C 1
ATOM 3129 O O . GLN B 1 57 ? -9.836 18.578 -5.586 1 98.75 57 GLN B O 1
ATOM 3134 N N . LYS B 1 58 ? -8.359 20.141 -4.844 1 98.69 58 LYS B N 1
ATOM 3135 C CA . LYS B 1 58 ? -9.195 20.531 -3.707 1 98.69 58 LYS B CA 1
ATOM 3136 C C . LYS B 1 58 ? -10.57 21 -4.168 1 98.69 58 LYS B C 1
ATOM 3138 O O . LYS B 1 58 ? -11.586 20.641 -3.576 1 98.69 58 LYS B O 1
ATOM 3143 N N . LYS B 1 59 ? -10.609 21.812 -5.195 1 98.62 59 LYS B N 1
ATOM 3144 C CA . LYS B 1 59 ? -11.875 22.312 -5.73 1 98.62 59 LYS B CA 1
ATOM 3145 C C . LYS B 1 59 ? -12.75 21.172 -6.219 1 98.62 59 LYS B C 1
ATOM 3147 O O . LYS B 1 59 ? -13.969 21.172 -6.012 1 98.62 59 LYS B O 1
ATOM 3152 N N . GLU B 1 60 ? -12.172 20.203 -6.875 1 98.62 60 GLU B N 1
ATOM 3153 C CA . GLU B 1 60 ? -12.922 19.047 -7.363 1 98.62 60 GLU B CA 1
ATOM 3154 C C . GLU B 1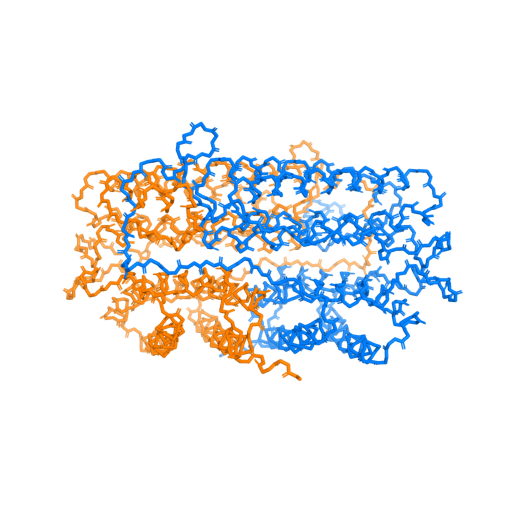 60 ? -13.461 18.203 -6.211 1 98.62 60 GLU B C 1
ATOM 3156 O O . GLU B 1 60 ? -14.594 17.734 -6.254 1 98.62 60 GLU B O 1
ATOM 3161 N N . ILE B 1 61 ? -12.609 18 -5.203 1 98.81 61 ILE B N 1
ATOM 3162 C CA . ILE B 1 61 ? -13.039 17.234 -4.031 1 98.81 61 ILE B CA 1
ATOM 3163 C C . ILE B 1 61 ? -14.242 17.922 -3.391 1 98.81 61 ILE B C 1
ATOM 3165 O O . ILE B 1 61 ? -15.227 17.25 -3.043 1 98.81 61 ILE B O 1
ATOM 3169 N N . VAL B 1 62 ? -14.18 19.234 -3.225 1 98.69 62 VAL B N 1
ATOM 3170 C CA . VAL B 1 62 ? -15.266 20.016 -2.639 1 98.69 62 VAL B CA 1
ATOM 3171 C C . VAL B 1 62 ? -16.531 19.812 -3.457 1 98.69 62 VAL B C 1
ATOM 3173 O O . VAL B 1 62 ? -17.625 19.641 -2.898 1 98.69 62 VAL B O 1
ATOM 3176 N N . THR B 1 63 ? -16.406 19.812 -4.77 1 98.44 63 THR B N 1
ATOM 3177 C CA . THR B 1 63 ? -17.547 19.625 -5.652 1 98.44 63 THR B CA 1
ATOM 3178 C C . THR B 1 63 ? -18.203 18.266 -5.414 1 98.44 63 THR B C 1
ATOM 3180 O O . THR B 1 63 ? -19.438 18.156 -5.402 1 98.44 63 THR B O 1
ATOM 3183 N N . PHE B 1 64 ? -17.438 17.203 -5.246 1 98.19 64 PHE B N 1
ATOM 3184 C CA . PHE B 1 64 ? -17.984 15.883 -4.965 1 98.19 64 PHE B CA 1
ATOM 3185 C C . PHE B 1 64 ? -18.781 15.891 -3.67 1 98.19 64 PHE B C 1
ATOM 3187 O O . PHE B 1 64 ? -19.875 15.32 -3.6 1 98.19 64 PHE B O 1
ATOM 3194 N N . PHE B 1 65 ? -18.25 16.531 -2.607 1 97.88 65 PHE B N 1
ATOM 3195 C CA . PHE B 1 65 ? -18.953 16.594 -1.33 1 97.88 65 PHE B CA 1
ATOM 3196 C C . PHE B 1 65 ? -20.281 17.328 -1.474 1 97.88 65 PHE B C 1
ATOM 3198 O O . PHE B 1 65 ? -21.328 16.844 -1.021 1 97.88 65 PHE B O 1
ATOM 3205 N N . GLU B 1 66 ? -20.219 18.5 -2.076 1 97.25 66 GLU B N 1
ATOM 3206 C CA . GLU B 1 66 ? -21.406 19.344 -2.211 1 97.25 66 GLU B CA 1
ATOM 3207 C C . GLU B 1 66 ? -22.484 18.641 -3.035 1 97.25 66 GLU B C 1
ATOM 3209 O O . GLU B 1 66 ? -23.672 18.656 -2.672 1 97.25 66 GLU B O 1
ATOM 3214 N N . GLU B 1 67 ? -22.094 18.031 -4.109 1 96.06 67 GLU B N 1
ATOM 3215 C CA . GLU B 1 67 ? -23.047 17.344 -4.984 1 96.06 67 GLU B CA 1
ATOM 3216 C C . GLU B 1 67 ? -23.703 16.156 -4.277 1 96.06 67 GLU B C 1
ATOM 3218 O O . GLU B 1 67 ? -24.859 15.82 -4.547 1 96.06 67 GLU B O 1
ATOM 3223 N N . GLU B 1 68 ? -22.953 15.555 -3.352 1 95.5 68 GLU B N 1
ATOM 3224 C CA . GLU B 1 68 ? -23.469 14.391 -2.641 1 95.5 68 GLU B CA 1
ATOM 3225 C C . GLU B 1 68 ? -24.156 14.797 -1.344 1 95.5 68 GLU B C 1
ATOM 3227 O O . GLU B 1 68 ? -24.703 13.945 -0.637 1 95.5 68 GLU B O 1
ATOM 3232 N N . GLY B 1 69 ? -24.094 16.094 -1 1 95.5 69 GLY B N 1
ATOM 3233 C CA . GLY B 1 69 ? -24.781 16.625 0.17 1 95.5 69 GLY B CA 1
ATOM 3234 C C . GLY B 1 69 ? -24.016 16.406 1.46 1 95.5 69 GLY B C 1
ATOM 3235 O O . GLY B 1 69 ? -24.578 16.531 2.551 1 95.5 69 GLY B O 1
ATOM 3236 N N . PHE B 1 70 ? -22.781 15.977 1.42 1 96.88 70 PHE B N 1
ATOM 3237 C CA . PHE B 1 70 ? -21.938 15.852 2.6 1 96.88 70 PHE B CA 1
ATOM 3238 C C . PHE B 1 70 ? -21.297 17.188 2.951 1 96.88 70 PHE B C 1
ATOM 3240 O O . PHE B 1 70 ? -21 18 2.066 1 96.88 70 PHE B O 1
ATOM 3247 N N . PRO B 1 71 ? -21.141 17.438 4.191 1 97.31 71 PRO B N 1
ATOM 3248 C CA . PRO B 1 71 ? -20.391 18.641 4.523 1 97.31 71 PRO B CA 1
ATOM 3249 C C . PRO B 1 71 ? -18.922 18.578 4.098 1 97.31 71 PRO B C 1
ATOM 3251 O O . PRO B 1 71 ? -18.297 17.516 4.219 1 97.31 71 PRO B O 1
ATOM 3254 N N . VAL B 1 72 ? -18.438 19.625 3.541 1 98.06 72 VAL B N 1
ATOM 3255 C CA . VAL B 1 72 ? -17 19.703 3.262 1 98.06 72 VAL B CA 1
ATOM 3256 C C . VAL B 1 72 ? -16.219 19.656 4.57 1 98.06 72 VAL B C 1
ATOM 3258 O O . VAL B 1 72 ? -16.531 20.375 5.52 1 98.06 72 VAL B O 1
ATOM 3261 N N . PRO B 1 73 ? -15.219 18.781 4.68 1 98.19 73 PRO B N 1
ATOM 3262 C CA . PRO B 1 73 ? -14.406 18.781 5.898 1 98.19 73 PRO B CA 1
ATOM 3263 C C . PRO B 1 73 ? -13.727 20.125 6.16 1 98.19 73 PRO B C 1
ATOM 3265 O O . PRO B 1 73 ? -13.508 20.906 5.223 1 98.19 73 PRO B O 1
ATOM 3268 N N . ILE B 1 74 ? -13.422 20.359 7.41 1 98.25 74 ILE B N 1
ATOM 3269 C CA . ILE B 1 74 ? -12.742 21.594 7.777 1 98.25 74 ILE B CA 1
ATOM 3270 C C . ILE B 1 74 ? -11.281 21.547 7.332 1 98.25 74 ILE B C 1
ATOM 3272 O O . ILE B 1 74 ? -10.766 22.5 6.75 1 98.25 74 ILE B O 1
ATOM 3276 N N . GLY B 1 75 ? -10.617 20.375 7.59 1 98.25 75 GLY B N 1
ATOM 3277 C CA . GLY B 1 75 ? -9.211 20.219 7.281 1 98.25 75 GLY B CA 1
ATOM 3278 C C . GLY B 1 75 ? -8.328 21.25 7.969 1 98.25 75 GLY B C 1
ATOM 3279 O O . GLY B 1 75 ? -8.5 21.531 9.156 1 98.25 75 GLY B O 1
ATOM 3280 N N . PHE B 1 76 ? -7.316 21.672 7.309 1 98.75 76 PHE B N 1
ATOM 3281 C CA . PHE B 1 76 ? -6.395 22.703 7.77 1 98.75 76 PHE B CA 1
ATOM 3282 C C . PHE B 1 76 ? -6.539 23.969 6.938 1 98.75 76 PHE B C 1
ATOM 3284 O O . PHE B 1 76 ? -6.777 23.906 5.727 1 98.75 76 PHE B O 1
ATOM 3291 N N . THR B 1 77 ? -6.469 25.078 7.598 1 97.38 77 THR B N 1
ATOM 3292 C CA . THR B 1 77 ? -6.805 26.359 6.992 1 97.38 77 THR B CA 1
ATOM 3293 C C . THR B 1 77 ? -5.688 27.375 7.223 1 97.38 77 THR B C 1
ATOM 3295 O O . THR B 1 77 ? -4.605 27.016 7.691 1 97.38 77 THR B O 1
ATOM 3298 N N . GLU B 1 78 ? -6 28.609 6.891 1 97.12 78 GLU B N 1
ATOM 3299 C CA . GLU B 1 78 ? -5.047 29.703 7.078 1 97.12 78 GLU B CA 1
ATOM 3300 C C . GLU B 1 78 ? -4.711 29.891 8.555 1 97.12 78 GLU B C 1
ATOM 3302 O O . GLU B 1 78 ? -3.635 30.391 8.891 1 97.12 78 GLU B O 1
ATOM 3307 N N . SER B 1 79 ? -5.594 29.469 9.414 1 97.62 79 SER B N 1
ATOM 3308 C CA . SER B 1 79 ? -5.363 29.609 10.844 1 97.62 79 SER B CA 1
ATOM 3309 C C . SER B 1 79 ? -4.254 28.688 11.328 1 97.62 79 SER B C 1
ATOM 3311 O O . SER B 1 79 ? -3.734 28.844 12.43 1 97.62 79 SER B O 1
ATOM 3313 N N . ASP B 1 80 ? -3.844 27.75 10.5 1 98.5 80 ASP B N 1
ATOM 3314 C CA . ASP B 1 80 ? -2.818 26.781 10.883 1 98.5 80 ASP B CA 1
ATOM 3315 C C . ASP B 1 80 ? -1.45 27.188 10.336 1 98.5 80 ASP B C 1
ATOM 3317 O O . ASP B 1 80 ? -0.446 26.531 10.609 1 98.5 80 ASP B O 1
ATOM 3321 N N . LEU B 1 81 ? -1.396 28.234 9.594 1 98.5 81 LEU B N 1
ATOM 3322 C CA . LEU B 1 81 ? -0.164 28.75 9.008 1 98.5 81 LEU B CA 1
ATOM 3323 C C . LEU B 1 81 ? 0.161 30.141 9.562 1 98.5 81 LEU B C 1
ATOM 3325 O O . LEU B 1 81 ? -0.629 31.062 9.406 1 98.5 81 LEU B O 1
ATOM 3329 N N . PHE B 1 82 ? 1.284 30.266 10.195 1 98.06 82 PHE B N 1
ATOM 3330 C CA . PHE B 1 82 ? 1.753 31.562 10.688 1 98.06 82 PHE B CA 1
ATOM 3331 C C . PHE B 1 82 ? 2.758 32.188 9.719 1 98.06 82 PHE B C 1
ATOM 3333 O O . PHE B 1 82 ? 3.906 31.734 9.648 1 98.06 82 PHE B O 1
ATOM 3340 N N . LYS B 1 83 ? 2.451 33.25 9.07 1 96 83 LYS B N 1
ATOM 3341 C CA . LYS B 1 83 ? 3.225 33.844 7.984 1 96 83 LYS B CA 1
ATOM 3342 C C . LYS B 1 83 ? 4.395 34.656 8.523 1 96 83 LYS B C 1
ATOM 3344 O O . LYS B 1 83 ? 4.355 35.125 9.656 1 96 83 LYS B O 1
ATOM 3349 N N . GLY B 1 84 ? 5.336 34.781 7.727 1 94.75 84 GLY B N 1
ATOM 3350 C CA . GLY B 1 84 ? 6.465 35.625 8.016 1 94.75 84 GLY B CA 1
ATOM 3351 C C . GLY B 1 84 ? 7.414 35.062 9.047 1 94.75 84 GLY B C 1
ATOM 3352 O O . GLY B 1 84 ? 8.102 35.812 9.75 1 94.75 84 GLY B O 1
ATOM 3353 N N . LYS B 1 85 ? 7.355 33.812 9.203 1 95.12 85 LYS B N 1
ATOM 3354 C CA . LYS B 1 85 ? 8.211 33.156 10.195 1 95.12 85 LYS B CA 1
ATOM 3355 C C . LYS B 1 85 ? 9.578 32.844 9.602 1 95.12 85 LYS B C 1
ATOM 3357 O O . LYS B 1 85 ? 9.727 32.719 8.383 1 95.12 85 LYS B O 1
ATOM 3362 N N . GLN B 1 86 ? 10.57 32.656 10.492 1 95.62 86 GLN B N 1
ATOM 3363 C CA . GLN B 1 86 ? 11.945 32.344 10.109 1 95.62 86 GLN B CA 1
ATOM 3364 C C . GLN B 1 86 ? 12.039 30.984 9.438 1 95.62 86 GLN B C 1
ATOM 3366 O O . GLN B 1 86 ? 11.188 30.125 9.664 1 95.62 86 GLN B O 1
ATOM 3371 N N . ARG B 1 87 ? 13.078 30.875 8.758 1 96.69 87 ARG B N 1
ATOM 3372 C CA . ARG B 1 87 ? 13.359 29.625 8.047 1 96.69 87 ARG B CA 1
ATOM 3373 C C . ARG B 1 87 ? 13.625 28.484 9.023 1 96.69 87 ARG B C 1
ATOM 3375 O O . ARG B 1 87 ? 14.555 28.562 9.836 1 96.69 87 ARG B O 1
ATOM 3382 N N . LEU B 1 88 ? 12.789 27.422 8.922 1 98 88 LEU B N 1
ATOM 3383 C CA . LEU B 1 88 ? 12.938 26.266 9.797 1 98 88 LEU B CA 1
ATOM 3384 C C . LEU B 1 88 ? 13.68 25.141 9.094 1 98 88 LEU B C 1
ATOM 3386 O O . LEU B 1 88 ? 14.328 24.312 9.75 1 98 88 LEU B O 1
ATOM 3390 N N . PHE B 1 89 ? 13.594 25.078 7.754 1 98.44 89 PHE B N 1
ATOM 3391 C CA . PHE B 1 89 ? 14.133 23.969 6.965 1 98.44 89 PHE B CA 1
ATOM 3392 C C . PHE B 1 89 ? 15.047 24.5 5.863 1 98.44 89 PHE B C 1
ATOM 3394 O O . PHE B 1 89 ? 14.82 25.594 5.328 1 98.44 89 PHE B O 1
ATOM 3401 N N . THR B 1 90 ? 16.094 23.734 5.535 1 98.38 90 THR B N 1
ATOM 3402 C CA . THR B 1 90 ? 16.891 24.047 4.363 1 98.38 90 THR B CA 1
ATOM 3403 C C . THR B 1 90 ? 16.141 23.734 3.078 1 98.38 90 THR B C 1
ATOM 3405 O O . THR B 1 90 ? 15.156 22.984 3.1 1 98.38 90 THR B O 1
ATOM 3408 N N . ASP B 1 91 ? 16.594 24.266 1.963 1 98.5 91 ASP B N 1
ATOM 3409 C CA . ASP B 1 91 ? 16 24 0.66 1 98.5 91 ASP B CA 1
ATOM 3410 C C . ASP B 1 91 ? 16 22.5 0.349 1 98.5 91 ASP B C 1
ATOM 3412 O O . ASP B 1 91 ? 15.023 21.969 -0.172 1 98.5 91 ASP B O 1
ATOM 3416 N N . ILE B 1 92 ? 17.047 21.859 0.681 1 97.94 92 ILE B N 1
ATOM 3417 C CA . ILE B 1 92 ? 17.219 20.453 0.351 1 97.94 92 ILE B CA 1
ATOM 3418 C C . ILE B 1 92 ? 16.25 19.594 1.172 1 97.94 92 ILE B C 1
ATOM 3420 O O . ILE B 1 92 ? 15.672 18.641 0.665 1 97.94 92 ILE B O 1
ATOM 3424 N N . PHE B 1 93 ? 16.062 19.969 2.422 1 98.31 93 PHE B N 1
ATOM 3425 C CA . PHE B 1 93 ? 15.062 19.25 3.199 1 98.31 93 PHE B CA 1
ATOM 3426 C C . PHE B 1 93 ? 13.68 19.391 2.562 1 98.31 93 PHE B C 1
ATOM 3428 O O . PHE B 1 93 ? 12.93 18.406 2.471 1 98.31 93 PHE B O 1
ATOM 3435 N N . CYS B 1 94 ? 13.367 20.609 2.188 1 98.81 94 CYS B N 1
ATOM 3436 C CA . CYS B 1 94 ? 12.07 20.844 1.57 1 98.81 94 CYS B CA 1
ATOM 3437 C C . CYS B 1 94 ? 11.867 19.953 0.358 1 98.81 94 CYS B C 1
ATOM 3439 O O . CYS B 1 94 ? 10.797 19.359 0.188 1 98.81 94 CYS B O 1
ATOM 3441 N N . LEU B 1 95 ? 12.867 19.844 -0.464 1 98.69 95 LEU B N 1
ATOM 3442 C CA . LEU B 1 95 ? 12.766 19.016 -1.657 1 98.69 95 LEU B CA 1
ATOM 3443 C C . LEU B 1 95 ? 12.594 17.547 -1.284 1 98.69 95 LEU B C 1
ATOM 3445 O O . LEU B 1 95 ? 11.773 16.844 -1.879 1 98.69 95 LEU B O 1
ATOM 3449 N N . ASN B 1 96 ? 13.367 17.062 -0.32 1 98.25 96 ASN B N 1
ATOM 3450 C CA . ASN B 1 96 ? 13.234 15.688 0.156 1 98.25 96 ASN B CA 1
ATOM 3451 C C . ASN B 1 96 ? 11.844 15.422 0.727 1 98.25 96 ASN B C 1
ATOM 3453 O O . ASN B 1 96 ? 11.266 14.359 0.492 1 98.25 96 ASN B O 1
ATOM 3457 N N . TYR B 1 97 ? 11.344 16.438 1.489 1 98.5 97 TYR B N 1
ATOM 3458 C CA . TYR B 1 97 ? 10 16.344 2.045 1 98.5 97 TYR B CA 1
ATOM 3459 C C . TYR B 1 97 ? 8.961 16.156 0.942 1 98.5 97 TYR B C 1
ATOM 3461 O O . TYR B 1 97 ? 8.133 15.25 0.999 1 98.5 97 TYR B O 1
ATOM 3469 N N . LEU B 1 98 ? 9.062 17 -0.021 1 98.81 98 LEU B N 1
ATOM 3470 C CA . LEU B 1 98 ? 8.094 16.953 -1.111 1 98.81 98 LEU B CA 1
ATOM 3471 C C . LEU B 1 98 ? 8.188 15.625 -1.854 1 98.81 98 LEU B C 1
ATOM 3473 O O . LEU B 1 98 ? 7.168 15.055 -2.252 1 98.81 98 LEU B O 1
ATOM 3477 N N . HIS B 1 99 ? 9.391 15.148 -2.025 1 98.38 99 HIS B N 1
ATOM 3478 C CA . HIS B 1 99 ? 9.602 13.875 -2.699 1 98.38 99 HIS B CA 1
ATOM 3479 C C . HIS B 1 99 ? 8.914 12.734 -1.948 1 98.38 99 HIS B C 1
ATOM 3481 O O . HIS B 1 99 ? 8.172 11.953 -2.541 1 98.38 99 HIS B O 1
ATOM 3487 N N . ILE B 1 100 ? 9.117 12.664 -0.66 1 98 100 ILE B N 1
ATOM 3488 C CA . ILE B 1 100 ? 8.547 11.578 0.135 1 98 100 ILE B CA 1
ATOM 3489 C C . ILE B 1 100 ? 7.027 11.719 0.19 1 98 100 ILE B C 1
ATOM 3491 O O . ILE B 1 100 ? 6.305 10.727 0.071 1 98 100 ILE B O 1
ATOM 3495 N N . MET B 1 101 ? 6.539 12.914 0.36 1 98.31 101 MET B N 1
ATOM 3496 C CA . MET B 1 101 ? 5.094 13.109 0.41 1 98.31 101 MET B CA 1
ATOM 3497 C C . MET B 1 101 ? 4.453 12.781 -0.936 1 98.31 101 MET B C 1
ATOM 3499 O O . MET B 1 101 ? 3.312 12.32 -0.99 1 98.31 101 MET B O 1
ATOM 3503 N N . THR B 1 102 ? 5.211 13.039 -2.02 1 98.38 102 THR B N 1
ATOM 3504 C CA . THR B 1 102 ? 4.746 12.641 -3.344 1 98.38 102 THR B CA 1
ATOM 3505 C C . THR B 1 102 ? 4.578 11.125 -3.422 1 98.38 102 THR B C 1
ATOM 3507 O O . THR B 1 102 ? 3.6 10.633 -3.99 1 98.38 102 THR B O 1
ATOM 3510 N N . LEU B 1 103 ? 5.496 10.398 -2.871 1 97.19 103 LEU B N 1
ATOM 3511 C CA . LEU B 1 103 ? 5.395 8.938 -2.852 1 97.19 103 LEU B CA 1
ATOM 3512 C C . LEU B 1 103 ? 4.164 8.492 -2.07 1 97.19 103 LEU B C 1
ATOM 3514 O O . LEU B 1 103 ? 3.455 7.578 -2.496 1 97.19 103 LEU B O 1
ATOM 3518 N N . HIS B 1 104 ? 3.908 9.133 -0.942 1 96.69 104 HIS B N 1
ATOM 3519 C CA . HIS B 1 104 ? 2.684 8.867 -0.196 1 96.69 104 HIS B CA 1
ATOM 3520 C C . HIS B 1 104 ? 1.449 9.172 -1.041 1 96.69 104 HIS B C 1
ATOM 3522 O O . HIS B 1 104 ? 0.479 8.406 -1.022 1 96.69 104 HIS B O 1
ATOM 3528 N N . GLY B 1 105 ? 1.517 10.289 -1.737 1 96.94 105 GLY B N 1
ATOM 3529 C CA . GLY B 1 105 ? 0.408 10.672 -2.594 1 96.94 105 GLY B CA 1
ATOM 3530 C C . GLY B 1 105 ? 0.142 9.688 -3.713 1 96.94 105 GLY B C 1
ATOM 3531 O O . GLY B 1 105 ? -1.014 9.391 -4.027 1 96.94 105 GLY B O 1
ATOM 3532 N N . LEU B 1 106 ? 1.218 9.164 -4.312 1 96.81 106 LEU B N 1
ATOM 3533 C CA . LEU B 1 106 ? 1.101 8.172 -5.379 1 96.81 106 LEU B CA 1
ATOM 3534 C C . LEU B 1 106 ? 0.338 6.941 -4.898 1 96.81 106 LEU B C 1
ATOM 3536 O O . LEU B 1 106 ? -0.613 6.504 -5.551 1 96.81 106 LEU B O 1
ATOM 3540 N N . LEU B 1 107 ? 0.714 6.473 -3.822 1 94.81 107 LEU B N 1
ATOM 3541 C CA . LEU B 1 107 ? 0.07 5.281 -3.277 1 94.81 107 LEU B CA 1
ATOM 3542 C C . LEU B 1 107 ? -1.348 5.598 -2.811 1 94.81 107 LEU B C 1
ATOM 3544 O O . LEU B 1 107 ? -2.26 4.789 -2.994 1 94.81 107 LEU B O 1
ATOM 3548 N N . GLY B 1 108 ? -1.488 6.797 -2.197 1 96.19 108 GLY B N 1
ATOM 3549 C CA . GLY B 1 108 ? -2.807 7.211 -1.746 1 96.19 108 GLY B CA 1
ATOM 3550 C C . GLY B 1 108 ? -3.809 7.352 -2.877 1 96.19 108 GLY B C 1
ATOM 3551 O O . GLY B 1 108 ? -4.934 6.852 -2.785 1 96.19 108 GLY B O 1
ATOM 3552 N N . HIS B 1 109 ? -3.428 7.98 -3.998 1 98 109 HIS B N 1
ATOM 3553 C CA . HIS B 1 109 ? -4.309 8.164 -5.145 1 98 109 HIS B CA 1
ATOM 3554 C C . HIS B 1 109 ? -4.652 6.824 -5.797 1 98 109 HIS B C 1
ATOM 3556 O O . HIS B 1 109 ? -5.785 6.613 -6.234 1 98 109 HIS B O 1
ATOM 3562 N N . THR B 1 110 ? -3.637 5.977 -5.832 1 97.12 110 THR B N 1
ATOM 3563 C CA . THR B 1 110 ? -3.867 4.656 -6.41 1 97.12 110 THR B CA 1
ATOM 3564 C C . THR B 1 110 ? -4.852 3.859 -5.559 1 97.12 110 THR B C 1
ATOM 3566 O O . THR B 1 110 ? -5.738 3.189 -6.09 1 97.12 110 THR B O 1
ATOM 3569 N N . THR B 1 111 ? -4.723 3.912 -4.277 1 96.44 111 THR B N 1
ATOM 3570 C CA . THR B 1 111 ? -5.656 3.25 -3.371 1 96.44 111 THR B CA 1
ATOM 3571 C C . THR B 1 111 ? -7.066 3.814 -3.537 1 96.44 111 THR B C 1
ATOM 3573 O O . THR B 1 111 ? -8.039 3.061 -3.566 1 96.44 111 THR B O 1
ATOM 3576 N N . SER B 1 112 ? -7.141 5.148 -3.617 1 98.12 112 SER B N 1
ATOM 3577 C CA . SER B 1 112 ? -8.438 5.797 -3.803 1 98.12 112 SER B CA 1
ATOM 3578 C C . SER B 1 112 ? -9.078 5.371 -5.117 1 98.12 112 SER B C 1
ATOM 3580 O O . SER B 1 112 ? -10.289 5.113 -5.164 1 98.12 112 SER B O 1
ATOM 3582 N N . LEU B 1 113 ? -8.266 5.273 -6.148 1 98 113 LEU B N 1
ATOM 3583 C CA . LEU B 1 113 ? -8.766 4.793 -7.43 1 98 113 LEU B CA 1
ATOM 3584 C C . LEU B 1 113 ? -9.289 3.363 -7.309 1 98 113 LEU B C 1
ATOM 3586 O O . LEU B 1 113 ? -10.352 3.039 -7.844 1 98 113 LEU B O 1
ATOM 3590 N N . ALA B 1 114 ? -8.609 2.572 -6.562 1 96.25 114 ALA B N 1
ATOM 3591 C CA . ALA B 1 114 ? -8.875 1.14 -6.457 1 96.25 114 ALA B CA 1
ATOM 3592 C C . ALA B 1 114 ? -10.203 0.878 -5.746 1 96.25 114 ALA B C 1
ATOM 3594 O O . ALA B 1 114 ? -10.742 -0.226 -5.816 1 96.25 114 ALA B O 1
ATOM 3595 N N . VAL B 1 115 ? -10.766 1.892 -5.094 1 96.56 115 VAL B N 1
ATOM 3596 C CA . VAL B 1 115 ? -12.039 1.674 -4.41 1 96.56 115 VAL B CA 1
ATOM 3597 C C . VAL B 1 115 ? -13.117 2.566 -5.023 1 96.56 115 VAL B C 1
ATOM 3599 O O . VAL B 1 115 ? -14.227 2.656 -4.5 1 96.56 115 VAL B O 1
ATOM 3602 N N . SER B 1 116 ? -12.742 3.277 -6.051 1 97.25 116 SER B N 1
ATOM 3603 C CA . SER B 1 116 ? -13.695 4.133 -6.746 1 97.25 116 SER B CA 1
ATOM 3604 C C . SER B 1 116 ? -14.484 3.348 -7.793 1 97.25 116 SER B C 1
ATOM 3606 O O . SER B 1 116 ? -13.898 2.734 -8.688 1 97.25 116 SER B O 1
ATOM 3608 N N . VAL B 1 117 ? -15.781 3.379 -7.711 1 96.62 117 VAL B N 1
ATOM 3609 C CA . VAL B 1 117 ? -16.656 2.662 -8.625 1 96.62 117 VAL B CA 1
ATOM 3610 C C . VAL B 1 117 ? -17.297 3.643 -9.609 1 96.62 117 VAL B C 1
ATOM 3612 O O . VAL B 1 117 ? -17.359 3.367 -10.812 1 96.62 117 VAL B O 1
ATOM 3615 N N . ARG B 1 118 ? -17.75 4.762 -9.109 1 97 118 ARG B N 1
ATOM 3616 C CA . ARG B 1 118 ? -18.375 5.766 -9.961 1 97 118 ARG B CA 1
ATOM 3617 C C . ARG B 1 118 ? -17.391 6.316 -10.984 1 97 118 ARG B C 1
ATOM 3619 O O . ARG B 1 118 ? -16.234 6.602 -10.656 1 97 118 ARG B O 1
ATOM 3626 N N . LYS B 1 119 ? -17.828 6.484 -12.172 1 96.81 119 LYS B N 1
ATOM 3627 C CA . LYS B 1 119 ? -16.938 6.754 -13.305 1 96.81 119 LYS B CA 1
ATOM 3628 C C . LYS B 1 119 ? -16.25 8.102 -13.148 1 96.81 119 LYS B C 1
ATOM 3630 O O . LYS B 1 119 ? -15.039 8.211 -13.391 1 96.81 119 LYS B O 1
ATOM 3635 N N . ASP B 1 120 ? -16.906 9.156 -12.836 1 97.31 120 ASP B N 1
ATOM 3636 C CA . ASP B 1 120 ? -16.281 10.477 -12.742 1 97.31 120 ASP B CA 1
ATOM 3637 C C . ASP B 1 120 ? -15.273 10.531 -11.602 1 97.31 120 ASP B C 1
ATOM 3639 O O . ASP B 1 120 ? -14.258 11.227 -11.695 1 97.31 120 ASP B O 1
ATOM 3643 N N . LEU B 1 121 ? -15.578 9.781 -10.523 1 98.31 121 LEU B N 1
ATOM 3644 C CA . LEU B 1 121 ? -14.609 9.727 -9.438 1 98.31 121 LEU B CA 1
ATOM 3645 C C . LEU B 1 121 ? -13.367 8.945 -9.859 1 98.31 121 LEU B C 1
ATOM 3647 O O . LEU B 1 121 ? -12.25 9.312 -9.5 1 98.31 121 LEU B O 1
ATOM 3651 N N . ARG B 1 122 ? -13.555 7.824 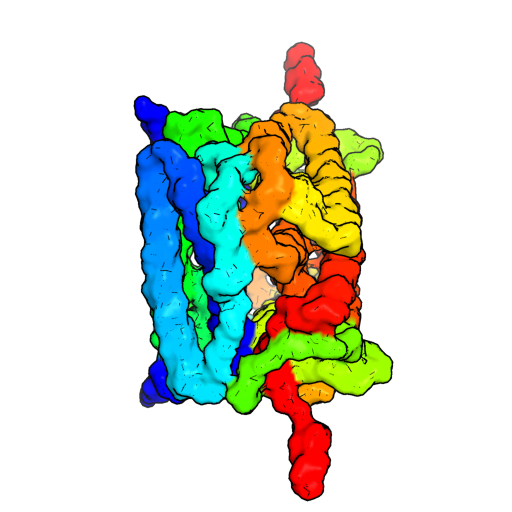-10.586 1 98 122 ARG B N 1
ATOM 3652 C CA . ARG B 1 122 ? -12.414 7.09 -11.125 1 98 122 ARG B CA 1
ATOM 3653 C C . ARG B 1 122 ? -11.547 7.992 -12 1 98 122 ARG B C 1
ATOM 3655 O O . ARG B 1 122 ? -10.32 7.949 -11.922 1 98 122 ARG B O 1
ATOM 3662 N N . GLU B 1 123 ? -12.164 8.75 -12.805 1 97.94 123 GLU B N 1
ATOM 3663 C CA . GLU B 1 123 ? -11.445 9.664 -13.695 1 97.94 123 GLU B CA 1
ATOM 3664 C C . GLU B 1 123 ? -10.703 10.734 -12.898 1 97.94 123 GLU B C 1
ATOM 3666 O O . GLU B 1 123 ? -9.586 11.125 -13.258 1 97.94 123 GLU B O 1
ATOM 3671 N N . PHE B 1 124 ? -11.352 11.203 -11.836 1 98.56 124 PHE B N 1
ATOM 3672 C CA . PHE B 1 124 ? -10.703 12.172 -10.953 1 98.56 124 PHE B CA 1
ATOM 3673 C C . PHE B 1 124 ? -9.43 11.594 -10.359 1 98.56 124 PHE B C 1
ATOM 3675 O O . PHE B 1 124 ? -8.359 12.211 -10.438 1 98.56 124 PHE B O 1
ATOM 3682 N N . TYR B 1 125 ? -9.5 10.383 -9.805 1 98.62 125 TYR B N 1
ATOM 3683 C CA . TYR B 1 125 ? -8.328 9.805 -9.148 1 98.62 125 TYR B CA 1
ATOM 3684 C C . TYR B 1 125 ? -7.297 9.367 -10.18 1 98.62 125 TYR B C 1
ATOM 3686 O O . TYR B 1 125 ? -6.094 9.383 -9.906 1 98.62 125 TYR B O 1
ATOM 3694 N N . ASP B 1 126 ? -7.73 8.992 -11.359 1 97.88 126 ASP B N 1
ATOM 3695 C CA . ASP B 1 126 ? -6.805 8.766 -12.461 1 97.88 126 ASP B CA 1
ATOM 3696 C C . ASP B 1 126 ? -5.957 10.008 -12.742 1 97.88 126 ASP B C 1
ATOM 3698 O O . ASP B 1 126 ? -4.742 9.906 -12.906 1 97.88 126 ASP B O 1
ATOM 3702 N N . SER B 1 127 ? -6.605 11.109 -12.766 1 98.06 127 SER B N 1
ATOM 3703 C CA . SER B 1 127 ? -5.914 12.375 -12.992 1 98.06 127 SER B CA 1
ATOM 3704 C C . SER B 1 127 ? -4.98 12.703 -11.836 1 98.06 127 SER B C 1
ATOM 3706 O O . SER B 1 127 ? -3.871 13.195 -12.047 1 98.06 127 SER B O 1
ATOM 3708 N N . CYS B 1 128 ? -5.43 12.477 -10.586 1 98.5 128 CYS B N 1
ATOM 3709 C CA . CYS B 1 128 ? -4.586 12.703 -9.422 1 98.5 128 CYS B CA 1
ATOM 3710 C C . CYS B 1 128 ? -3.32 11.859 -9.484 1 98.5 128 CYS B C 1
ATOM 3712 O O . CYS B 1 128 ? -2.234 12.328 -9.148 1 98.5 128 CYS B O 1
ATOM 3714 N N . ASP B 1 129 ? -3.502 10.617 -9.898 1 98.06 129 ASP B N 1
ATOM 3715 C CA . ASP B 1 129 ? -2.365 9.719 -10.039 1 98.06 129 ASP B CA 1
ATOM 3716 C C . ASP B 1 129 ? -1.375 10.234 -11.078 1 98.06 129 ASP B C 1
ATOM 3718 O O . ASP B 1 129 ? -0.162 10.188 -10.867 1 98.06 129 ASP B O 1
ATOM 3722 N N . ASN B 1 130 ? -1.852 10.703 -12.18 1 97.88 130 ASN B N 1
ATOM 3723 C CA . ASN B 1 130 ? -0.989 11.266 -13.211 1 97.88 130 ASN B CA 1
ATOM 3724 C C . ASN B 1 130 ? -0.234 12.492 -12.703 1 97.88 130 ASN B C 1
ATOM 3726 O O . ASN B 1 130 ? 0.943 12.672 -13.023 1 97.88 130 ASN B O 1
ATOM 3730 N N . ASP B 1 131 ? -0.922 13.352 -11.938 1 98.19 131 ASP B N 1
ATOM 3731 C CA . ASP B 1 131 ? -0.271 14.508 -11.328 1 98.19 131 ASP B CA 1
ATOM 3732 C C . ASP B 1 131 ? 0.847 14.07 -10.383 1 98.19 131 ASP B C 1
ATOM 3734 O O . ASP B 1 131 ? 1.921 14.68 -10.367 1 98.19 131 ASP B O 1
ATOM 3738 N N . ALA B 1 132 ? 0.552 13.055 -9.633 1 98.19 132 ALA B N 1
ATOM 3739 C CA . ALA B 1 132 ? 1.541 12.562 -8.68 1 98.19 132 ALA B CA 1
ATOM 3740 C C . ALA B 1 132 ? 2.752 11.969 -9.398 1 98.19 132 ALA B C 1
ATOM 3742 O O . ALA B 1 132 ? 3.889 12.133 -8.945 1 98.19 132 ALA B O 1
ATOM 3743 N N . LYS B 1 133 ? 2.537 11.234 -10.477 1 98.25 133 LYS B N 1
ATOM 3744 C CA . LYS B 1 133 ? 3.641 10.695 -11.266 1 98.25 133 LYS B CA 1
ATOM 3745 C C . LYS B 1 133 ? 4.531 11.805 -11.812 1 98.25 133 LYS B C 1
ATOM 3747 O O . LYS B 1 133 ? 5.758 11.703 -11.773 1 98.25 133 LYS B O 1
ATOM 3752 N N . LYS B 1 134 ? 3.879 12.844 -12.328 1 98.19 134 LYS B N 1
ATOM 3753 C CA . LYS B 1 134 ? 4.637 13.992 -12.812 1 98.19 134 LYS B CA 1
ATOM 3754 C C . LYS B 1 134 ? 5.5 14.586 -11.703 1 98.19 134 LYS B C 1
ATOM 3756 O O . LYS B 1 134 ? 6.672 14.898 -11.922 1 98.19 134 LYS B O 1
ATOM 3761 N N . MET B 1 135 ? 4.922 14.773 -10.531 1 98.56 135 MET B N 1
ATOM 3762 C CA . MET B 1 135 ? 5.645 15.32 -9.391 1 98.56 135 MET B CA 1
ATOM 3763 C C . MET B 1 135 ? 6.801 14.406 -8.992 1 98.56 135 MET B C 1
ATOM 3765 O O . MET B 1 135 ? 7.883 14.883 -8.641 1 98.56 135 MET B O 1
ATOM 3769 N N . TYR B 1 136 ? 6.586 13.109 -9.055 1 98.31 136 TYR B N 1
ATOM 3770 C CA . TYR B 1 136 ? 7.648 12.156 -8.75 1 98.31 136 TYR B CA 1
ATOM 3771 C C . TYR B 1 136 ? 8.828 12.328 -9.695 1 98.31 136 TYR B C 1
ATOM 3773 O O . TYR B 1 136 ? 9.977 12.398 -9.266 1 98.31 136 TYR B O 1
ATOM 3781 N N . HIS B 1 137 ? 8.531 12.375 -10.977 1 98 137 HIS B N 1
ATOM 3782 C CA . HIS B 1 137 ? 9.578 12.555 -11.977 1 98 137 HIS B CA 1
ATOM 3783 C C . HIS B 1 137 ? 10.352 13.852 -11.734 1 98 137 HIS B C 1
ATOM 3785 O O . HIS B 1 137 ? 11.578 13.859 -11.805 1 98 137 HIS B O 1
ATOM 3791 N N . GLN B 1 138 ? 9.656 14.898 -11.398 1 98.25 138 GLN B N 1
ATOM 3792 C CA . GLN B 1 138 ? 10.297 16.203 -11.18 1 98.25 138 GLN B CA 1
ATOM 3793 C C . GLN B 1 138 ? 11.18 16.188 -9.938 1 98.25 138 GLN B C 1
ATOM 3795 O O . GLN B 1 138 ? 12.312 16.672 -9.977 1 98.25 138 GLN B O 1
ATOM 3800 N N . THR B 1 139 ? 10.695 15.625 -8.883 1 98.38 139 THR B N 1
ATOM 3801 C CA . THR B 1 139 ? 11.43 15.664 -7.617 1 98.38 139 THR B CA 1
ATOM 3802 C C . THR B 1 139 ? 12.648 14.75 -7.676 1 98.38 139 THR B C 1
ATOM 3804 O O . THR B 1 139 ? 13.734 15.125 -7.227 1 98.38 139 THR B O 1
ATOM 3807 N N . ILE B 1 140 ? 12.477 13.555 -8.266 1 97.44 140 ILE B N 1
ATOM 3808 C CA . ILE B 1 140 ? 13.594 12.617 -8.297 1 97.44 140 ILE B CA 1
ATOM 3809 C C . ILE B 1 140 ? 14.688 13.141 -9.219 1 97.44 140 ILE B C 1
ATOM 3811 O O . ILE B 1 140 ? 15.875 13.039 -8.914 1 97.44 140 ILE B O 1
ATOM 3815 N N . GLU B 1 141 ? 14.344 13.727 -10.336 1 97.25 141 GLU B N 1
ATOM 3816 C CA . GLU B 1 141 ? 15.32 14.297 -11.258 1 97.25 141 GLU B CA 1
ATOM 3817 C C . GLU B 1 141 ? 16.078 15.453 -10.609 1 97.25 141 GLU B C 1
ATOM 3819 O O . GLU B 1 141 ? 17.297 15.562 -10.75 1 97.25 141 GLU B O 1
ATOM 3824 N N . LEU B 1 142 ? 15.344 16.312 -9.922 1 98.19 142 LEU B N 1
ATOM 3825 C CA . LEU B 1 142 ? 15.992 17.453 -9.289 1 98.19 142 LEU B CA 1
ATOM 3826 C C . LEU B 1 142 ? 16.875 17 -8.133 1 98.19 142 LEU B C 1
ATOM 3828 O O . LEU B 1 142 ? 17.953 17.562 -7.91 1 98.19 142 LEU B O 1
ATOM 3832 N N . LEU B 1 143 ? 16.422 16.031 -7.352 1 97.75 143 LEU B N 1
ATOM 3833 C CA . LEU B 1 143 ? 17.234 15.5 -6.262 1 97.75 143 LEU B CA 1
ATOM 3834 C C . LEU B 1 143 ? 18.531 14.898 -6.797 1 97.75 143 LEU B C 1
ATOM 3836 O O . LEU B 1 143 ? 19.594 15.055 -6.191 1 97.75 143 LEU B O 1
ATOM 3840 N N . LEU B 1 144 ? 18.422 14.172 -7.914 1 95.94 144 LEU B N 1
ATOM 3841 C CA . LEU B 1 144 ? 19.609 13.617 -8.555 1 95.94 144 LEU B CA 1
ATOM 3842 C C . LEU B 1 144 ? 20.547 14.719 -9.047 1 95.94 144 LEU B C 1
ATOM 3844 O O . LEU B 1 144 ? 21.75 14.656 -8.836 1 95.94 144 LEU B O 1
ATOM 3848 N N . GLU B 1 145 ? 19.953 15.719 -9.656 1 96.38 145 GLU B N 1
ATOM 3849 C CA . GLU B 1 145 ? 20.719 16.844 -10.18 1 96.38 145 GLU B CA 1
ATOM 3850 C C . GLU B 1 145 ? 21.469 17.562 -9.062 1 96.38 145 GLU B C 1
ATOM 3852 O O . GLU B 1 145 ? 22.609 18 -9.242 1 96.38 145 GLU B O 1
ATOM 3857 N N . LYS B 1 146 ? 20.906 17.656 -7.871 1 95.94 146 LYS B N 1
ATOM 3858 C CA . LYS B 1 146 ? 21.469 18.375 -6.742 1 95.94 146 LYS B CA 1
ATOM 3859 C C . LYS B 1 146 ? 22.406 17.484 -5.93 1 95.94 146 LYS B C 1
ATOM 3861 O O . LYS B 1 146 ? 23.047 17.953 -4.977 1 95.94 146 LYS B O 1
ATOM 3866 N N . GLY B 1 147 ? 22.5 16.25 -6.27 1 93.25 147 GLY B N 1
ATOM 3867 C CA . GLY B 1 147 ? 23.359 15.32 -5.566 1 93.25 147 GLY B CA 1
ATOM 3868 C C . GLY B 1 147 ? 22.859 14.969 -4.18 1 93.25 147 GLY B C 1
ATOM 3869 O O . GLY B 1 147 ? 23.656 14.633 -3.293 1 93.25 147 GLY B O 1
ATOM 3870 N N . SER B 1 148 ? 21.562 15.094 -3.973 1 92.94 148 SER B N 1
ATOM 3871 C CA . SER B 1 148 ? 20.984 14.898 -2.645 1 92.94 148 SER B CA 1
ATOM 3872 C C . SER B 1 148 ? 20.031 13.711 -2.621 1 92.94 148 SER B C 1
ATOM 3874 O O . SER B 1 148 ? 19.078 13.688 -1.84 1 92.94 148 SER B O 1
ATOM 3876 N N . PHE B 1 149 ? 20.234 12.82 -3.527 1 93.5 149 PHE B N 1
ATOM 3877 C CA . PHE B 1 149 ? 19.469 11.578 -3.531 1 93.5 149 PHE B CA 1
ATOM 3878 C C . PHE B 1 149 ? 20.391 10.375 -3.346 1 93.5 149 PHE B C 1
ATOM 3880 O O . PHE B 1 149 ? 21.344 10.195 -4.105 1 93.5 149 PHE B O 1
ATOM 3887 N N . GLN B 1 150 ? 20.078 9.672 -2.361 1 93.06 150 GLN B N 1
ATOM 3888 C CA . GLN B 1 150 ? 20.844 8.438 -2.156 1 93.06 150 GLN B CA 1
ATOM 3889 C C . GLN B 1 150 ? 20.125 7.246 -2.791 1 93.06 150 GLN B C 1
ATOM 3891 O O . GLN B 1 150 ? 19.016 6.898 -2.404 1 93.06 150 GLN B O 1
ATOM 3896 N N . ARG B 1 151 ? 20.797 6.598 -3.707 1 94.62 151 ARG B N 1
ATOM 3897 C CA . ARG B 1 151 ? 20.25 5.414 -4.371 1 94.62 151 ARG B CA 1
ATOM 3898 C C . ARG B 1 151 ? 20.406 4.176 -3.494 1 94.62 151 ARG B C 1
ATOM 3900 O O . ARG B 1 151 ? 21.297 4.121 -2.643 1 94.62 151 ARG B O 1
ATOM 3907 N N . ASP B 1 152 ? 19.547 3.193 -3.738 1 96.62 152 ASP B N 1
ATOM 3908 C CA . ASP B 1 152 ? 19.625 1.942 -2.992 1 96.62 152 ASP B CA 1
ATOM 3909 C C . ASP B 1 152 ? 20.875 1.149 -3.385 1 96.62 152 ASP B C 1
ATOM 3911 O O . ASP B 1 152 ? 21.484 1.418 -4.418 1 96.62 152 ASP B O 1
ATOM 3915 N N . PRO B 1 153 ? 21.281 0.195 -2.547 1 95.88 153 PRO B N 1
ATOM 3916 C CA . PRO B 1 153 ? 22.516 -0.54 -2.797 1 95.88 153 PRO B CA 1
ATOM 3917 C C . PRO B 1 153 ? 22.516 -1.257 -4.145 1 95.88 153 PRO B C 1
ATOM 3919 O O . PRO B 1 153 ? 21.453 -1.601 -4.668 1 95.88 153 PRO B O 1
ATOM 3922 N N . LEU B 1 154 ? 23.734 -1.464 -4.605 1 94.94 154 LEU B N 1
ATOM 3923 C CA . LEU B 1 154 ? 23.891 -2.258 -5.82 1 94.94 154 LEU B CA 1
ATOM 3924 C C . LEU B 1 154 ? 24.078 -3.732 -5.48 1 94.94 154 LEU B C 1
ATOM 3926 O O . LEU B 1 154 ? 24.75 -4.066 -4.504 1 94.94 154 LEU B O 1
ATOM 3930 N N . PHE B 1 155 ? 23.438 -4.566 -6.211 1 95.31 155 PHE B N 1
ATOM 3931 C CA . PHE B 1 155 ? 23.656 -6.008 -6.164 1 95.31 155 PHE B CA 1
ATOM 3932 C C . PHE B 1 155 ? 24.375 -6.488 -7.426 1 95.31 155 PHE B C 1
ATOM 3934 O O . PHE B 1 155 ? 24.391 -5.785 -8.438 1 95.31 155 PHE B O 1
ATOM 3941 N N . TYR B 1 156 ? 25.047 -7.605 -7.359 1 92.44 156 TYR B N 1
ATOM 3942 C CA . TYR B 1 156 ? 25.734 -8.211 -8.5 1 92.44 156 TYR B CA 1
ATOM 3943 C C . TYR B 1 156 ? 25.031 -9.5 -8.922 1 92.44 156 TYR B C 1
ATOM 3945 O O . TYR B 1 156 ? 24.562 -10.266 -8.078 1 92.44 156 TYR B O 1
ATOM 3953 N N . PRO B 1 157 ? 25.016 -9.695 -10.18 1 92.88 157 PRO B N 1
ATOM 3954 C CA . PRO B 1 157 ? 24.234 -10.812 -10.711 1 92.88 157 PRO B CA 1
ATOM 3955 C C . PRO B 1 157 ? 24.844 -12.18 -10.367 1 92.88 157 PRO B C 1
ATOM 3957 O O . PRO B 1 157 ? 26.062 -12.336 -10.398 1 92.88 157 PRO B O 1
ATOM 3960 N N . ALA B 1 158 ? 23.969 -13.078 -10.086 1 90.12 158 ALA B N 1
ATOM 3961 C CA . ALA B 1 158 ? 24.359 -14.484 -10.086 1 90.12 158 ALA B CA 1
ATOM 3962 C C . ALA B 1 158 ? 24.469 -15.031 -11.508 1 90.12 158 ALA B C 1
ATOM 3964 O O . ALA B 1 158 ? 24 -14.406 -12.453 1 90.12 158 ALA B O 1
ATOM 3965 N N . LYS B 1 159 ? 25.109 -16.125 -11.594 1 89.81 159 LYS B N 1
ATOM 3966 C CA . LYS B 1 159 ? 25.297 -16.719 -12.922 1 89.81 159 LYS B CA 1
ATOM 3967 C C . LYS B 1 159 ? 23.984 -17.266 -13.461 1 89.81 159 LYS B C 1
ATOM 3969 O O . LYS B 1 159 ? 23.656 -17.062 -14.633 1 89.81 159 LYS B O 1
ATOM 3974 N N . ASN B 1 160 ? 23.266 -17.938 -12.609 1 93.19 160 ASN B N 1
ATOM 3975 C CA . ASN B 1 160 ? 22.016 -18.578 -12.984 1 93.19 160 ASN B CA 1
ATOM 3976 C C . ASN B 1 160 ? 20.953 -18.391 -11.906 1 93.19 160 ASN B C 1
ATOM 3978 O O . ASN B 1 160 ? 21.266 -18.203 -10.734 1 93.19 160 ASN B O 1
ATOM 3982 N N . PRO B 1 161 ? 19.688 -18.344 -12.398 1 93.94 161 PRO B N 1
ATOM 3983 C CA . PRO B 1 161 ? 18.656 -18.406 -11.375 1 93.94 161 PRO B CA 1
ATOM 3984 C C . PRO B 1 161 ? 18.703 -19.688 -10.555 1 93.94 161 PRO B C 1
ATOM 3986 O O . PRO B 1 161 ? 19.125 -20.734 -11.062 1 93.94 161 PRO B O 1
ATOM 3989 N N . GLU B 1 162 ? 18.297 -19.578 -9.328 1 91.62 162 GLU B N 1
ATOM 3990 C CA . GLU B 1 162 ? 18.297 -20.75 -8.453 1 91.62 162 GLU B CA 1
ATOM 3991 C C . GLU B 1 162 ? 17.031 -20.812 -7.605 1 91.62 162 GLU B C 1
ATOM 3993 O O . GLU B 1 162 ? 16.359 -19.797 -7.406 1 91.62 162 GLU B O 1
ATOM 3998 N N . PHE B 1 163 ? 16.703 -22.016 -7.215 1 94.69 163 PHE B N 1
ATOM 3999 C CA . PHE B 1 163 ? 15.625 -22.219 -6.254 1 94.69 163 PHE B CA 1
ATOM 4000 C C . PHE B 1 163 ? 16.188 -22.391 -4.844 1 94.69 163 PHE B C 1
ATOM 4002 O O . PHE B 1 163 ? 17.266 -22.953 -4.664 1 94.69 163 PHE B O 1
ATOM 4009 N N . ILE B 1 164 ? 15.461 -21.875 -3.893 1 92.38 164 ILE B N 1
ATOM 4010 C CA . ILE B 1 164 ? 15.867 -21.969 -2.496 1 92.38 164 ILE B CA 1
ATOM 4011 C C . ILE B 1 164 ? 15.883 -23.438 -2.07 1 92.38 164 ILE B C 1
ATOM 4013 O O . ILE B 1 164 ? 14.922 -24.172 -2.309 1 92.38 164 ILE B O 1
ATOM 4017 N N . SER B 1 165 ? 17.031 -23.859 -1.447 1 85.81 165 SER B N 1
ATOM 4018 C CA . SER B 1 165 ? 17.172 -25.281 -1.155 1 85.81 165 SER B CA 1
ATOM 4019 C C . SER B 1 165 ? 17.328 -25.531 0.342 1 85.81 165 SER B C 1
ATOM 4021 O O . SER B 1 165 ? 17.359 -26.672 0.788 1 85.81 165 SER B O 1
ATOM 4023 N N . SER B 1 166 ? 17.438 -24.438 1.068 1 80.38 166 SER B N 1
ATOM 4024 C CA . SER B 1 166 ? 17.672 -24.656 2.494 1 80.38 166 SER B CA 1
ATOM 4025 C C . SER B 1 166 ? 16.766 -23.766 3.338 1 80.38 166 SER B C 1
ATOM 4027 O O . SER B 1 166 ? 16.438 -22.641 2.951 1 80.38 166 SER B O 1
ATOM 4029 N N . GLN B 1 167 ? 16.516 -24.359 4.465 1 76.69 167 GLN B N 1
ATOM 4030 C CA . GLN B 1 167 ? 15.711 -23.609 5.418 1 76.69 167 GLN B CA 1
ATOM 4031 C C . GLN B 1 167 ? 16.516 -22.469 6.047 1 76.69 167 GLN B C 1
ATOM 4033 O O . GLN B 1 167 ? 15.938 -21.562 6.656 1 76.69 167 GLN B O 1
ATOM 4038 N N . ASP B 1 168 ? 17.703 -22.531 5.809 1 78.94 168 ASP B N 1
ATOM 4039 C CA . ASP B 1 168 ? 18.562 -21.469 6.336 1 78.94 168 ASP B CA 1
ATOM 4040 C C . ASP B 1 168 ? 18.234 -20.141 5.68 1 78.94 168 ASP B C 1
ATOM 4042 O O . ASP B 1 168 ? 18.641 -19.078 6.176 1 78.94 168 ASP B O 1
ATOM 4046 N N . PHE B 1 169 ? 17.469 -20.281 4.785 1 78.12 169 PHE B N 1
ATOM 4047 C CA . PHE B 1 169 ? 17.109 -19.078 4.039 1 78.12 169 PHE B CA 1
ATOM 4048 C C . PHE B 1 169 ? 16.297 -18.125 4.914 1 78.12 169 PHE B C 1
ATOM 4050 O O . PHE B 1 169 ? 16.344 -16.906 4.711 1 78.12 169 PHE B O 1
ATOM 4057 N N . THR B 1 170 ? 15.664 -18.656 5.914 1 81.88 170 THR B N 1
ATOM 4058 C CA . THR B 1 170 ? 14.812 -17.828 6.754 1 81.88 170 THR B CA 1
ATOM 4059 C C . THR B 1 170 ? 15.562 -17.359 7.996 1 81.88 170 THR B C 1
ATOM 4061 O O . THR B 1 170 ? 15.047 -16.547 8.766 1 81.88 170 THR B O 1
ATOM 4064 N N . ASP B 1 171 ? 16.75 -17.859 8.102 1 79.69 171 ASP B N 1
ATOM 4065 C CA . ASP B 1 171 ? 17.5 -17.578 9.328 1 79.69 171 ASP B CA 1
ATOM 4066 C C . ASP B 1 171 ? 17.953 -16.125 9.383 1 79.69 171 ASP B C 1
ATOM 4068 O O . ASP B 1 171 ? 18.422 -15.586 8.383 1 79.69 171 ASP B O 1
ATOM 4072 N N . GLY B 1 172 ? 17.719 -15.492 10.586 1 70.62 172 GLY B N 1
ATOM 4073 C CA . GLY B 1 172 ? 18.172 -14.117 10.758 1 70.62 172 GLY B CA 1
ATOM 4074 C C . GLY B 1 172 ? 18.875 -13.891 12.078 1 70.62 172 GLY B C 1
ATOM 4075 O O . GLY B 1 172 ? 19.719 -12.984 12.188 1 70.62 172 GLY B O 1
ATOM 4076 N N . PHE B 1 173 ? 18.594 -14.695 13.039 1 65.75 173 PHE B N 1
ATOM 4077 C CA . PHE B 1 173 ? 19.172 -14.469 14.359 1 65.75 173 PHE B CA 1
ATOM 4078 C C . PHE B 1 173 ? 20.391 -15.359 14.578 1 65.75 173 PHE B C 1
ATOM 4080 O O . PHE B 1 173 ? 21.375 -14.938 15.172 1 65.75 173 PHE B O 1
ATOM 4087 N N . PHE B 1 174 ? 20.406 -16.562 14.273 1 60.28 174 PHE B N 1
ATOM 4088 C CA . PHE B 1 174 ? 21.391 -17.531 14.734 1 60.28 174 PHE B CA 1
ATOM 4089 C C . PHE B 1 174 ? 22.141 -18.156 13.562 1 60.28 174 PHE B C 1
ATOM 4091 O O . PHE B 1 174 ? 23.172 -18.781 13.742 1 60.28 174 PHE B O 1
ATOM 4098 N N . GLY B 1 175 ? 21.703 -18.25 12.5 1 57.44 175 GLY B N 1
ATOM 4099 C CA . GLY B 1 175 ? 22.281 -19.141 11.492 1 57.44 175 GLY B CA 1
ATOM 4100 C C . GLY B 1 175 ? 23.188 -18.406 10.516 1 57.44 175 GLY B C 1
ATOM 4101 O O . GLY B 1 175 ? 23.609 -17.281 10.773 1 57.44 175 GLY B O 1
ATOM 4102 N N . LYS B 1 176 ? 23.875 -19.188 9.656 1 60.91 176 LYS B N 1
ATOM 4103 C CA . LYS B 1 176 ? 24.688 -18.656 8.562 1 60.91 176 LYS B CA 1
ATOM 4104 C C . LYS B 1 176 ? 23.875 -17.719 7.68 1 60.91 176 LYS B C 1
ATOM 4106 O O . LYS B 1 176 ? 24.422 -16.984 6.859 1 60.91 176 LYS B O 1
ATOM 4111 N N . GLY B 1 177 ? 22.781 -17.406 8.016 1 68.31 177 GLY B N 1
ATOM 4112 C CA . GLY B 1 177 ? 21.656 -16.719 7.379 1 68.31 177 GLY B CA 1
ATOM 4113 C C . GLY B 1 177 ? 22.016 -16.094 6.047 1 68.31 177 GLY B C 1
ATOM 4114 O O . GLY B 1 177 ? 23.203 -15.867 5.762 1 68.31 177 GLY B O 1
ATOM 4115 N N . ARG B 1 178 ? 21.062 -16.031 5.176 1 85 178 ARG B N 1
ATOM 4116 C CA . ARG B 1 178 ? 21.266 -15.461 3.848 1 85 178 ARG B CA 1
ATOM 4117 C C . ARG B 1 178 ? 21.328 -13.938 3.908 1 85 178 ARG B C 1
ATOM 4119 O O . ARG B 1 178 ? 20.922 -13.336 4.902 1 85 178 ARG B O 1
ATOM 4126 N N . LYS B 1 179 ? 22.016 -13.398 2.957 1 92.31 179 LYS B N 1
ATOM 4127 C CA . LYS B 1 179 ? 22.047 -11.945 2.809 1 92.31 179 LYS B CA 1
ATOM 4128 C C . LYS B 1 179 ? 20.688 -11.414 2.381 1 92.31 179 LYS B C 1
ATOM 4130 O O . LYS B 1 179 ? 19.812 -12.18 1.967 1 92.31 179 LYS B O 1
ATOM 4135 N N . LEU B 1 180 ? 20.531 -10.164 2.592 1 95.19 180 LEU B N 1
ATOM 4136 C CA . LEU B 1 180 ? 19.266 -9.539 2.252 1 95.19 180 LEU B CA 1
ATOM 4137 C C . LEU B 1 180 ? 18.953 -9.711 0.77 1 95.19 180 LEU B C 1
ATOM 4139 O O . LEU B 1 180 ? 19.844 -9.609 -0.075 1 95.19 180 LEU B O 1
ATOM 4143 N N . ALA B 1 18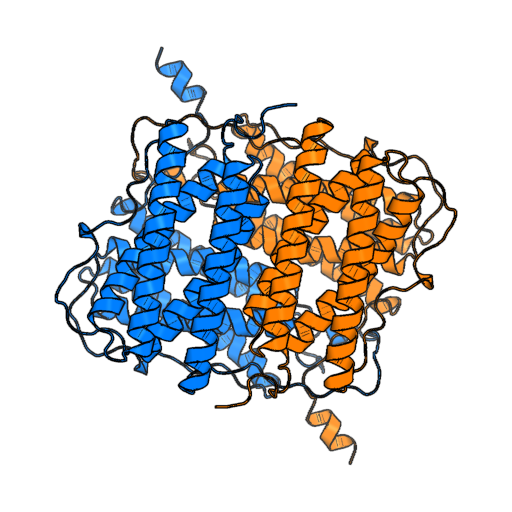1 ? 17.719 -10.023 0.521 1 96.12 181 ALA B N 1
ATOM 4144 C CA . ALA B 1 181 ? 17.234 -10.117 -0.855 1 96.12 181 ALA B CA 1
ATOM 4145 C C . ALA B 1 181 ? 16.875 -8.742 -1.409 1 96.12 181 ALA B C 1
ATOM 4147 O O . ALA B 1 181 ? 16.5 -7.844 -0.654 1 96.12 181 ALA B O 1
ATOM 4148 N N . ALA B 1 182 ? 16.969 -8.648 -2.74 1 97.44 182 ALA B N 1
ATOM 4149 C CA . ALA B 1 182 ? 16.625 -7.398 -3.412 1 97.44 182 ALA B CA 1
ATOM 4150 C C . ALA B 1 182 ? 15.18 -6.996 -3.107 1 97.44 182 ALA B C 1
ATOM 4152 O O . ALA B 1 182 ? 14.883 -5.809 -2.955 1 97.44 182 ALA B O 1
ATOM 4153 N N . THR B 1 183 ? 14.266 -7.957 -3.002 1 97.44 183 THR B N 1
ATOM 4154 C CA . THR B 1 183 ? 12.852 -7.703 -2.727 1 97.44 183 THR B CA 1
ATOM 4155 C C . THR B 1 183 ? 12.664 -7.184 -1.305 1 97.44 183 THR B C 1
ATOM 4157 O O . THR B 1 183 ? 11.711 -6.457 -1.025 1 97.44 183 THR B O 1
ATOM 4160 N N . GLU B 1 184 ? 13.531 -7.512 -0.42 1 97.44 184 GLU B N 1
ATOM 4161 C CA . GLU B 1 184 ? 13.477 -7.035 0.959 1 97.44 184 GLU B CA 1
ATOM 4162 C C . GLU B 1 184 ? 14 -5.605 1.073 1 97.44 184 GLU B C 1
ATOM 4164 O O . GLU B 1 184 ? 13.492 -4.816 1.875 1 97.44 184 GLU B O 1
ATOM 4169 N N . ILE B 1 185 ? 15 -5.266 0.225 1 97.75 185 ILE B N 1
ATOM 4170 C CA . ILE B 1 185 ? 15.617 -3.943 0.26 1 97.75 185 ILE B CA 1
ATOM 4171 C C . ILE B 1 185 ? 14.586 -2.883 -0.113 1 97.75 185 ILE B C 1
ATOM 4173 O O . ILE B 1 185 ? 14.609 -1.768 0.416 1 97.75 185 ILE B O 1
ATOM 4177 N N . ILE B 1 186 ? 13.609 -3.215 -0.946 1 97.38 186 ILE B N 1
ATOM 4178 C CA . ILE B 1 186 ? 12.562 -2.293 -1.383 1 97.38 186 ILE B CA 1
ATOM 4179 C C . ILE B 1 186 ? 11.891 -1.662 -0.167 1 97.38 186 ILE B C 1
ATOM 4181 O O . ILE B 1 186 ? 11.883 -0.438 -0.021 1 97.38 186 ILE B O 1
ATOM 4185 N N . SER B 1 187 ? 11.43 -2.471 0.746 1 97.31 187 SER B N 1
ATOM 4186 C CA . SER B 1 187 ? 10.672 -1.996 1.902 1 97.31 187 SER B CA 1
ATOM 4187 C C . SER B 1 187 ? 11.602 -1.379 2.947 1 97.31 187 SER B C 1
ATOM 4189 O O . SER B 1 187 ? 11.258 -0.364 3.561 1 97.31 187 SER B O 1
ATOM 4191 N N . ILE B 1 188 ? 12.758 -1.977 3.125 1 97.5 188 ILE B N 1
ATOM 4192 C CA . ILE B 1 188 ? 13.68 -1.461 4.129 1 97.5 188 ILE B CA 1
ATOM 4193 C C . ILE B 1 188 ? 14.086 -0.032 3.775 1 97.5 188 ILE B C 1
ATOM 4195 O O . ILE B 1 188 ? 14.031 0.864 4.621 1 97.5 188 ILE B O 1
ATOM 4199 N N . SER B 1 189 ? 14.484 0.131 2.576 1 95.38 189 SER B N 1
ATOM 4200 C CA . SER B 1 189 ? 14.969 1.43 2.121 1 95.38 189 SER B CA 1
ATOM 4201 C C . SER B 1 189 ? 13.891 2.498 2.248 1 95.38 189 SER B C 1
ATOM 4203 O O . SER B 1 189 ? 14.148 3.592 2.76 1 95.38 189 SER B O 1
ATOM 4205 N N . PHE B 1 190 ? 12.711 2.213 1.788 1 94.5 190 PHE B N 1
ATOM 4206 C CA . PHE B 1 190 ? 11.625 3.186 1.831 1 94.5 190 PHE B CA 1
ATOM 4207 C C . PHE B 1 190 ? 11.242 3.508 3.271 1 94.5 190 PHE B C 1
ATOM 4209 O O . PHE B 1 190 ? 11.016 4.668 3.613 1 94.5 190 PHE B O 1
ATOM 4216 N N . ASN B 1 191 ? 11.156 2.529 4.09 1 97.06 191 ASN B N 1
ATOM 4217 C CA . ASN B 1 191 ? 10.781 2.734 5.484 1 97.06 191 ASN B CA 1
ATOM 4218 C C . ASN B 1 191 ? 11.844 3.543 6.234 1 97.06 191 ASN B C 1
ATOM 4220 O O . ASN B 1 191 ? 11.508 4.352 7.102 1 97.06 191 ASN B O 1
ATOM 4224 N N . LEU B 1 192 ? 13.094 3.324 5.883 1 97.75 192 LEU B N 1
ATOM 4225 C CA . LEU B 1 192 ? 14.156 4.105 6.5 1 97.75 192 LEU B CA 1
ATOM 4226 C C . LEU B 1 192 ? 14.031 5.582 6.129 1 97.75 192 LEU B C 1
ATOM 4228 O O . LEU B 1 192 ? 14.117 6.453 6.996 1 97.75 192 LEU B O 1
ATOM 4232 N N . LYS B 1 193 ? 13.812 5.836 4.914 1 96.75 193 LYS B N 1
ATOM 4233 C CA . LYS B 1 193 ? 13.68 7.219 4.461 1 96.75 193 LYS B CA 1
ATOM 4234 C C . LYS B 1 193 ? 12.484 7.902 5.121 1 96.75 193 LYS B C 1
ATOM 4236 O O . LYS B 1 193 ? 12.57 9.062 5.531 1 96.75 193 LYS B O 1
ATOM 4241 N N . LYS B 1 194 ? 11.422 7.215 5.234 1 96.94 194 LYS B N 1
ATOM 4242 C CA . LYS B 1 194 ? 10.227 7.746 5.883 1 96.94 194 LYS B CA 1
ATOM 4243 C C . LYS B 1 194 ? 10.484 8.023 7.359 1 96.94 194 LYS B C 1
ATOM 4245 O O . LYS B 1 194 ? 10.047 9.055 7.887 1 96.94 194 LYS B O 1
ATOM 4250 N N . SER B 1 195 ? 11.164 7.098 7.98 1 98 195 SER B N 1
ATOM 4251 C CA . SER B 1 195 ? 11.461 7.273 9.398 1 98 195 SER B CA 1
ATOM 4252 C C . SER B 1 195 ? 12.422 8.438 9.633 1 98 195 SER B C 1
ATOM 4254 O O . SER B 1 195 ? 12.312 9.148 10.633 1 98 195 SER B O 1
ATOM 4256 N N . ILE B 1 196 ? 13.336 8.602 8.734 1 98.25 196 ILE B N 1
ATOM 4257 C CA . ILE B 1 196 ? 14.266 9.719 8.812 1 98.25 196 ILE B CA 1
ATOM 4258 C C . ILE B 1 196 ? 13.5 11.039 8.695 1 98.25 196 ILE B C 1
ATOM 4260 O O . ILE B 1 196 ? 13.75 11.977 9.453 1 98.25 196 ILE B O 1
ATOM 4264 N N . MET B 1 197 ? 12.594 11.102 7.824 1 97.94 197 MET B N 1
ATOM 4265 C CA . MET B 1 197 ? 11.773 12.305 7.691 1 97.94 197 MET B CA 1
ATOM 4266 C C . MET B 1 197 ? 10.945 12.531 8.953 1 97.94 197 MET B C 1
ATOM 4268 O O . MET B 1 197 ? 10.852 13.664 9.438 1 97.94 197 MET B O 1
ATOM 4272 N N . ALA B 1 198 ? 10.32 11.453 9.477 1 98.38 198 ALA B N 1
ATOM 4273 C CA . ALA B 1 198 ? 9.508 11.578 10.688 1 98.38 198 ALA B CA 1
ATOM 4274 C C . ALA B 1 198 ? 10.352 12.086 11.859 1 98.38 198 ALA B C 1
ATOM 4276 O O . ALA B 1 198 ? 9.906 12.938 12.625 1 98.38 198 ALA B O 1
ATOM 4277 N N . LYS B 1 199 ? 11.516 11.547 11.977 1 98.62 199 LYS B N 1
ATOM 4278 C CA . LYS B 1 199 ? 12.43 11.984 13.023 1 98.62 199 LYS B CA 1
ATOM 4279 C C . LYS B 1 199 ? 12.789 13.461 12.859 1 98.62 199 LYS B C 1
ATOM 4281 O O . LYS B 1 199 ? 12.719 14.234 13.82 1 98.62 199 LYS B O 1
ATOM 4286 N N . THR B 1 200 ? 13.133 13.82 11.656 1 98.69 200 THR B N 1
ATOM 4287 C CA . THR B 1 200 ? 13.57 15.18 11.367 1 98.69 200 THR B CA 1
ATOM 4288 C C . THR B 1 200 ? 12.445 16.172 11.633 1 98.69 200 THR B C 1
ATOM 4290 O O . THR B 1 200 ? 12.664 17.219 12.258 1 98.69 200 THR B O 1
ATOM 4293 N N . LEU B 1 201 ? 11.273 15.867 11.172 1 98.75 201 LEU B N 1
ATOM 4294 C CA . LEU B 1 201 ? 10.125 16.734 11.414 1 98.75 201 LEU B CA 1
ATOM 4295 C C . LEU B 1 201 ? 9.812 16.812 12.906 1 98.75 201 LEU B C 1
ATOM 4297 O O . LEU B 1 201 ? 9.445 17.891 13.406 1 98.75 201 LEU B O 1
ATOM 4301 N N . SER B 1 202 ? 9.945 15.695 13.594 1 98.69 202 SER B N 1
ATOM 4302 C CA . SER B 1 202 ? 9.703 15.695 15.031 1 98.69 202 SER B CA 1
ATOM 4303 C C . SER B 1 202 ? 10.68 16.609 15.766 1 98.69 202 SER B C 1
ATOM 4305 O O . SER B 1 202 ? 10.297 17.328 16.688 1 98.69 202 SER B O 1
ATOM 4307 N N . ILE B 1 203 ? 11.898 16.594 15.359 1 98.44 203 ILE B N 1
ATOM 4308 C CA . ILE B 1 203 ? 12.914 17.469 15.93 1 98.44 203 ILE B CA 1
ATOM 4309 C C . ILE B 1 203 ? 12.539 18.938 15.656 1 98.44 203 ILE B C 1
ATOM 4311 O O . ILE B 1 203 ? 12.484 19.75 16.578 1 98.44 203 ILE B O 1
ATOM 4315 N N . ALA B 1 204 ? 12.242 19.234 14.445 1 98.62 204 ALA B N 1
ATOM 4316 C CA . ALA B 1 204 ? 11.914 20.609 14.047 1 98.62 204 ALA B CA 1
ATOM 4317 C C . ALA B 1 204 ? 10.688 21.109 14.805 1 98.62 204 ALA B C 1
ATOM 4319 O O . ALA B 1 204 ? 10.695 22.234 15.328 1 98.62 204 ALA B O 1
ATOM 4320 N N . PHE B 1 205 ? 9.641 20.281 14.844 1 98.75 205 PHE B N 1
ATOM 4321 C CA . PHE B 1 205 ? 8.391 20.688 15.477 1 98.75 205 PHE B CA 1
ATOM 4322 C C . PHE B 1 205 ? 8.562 20.797 16.984 1 98.75 205 PHE B C 1
ATOM 4324 O O . PHE B 1 205 ? 7.949 21.672 17.609 1 98.75 205 PHE B O 1
ATOM 4331 N N . SER B 1 206 ? 9.359 19.953 17.594 1 97.94 206 SER B N 1
ATOM 4332 C CA . SER B 1 206 ? 9.594 20.047 19.031 1 97.94 206 SER B CA 1
ATOM 4333 C C . SER B 1 206 ? 10.297 21.344 19.406 1 97.94 206 SER B C 1
ATOM 4335 O O . SER B 1 206 ? 10.047 21.906 20.469 1 97.94 206 SER B O 1
ATOM 4337 N N . GLN B 1 207 ? 11.094 21.812 18.5 1 9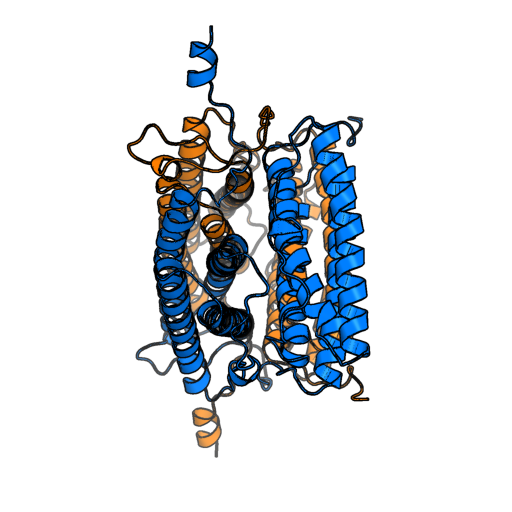6.19 207 GLN B N 1
ATOM 4338 C CA . GLN B 1 207 ? 11.875 23.031 18.703 1 96.19 207 GLN B CA 1
ATOM 4339 C C . GLN B 1 207 ? 10.969 24.266 18.719 1 96.19 207 GLN B C 1
ATOM 4341 O O . GLN B 1 207 ? 11.312 25.281 19.328 1 96.19 207 GLN B O 1
ATOM 4346 N N . VAL B 1 208 ? 9.852 24.172 18.078 1 97.56 208 VAL B N 1
ATOM 4347 C CA . VAL B 1 208 ? 9.047 25.375 17.891 1 97.56 208 VAL B CA 1
ATOM 4348 C C . VAL B 1 208 ? 7.723 25.219 18.641 1 97.56 208 VAL B C 1
ATOM 4350 O O . VAL B 1 208 ? 6.949 26.172 18.75 1 97.56 208 VAL B O 1
ATOM 4353 N N . ALA B 1 209 ? 7.426 24.062 19.188 1 97.25 209 ALA B N 1
ATOM 4354 C CA . ALA B 1 209 ? 6.191 23.812 19.938 1 97.25 209 ALA B CA 1
ATOM 4355 C C . ALA B 1 209 ? 6.113 24.719 21.172 1 97.25 209 ALA B C 1
ATOM 4357 O O . ALA B 1 209 ? 7.121 24.953 21.828 1 97.25 209 ALA B O 1
ATOM 4358 N N . GLN B 1 210 ? 4.91 25.109 21.531 1 95.69 210 GLN B N 1
ATOM 4359 C CA . GLN B 1 210 ? 4.719 26.062 22.609 1 95.69 210 GLN B CA 1
ATOM 4360 C C . GLN B 1 210 ? 4.281 25.359 23.891 1 95.69 210 GLN B C 1
ATOM 4362 O O . GLN B 1 210 ? 4.582 25.828 25 1 95.69 210 GLN B O 1
ATOM 4367 N N . THR B 1 211 ? 3.561 24.312 23.828 1 96.38 211 THR B N 1
ATOM 4368 C CA . THR B 1 211 ? 3.027 23.625 25 1 96.38 211 THR B CA 1
ATOM 4369 C C . THR B 1 211 ? 3.883 22.406 25.359 1 96.38 211 THR B C 1
ATOM 4371 O O . THR B 1 211 ? 4.375 21.703 24.469 1 96.38 211 THR B O 1
ATOM 4374 N N . LYS B 1 212 ? 3.959 22.219 26.625 1 96.75 212 LYS B N 1
ATOM 4375 C CA . LYS B 1 212 ? 4.809 21.141 27.141 1 96.75 212 LYS B CA 1
ATOM 4376 C C . LYS B 1 212 ? 4.32 19.781 26.672 1 96.75 212 LYS B C 1
ATOM 4378 O O . LYS B 1 212 ? 5.125 18.906 26.312 1 96.75 212 LYS B O 1
ATOM 4383 N N . GLU B 1 213 ? 3.07 19.531 26.672 1 96.75 213 GLU B N 1
ATOM 4384 C CA . GLU B 1 213 ? 2.492 18.25 26.281 1 96.75 213 GLU B CA 1
ATOM 4385 C C . GLU B 1 213 ? 2.812 17.922 24.828 1 96.75 213 GLU B C 1
ATOM 4387 O O . GLU B 1 213 ? 3.182 16.797 24.5 1 96.75 213 GLU B O 1
ATOM 4392 N N . VAL B 1 214 ? 2.703 18.906 24.016 1 97.56 214 VAL B N 1
ATOM 4393 C CA . VAL B 1 214 ? 2.992 18.75 22.594 1 97.56 214 VAL B CA 1
ATOM 4394 C C . VAL B 1 214 ? 4.484 18.484 22.406 1 97.56 214 VAL B C 1
ATOM 4396 O O . VAL B 1 214 ? 4.867 17.578 21.656 1 97.56 214 VAL B O 1
ATOM 4399 N N . ARG B 1 215 ? 5.266 19.234 23.047 1 97.94 215 ARG B N 1
ATOM 4400 C CA . ARG B 1 215 ? 6.711 19.062 22.969 1 97.94 215 ARG B CA 1
ATOM 4401 C C . ARG B 1 215 ? 7.125 17.672 23.406 1 97.94 215 ARG B C 1
ATOM 4403 O O . ARG B 1 215 ? 7.984 17.031 22.781 1 97.94 215 ARG B O 1
ATOM 4410 N N . LYS B 1 216 ? 6.547 17.203 24.469 1 98 216 LYS B N 1
ATOM 4411 C CA . LYS B 1 216 ? 6.855 15.867 24.984 1 98 216 LYS B CA 1
ATOM 4412 C C . LYS B 1 216 ? 6.484 14.797 23.953 1 98 216 LYS B C 1
ATOM 4414 O O . LYS B 1 216 ? 7.258 13.867 23.719 1 98 216 LYS B O 1
ATOM 4419 N N . PHE B 1 217 ? 5.312 14.891 23.391 1 98.44 217 PHE B N 1
ATOM 4420 C CA . PHE B 1 217 ? 4.895 13.938 22.359 1 98.44 217 PHE B CA 1
ATOM 4421 C C . PHE B 1 217 ? 5.875 13.938 21.188 1 98.44 217 PHE B C 1
ATOM 4423 O O . PHE B 1 217 ? 6.258 12.875 20.703 1 98.44 217 PHE B O 1
ATOM 4430 N N . LEU B 1 218 ? 6.227 15.086 20.75 1 98.62 218 LEU B N 1
ATOM 4431 C CA . LEU B 1 218 ? 7.113 15.211 19.594 1 98.62 218 LEU B CA 1
ATOM 4432 C C . LEU B 1 218 ? 8.492 14.633 19.906 1 98.62 218 LEU B C 1
ATOM 4434 O O . LEU B 1 218 ? 9.094 13.953 19.078 1 98.62 218 LEU B O 1
ATOM 4438 N N . THR B 1 219 ? 8.969 14.852 21.094 1 98.38 219 THR B N 1
ATOM 4439 C CA . THR B 1 219 ? 10.25 14.305 21.5 1 98.38 219 THR B CA 1
ATOM 4440 C C . THR B 1 219 ? 10.188 12.781 21.594 1 98.38 219 THR B C 1
ATOM 4442 O O . THR B 1 219 ? 11.125 12.086 21.188 1 98.38 219 THR B O 1
ATOM 4445 N N . ASP B 1 220 ? 9.125 12.258 22.109 1 98.25 220 ASP B N 1
ATOM 4446 C CA . ASP B 1 220 ? 8.938 10.812 22.172 1 98.25 220 ASP B CA 1
ATOM 4447 C C . ASP B 1 220 ? 8.852 10.203 20.781 1 98.25 220 ASP B C 1
ATOM 4449 O O . ASP B 1 220 ? 9.359 9.102 20.547 1 98.25 220 ASP B O 1
ATOM 4453 N N . SER B 1 221 ? 8.148 10.898 19.906 1 98.31 221 SER B N 1
ATOM 4454 C CA . SER B 1 221 ? 8.031 10.445 18.516 1 98.31 221 SER B CA 1
ATOM 4455 C C . SER B 1 221 ? 9.391 10.414 17.828 1 98.31 221 SER B C 1
ATOM 4457 O O . SER B 1 221 ? 9.68 9.5 17.062 1 98.31 221 SER B O 1
ATOM 4459 N N . GLU B 1 222 ? 10.172 11.469 18.109 1 98.5 222 GLU B N 1
ATOM 4460 C CA . GLU B 1 222 ? 11.547 11.5 17.609 1 98.5 222 GLU B CA 1
ATOM 4461 C C . GLU B 1 222 ? 12.328 10.273 18.062 1 98.5 222 GLU B C 1
ATOM 4463 O O . GLU B 1 222 ? 12.992 9.625 17.25 1 98.5 222 GLU B O 1
ATOM 4468 N N . LYS B 1 223 ? 12.25 9.914 19.297 1 98.44 223 LYS B N 1
ATOM 4469 C CA . LYS B 1 223 ? 12.977 8.773 19.859 1 98.44 223 LYS B CA 1
ATOM 4470 C C . LYS B 1 223 ? 12.484 7.457 19.266 1 98.44 223 LYS B C 1
ATOM 4472 O O . LYS B 1 223 ? 13.273 6.551 19 1 98.44 223 LYS B O 1
ATOM 4477 N N . THR B 1 224 ? 11.195 7.367 19.078 1 98.56 224 THR B N 1
ATOM 4478 C CA . THR B 1 224 ? 10.625 6.168 18.469 1 98.56 224 THR B CA 1
ATOM 4479 C C . THR B 1 224 ? 11.125 5.988 17.047 1 98.56 224 THR B C 1
ATOM 4481 O O . THR B 1 224 ? 11.547 4.895 16.656 1 98.56 224 THR B O 1
ATOM 4484 N N . ALA B 1 225 ? 11.07 7.078 16.25 1 98.44 225 ALA B N 1
ATOM 4485 C CA . ALA B 1 225 ? 11.578 7.023 14.883 1 98.44 225 ALA B CA 1
ATOM 4486 C C . ALA B 1 225 ? 13.062 6.668 14.859 1 98.44 225 ALA B C 1
ATOM 4488 O O . ALA B 1 225 ? 13.508 5.887 14.016 1 98.44 225 ALA B O 1
ATOM 4489 N N . ASP B 1 226 ? 13.797 7.219 15.773 1 98.44 226 ASP B N 1
ATOM 4490 C CA . ASP B 1 226 ? 15.227 6.926 15.875 1 98.44 226 ASP B CA 1
ATOM 4491 C C . ASP B 1 226 ? 15.461 5.445 16.172 1 98.44 226 ASP B C 1
ATOM 4493 O O . ASP B 1 226 ? 16.375 4.836 15.609 1 98.44 226 ASP B O 1
ATOM 4497 N N . GLY B 1 227 ? 14.711 4.918 17.047 1 98.19 227 GLY B N 1
ATOM 4498 C CA . GLY B 1 227 ? 14.805 3.494 17.344 1 98.19 227 GLY B CA 1
ATOM 4499 C C . GLY B 1 227 ? 14.531 2.623 16.125 1 98.19 227 GLY B C 1
ATOM 4500 O O . GLY B 1 227 ? 15.211 1.615 15.922 1 98.19 227 GLY B O 1
ATOM 4501 N N . GLN B 1 228 ? 13.547 2.979 15.352 1 98.25 228 GLN B N 1
ATOM 4502 C CA . GLN B 1 228 ? 13.219 2.242 14.141 1 98.25 228 GLN B CA 1
ATOM 4503 C C . GLN B 1 228 ? 14.359 2.322 13.125 1 98.25 228 GLN B C 1
ATOM 4505 O O . GLN B 1 228 ? 14.719 1.318 12.508 1 98.25 228 GLN B O 1
ATOM 4510 N N . ILE B 1 229 ? 14.859 3.537 12.938 1 98.38 229 ILE B N 1
ATOM 4511 C CA . ILE B 1 229 ? 15.984 3.742 12.039 1 98.38 229 ILE B CA 1
ATOM 4512 C C . ILE B 1 229 ? 17.141 2.836 12.445 1 98.38 229 ILE B C 1
ATOM 4514 O O . ILE B 1 229 ? 17.734 2.15 11.609 1 98.38 229 ILE B O 1
ATOM 4518 N N . LYS B 1 230 ? 17.469 2.785 13.727 1 98 230 LYS B N 1
ATOM 4519 C CA . LYS B 1 230 ? 18.578 1.976 14.227 1 98 230 LYS B CA 1
ATOM 4520 C C . LYS B 1 230 ? 18.328 0.491 13.977 1 98 230 LYS B C 1
ATOM 4522 O O . LYS B 1 230 ? 19.234 -0.241 13.594 1 98 230 LYS B O 1
ATOM 4527 N N . SER B 1 231 ? 17.141 0.055 14.188 1 97.31 231 SER B N 1
ATOM 4528 C CA . SER B 1 231 ? 16.781 -1.353 14.031 1 97.31 231 SER B CA 1
ATOM 4529 C C . SER B 1 231 ? 17 -1.824 12.602 1 97.31 231 SER B C 1
ATOM 4531 O O . SER B 1 231 ? 17.641 -2.855 12.375 1 97.31 231 SER B O 1
ATOM 4533 N N . PHE B 1 232 ? 16.531 -1.13 11.648 1 97.75 232 PHE B N 1
ATOM 4534 C CA . PHE B 1 232 ? 16.641 -1.537 10.258 1 97.75 232 PHE B CA 1
ATOM 4535 C C . PHE B 1 232 ? 18.047 -1.263 9.727 1 97.75 232 PHE B C 1
ATOM 4537 O O . PHE B 1 232 ? 18.562 -2.008 8.891 1 97.75 232 PHE B O 1
ATOM 4544 N N . SER B 1 233 ? 18.641 -0.146 10.227 1 97.69 233 SER B N 1
ATOM 4545 C CA . SER B 1 233 ? 20.031 0.14 9.836 1 97.69 233 SER B CA 1
ATOM 4546 C C . SER B 1 233 ? 20.969 -0.99 10.242 1 97.69 233 SER B C 1
ATOM 4548 O O . SER B 1 233 ? 21.859 -1.361 9.492 1 97.69 233 SER B O 1
ATOM 4550 N N . LYS B 1 234 ? 20.766 -1.5 11.43 1 95.94 234 LYS B N 1
ATOM 4551 C CA . LYS B 1 234 ? 21.578 -2.6 11.922 1 95.94 234 LYS B CA 1
ATOM 4552 C C . LYS B 1 234 ? 21.5 -3.812 11 1 95.94 234 LYS B C 1
ATOM 4554 O O . LYS B 1 234 ? 22.5 -4.477 10.734 1 95.94 234 LYS B O 1
ATOM 4559 N N . ILE B 1 235 ? 20.359 -4.105 10.523 1 94.69 235 ILE B N 1
ATOM 4560 C CA . ILE B 1 235 ? 20.141 -5.238 9.633 1 94.69 235 ILE B CA 1
ATOM 4561 C C . ILE B 1 235 ? 20.859 -5.008 8.312 1 94.69 235 ILE B C 1
ATOM 4563 O O . ILE B 1 235 ? 21.531 -5.91 7.797 1 94.69 235 ILE B O 1
ATOM 4567 N N . MET B 1 236 ? 20.828 -3.824 7.762 1 95.56 236 MET B N 1
ATOM 4568 C CA . MET B 1 236 ? 21.516 -3.479 6.52 1 95.56 236 MET B CA 1
ATOM 4569 C C . MET B 1 236 ? 23.031 -3.547 6.703 1 95.56 236 MET B C 1
ATOM 4571 O O . MET B 1 236 ? 23.734 -4.113 5.863 1 95.56 236 MET B O 1
ATOM 4575 N N . GLN B 1 237 ? 23.453 -3.02 7.77 1 94.44 237 GLN B N 1
ATOM 4576 C CA . GLN B 1 237 ? 24.891 -2.953 8.039 1 94.44 237 GLN B CA 1
ATOM 4577 C C . GLN B 1 237 ? 25.484 -4.348 8.242 1 94.44 237 GLN B C 1
ATOM 4579 O O . GLN B 1 237 ? 26.625 -4.602 7.871 1 94.44 237 GLN B O 1
ATOM 4584 N N . ALA B 1 238 ? 24.688 -5.211 8.859 1 91.38 238 ALA B N 1
ATOM 4585 C CA . ALA B 1 238 ? 25.125 -6.59 9.055 1 91.38 238 ALA B CA 1
ATOM 4586 C C . ALA B 1 238 ? 25.453 -7.262 7.719 1 91.38 238 ALA B C 1
ATOM 4588 O O . ALA B 1 238 ? 26.266 -8.172 7.656 1 91.38 238 ALA B O 1
ATOM 4589 N N . ASP B 1 239 ? 24.875 -6.797 6.641 1 91.44 239 ASP B N 1
ATOM 4590 C CA . ASP B 1 239 ? 25.109 -7.34 5.309 1 91.44 239 ASP B CA 1
ATOM 4591 C C . ASP B 1 239 ? 26 -6.414 4.488 1 91.44 239 ASP B C 1
ATOM 4593 O O . ASP B 1 239 ? 26.047 -6.504 3.26 1 91.44 239 ASP B O 1
ATOM 4597 N N . ASN B 1 240 ? 26.672 -5.457 5.141 1 92.56 240 ASN B N 1
ATOM 4598 C CA . ASN B 1 240 ? 27.609 -4.504 4.566 1 92.56 240 ASN B CA 1
ATOM 4599 C C . ASN B 1 240 ? 26.938 -3.617 3.516 1 92.56 240 ASN B C 1
ATOM 4601 O O . ASN B 1 240 ? 27.531 -3.35 2.465 1 92.56 240 ASN B O 1
ATOM 4605 N N . LEU B 1 241 ? 25.719 -3.287 3.773 1 95.88 241 LEU B N 1
ATOM 4606 C CA . LEU B 1 241 ? 25 -2.398 2.871 1 95.88 241 LEU B CA 1
ATOM 4607 C C . LEU B 1 241 ? 24.906 -0.99 3.447 1 95.88 241 LEU B C 1
ATOM 4609 O O . LEU B 1 241 ? 24.781 -0.817 4.66 1 95.88 241 LEU B O 1
ATOM 4613 N N . PRO B 1 242 ? 25.016 -0.004 2.568 1 95 242 PRO B N 1
ATOM 4614 C CA . PRO B 1 242 ? 24.891 1.373 3.049 1 95 242 PRO B CA 1
ATOM 4615 C C . PRO B 1 242 ? 23.469 1.706 3.514 1 95 242 PRO B C 1
ATOM 4617 O O . PRO B 1 242 ? 22.5 1.142 3.002 1 95 242 PRO B O 1
ATOM 4620 N N . VAL B 1 243 ? 23.344 2.607 4.469 1 95.25 243 VAL B N 1
ATOM 4621 C CA . VAL B 1 243 ? 22.062 3.088 4.961 1 95.25 243 VAL B CA 1
ATOM 4622 C C . VAL B 1 243 ? 21.875 4.559 4.586 1 95.25 243 VAL B C 1
ATOM 4624 O O . VAL B 1 243 ? 22.859 5.277 4.379 1 95.25 243 VAL B O 1
ATOM 4627 N N . PRO B 1 244 ? 20.594 5.031 4.469 1 94.06 244 PRO B N 1
ATOM 4628 C CA . PRO B 1 244 ? 20.344 6.434 4.129 1 94.06 244 PRO B CA 1
ATOM 4629 C C . PRO B 1 244 ? 20.906 7.398 5.172 1 94.06 244 PRO B C 1
ATOM 4631 O O . PRO B 1 244 ? 20.938 7.082 6.363 1 94.06 244 PRO B O 1
ATOM 4634 N N . LYS B 1 245 ? 21.25 8.516 4.652 1 93.62 245 LYS B N 1
ATOM 4635 C CA . LYS B 1 245 ? 21.828 9.539 5.516 1 93.62 245 LYS B CA 1
ATOM 4636 C C . LYS B 1 245 ? 20.766 10.203 6.375 1 93.62 245 LYS B C 1
ATOM 4638 O O . LYS B 1 245 ? 19.594 10.281 5.98 1 93.62 245 LYS B O 1
ATOM 4643 N N . SER B 1 246 ? 21.203 10.703 7.492 1 94.31 246 SER B N 1
ATOM 4644 C CA . SER B 1 246 ? 20.344 11.469 8.391 1 94.31 246 SER B CA 1
ATOM 4645 C C . SER B 1 246 ? 20.094 12.875 7.848 1 94.31 246 SER B C 1
ATOM 4647 O O . SER B 1 246 ? 20.891 13.398 7.07 1 94.31 246 SER B O 1
ATOM 4649 N N . TRP B 1 247 ? 18.922 13.492 8.242 1 96.75 247 TRP B N 1
ATOM 4650 C CA . TRP B 1 247 ? 18.562 14.812 7.742 1 96.75 247 TRP B CA 1
ATOM 4651 C C . TRP B 1 247 ? 18.516 15.828 8.883 1 96.75 247 TRP B C 1
ATOM 4653 O O . TRP B 1 247 ? 18 16.938 8.703 1 96.75 247 TRP B O 1
ATOM 4663 N N . GLU B 1 248 ? 18.953 15.531 10.047 1 94.56 248 GLU B N 1
ATOM 4664 C CA . GLU B 1 248 ? 18.766 16.375 11.227 1 94.56 248 GLU B CA 1
ATOM 4665 C C . GLU B 1 248 ? 19.453 17.734 11.055 1 94.56 248 GLU B C 1
ATOM 4667 O O . GLU B 1 248 ? 18.984 18.75 11.555 1 94.56 248 GLU B O 1
ATOM 4672 N N . THR B 1 249 ? 20.547 17.719 10.297 1 95.06 249 THR B N 1
ATOM 4673 C CA . THR B 1 249 ? 21.312 18.953 10.102 1 95.06 249 THR B CA 1
ATOM 4674 C C . THR B 1 249 ? 20.578 19.891 9.148 1 95.06 249 THR B C 1
ATOM 4676 O O . THR B 1 249 ? 20.969 21.047 8.977 1 95.06 249 THR B O 1
ATOM 4679 N N . GLU B 1 250 ? 19.5 19.406 8.547 1 96.88 250 GLU B N 1
ATOM 4680 C CA . GLU B 1 250 ? 18.734 20.219 7.605 1 96.88 250 GLU B CA 1
ATOM 4681 C C . GLU B 1 250 ? 17.656 21.031 8.328 1 96.88 250 GLU B C 1
ATOM 4683 O O . GLU B 1 250 ? 16.859 21.703 7.684 1 96.88 250 GLU B O 1
ATOM 4688 N N . VAL B 1 251 ? 17.562 20.969 9.625 1 97.88 251 VAL B N 1
ATOM 4689 C CA . VAL B 1 251 ? 16.703 21.797 10.477 1 97.88 251 VAL B CA 1
ATOM 4690 C C . VAL B 1 251 ? 17.5 22.969 11.039 1 97.88 251 VAL B C 1
ATOM 4692 O O . VAL B 1 251 ? 18.594 22.781 11.578 1 97.88 251 VAL B O 1
ATOM 4695 N N . THR B 1 252 ? 17 24.156 10.836 1 97.81 252 THR B N 1
ATOM 4696 C CA . THR B 1 252 ? 17.703 25.328 11.336 1 97.81 252 THR B CA 1
ATOM 4697 C C . THR B 1 252 ? 17.516 25.469 12.844 1 97.81 252 THR B C 1
ATOM 4699 O O . THR B 1 252 ? 16.906 24.609 13.484 1 97.81 252 THR B O 1
ATOM 4702 N N . THR B 1 253 ? 17.969 26.641 13.422 1 96.62 253 THR B N 1
ATOM 4703 C CA . THR B 1 253 ? 17.891 26.844 14.867 1 96.62 253 THR B CA 1
ATOM 4704 C C . THR B 1 253 ? 16.719 27.75 15.219 1 96.62 253 THR B C 1
ATOM 4706 O O . THR B 1 253 ? 16.641 28.266 16.344 1 96.62 253 THR B O 1
ATOM 4709 N N . SER B 1 254 ? 15.852 27.969 14.25 1 96.38 254 SER B N 1
ATOM 4710 C CA . SER B 1 254 ? 14.688 28.812 14.5 1 96.38 254 SER B CA 1
ATOM 4711 C C . SER B 1 254 ? 13.828 28.266 15.625 1 96.38 254 SER B C 1
ATOM 4713 O O . SER B 1 254 ? 13.664 27.047 15.742 1 96.38 254 SER B O 1
ATOM 4715 N N . THR B 1 255 ? 13.242 29.141 16.406 1 95.38 255 THR B N 1
ATOM 4716 C CA . THR B 1 255 ? 12.305 28.75 17.453 1 95.38 255 THR B CA 1
ATOM 4717 C C . THR B 1 255 ? 10.93 29.391 17.219 1 95.38 255 THR B C 1
ATOM 4719 O O . THR B 1 255 ? 10.062 29.328 18.078 1 95.38 255 THR B O 1
ATOM 4722 N N . ASP B 1 256 ? 10.719 29.938 16.031 1 95.12 256 ASP B N 1
ATOM 4723 C CA . ASP B 1 256 ? 9.477 30.562 15.609 1 95.12 256 ASP B CA 1
ATOM 4724 C C . ASP B 1 256 ? 8.594 29.562 14.852 1 95.12 256 ASP B C 1
ATOM 4726 O O . ASP B 1 256 ? 8.93 29.156 13.734 1 95.12 256 ASP B O 1
ATOM 4730 N N . SER B 1 257 ? 7.484 29.281 15.477 1 97.25 257 SER B N 1
ATOM 4731 C CA . SER B 1 257 ? 6.672 28.25 14.859 1 97.25 257 SER B CA 1
ATOM 4732 C C . SER B 1 257 ? 5.914 28.781 13.648 1 97.25 257 SER B C 1
ATOM 4734 O O . SER B 1 257 ? 5.152 29.734 13.766 1 97.25 257 SER B O 1
ATOM 4736 N N . PRO B 1 258 ? 6.055 28.109 12.555 1 98.31 258 PRO B N 1
ATOM 4737 C CA . PRO B 1 258 ? 5.254 28.516 11.391 1 98.31 258 PRO B CA 1
ATOM 4738 C C . PRO B 1 258 ? 3.883 27.844 11.359 1 98.31 258 PRO B C 1
ATOM 4740 O O . PRO B 1 258 ? 3.051 28.172 10.508 1 98.31 258 PRO B O 1
ATOM 4743 N N . PHE B 1 259 ? 3.592 26.906 12.281 1 98.69 259 PHE B N 1
ATOM 4744 C CA . PHE B 1 259 ? 2.377 26.109 12.211 1 98.69 259 PHE B CA 1
ATOM 4745 C C . PHE B 1 259 ? 1.663 26.078 13.555 1 98.69 259 PHE B C 1
ATOM 4747 O O . PHE B 1 259 ? 2.291 26.25 14.602 1 98.69 259 PHE B O 1
ATOM 4754 N N . SER B 1 260 ? 0.352 25.875 13.516 1 98.56 260 SER B N 1
ATOM 4755 C CA . SER B 1 260 ? -0.374 25.547 14.734 1 98.56 260 SER B CA 1
ATOM 4756 C C . SER B 1 260 ? 0.114 24.234 15.32 1 98.56 260 SER B C 1
ATOM 4758 O O . SER B 1 260 ? 0.644 23.375 14.602 1 98.56 260 SER B O 1
ATOM 4760 N N . GLU B 1 261 ? -0.024 24.078 16.641 1 98.31 261 GLU B N 1
ATOM 4761 C CA . GLU B 1 261 ? 0.313 22.812 17.281 1 98.31 261 GLU B CA 1
ATOM 4762 C C . GLU B 1 261 ? -0.595 21.688 16.797 1 98.31 261 GLU B C 1
ATOM 4764 O O . GLU B 1 261 ? -0.162 20.531 16.672 1 98.31 261 GLU B O 1
ATOM 4769 N N . LYS B 1 262 ? -1.861 22 16.422 1 98.31 262 LYS B N 1
ATOM 4770 C CA . LYS B 1 262 ? -2.777 21.047 15.789 1 98.31 262 LYS B CA 1
ATOM 4771 C C . LYS B 1 262 ? -2.16 20.438 14.531 1 98.31 262 LYS B C 1
ATOM 4773 O O . LYS B 1 262 ? -2.139 19.219 14.375 1 98.31 262 LYS B O 1
ATOM 4778 N N . LEU B 1 263 ? -1.635 21.281 13.695 1 98.75 263 LEU B N 1
ATOM 4779 C CA . LEU B 1 263 ? -1.059 20.812 12.438 1 98.75 263 LEU B CA 1
ATOM 4780 C C . LEU B 1 263 ? 0.182 19.953 12.695 1 98.75 263 LEU B C 1
ATOM 4782 O O . LEU B 1 263 ? 0.338 18.891 12.102 1 98.75 263 LEU B O 1
ATOM 4786 N N . MET B 1 264 ? 1.049 20.422 13.562 1 98.75 264 MET B N 1
ATOM 4787 C CA . MET B 1 264 ? 2.291 19.703 13.828 1 98.75 264 MET B CA 1
ATOM 4788 C C . MET B 1 264 ? 2.006 18.312 14.383 1 98.75 264 MET B C 1
ATOM 4790 O O . MET B 1 264 ? 2.598 17.328 13.938 1 98.75 264 MET B O 1
ATOM 4794 N N . LEU B 1 265 ? 1.056 18.234 15.305 1 98.56 265 LEU B N 1
ATOM 4795 C CA . LEU B 1 265 ? 0.712 16.938 15.891 1 98.56 265 LEU B CA 1
ATOM 4796 C C . LEU B 1 265 ? 0.028 16.047 14.859 1 98.56 265 LEU B C 1
ATOM 4798 O O . LEU B 1 265 ? 0.33 14.852 14.773 1 98.56 265 LEU B O 1
ATOM 4802 N N . TYR B 1 266 ? -0.889 16.625 14.133 1 98.56 266 TYR B N 1
ATOM 4803 C CA . TYR B 1 266 ? -1.573 15.836 13.117 1 98.56 266 TYR B CA 1
ATOM 4804 C C . TYR B 1 266 ? -0.581 15.266 12.117 1 98.56 266 TYR B C 1
ATOM 4806 O O . TYR B 1 266 ? -0.682 14.102 11.727 1 98.56 266 TYR B O 1
ATOM 4814 N N . HIS B 1 267 ? 0.355 16.062 11.719 1 98.75 267 HIS B N 1
ATOM 4815 C CA . HIS B 1 267 ? 1.332 15.656 10.719 1 98.75 267 HIS B CA 1
ATOM 4816 C C . HIS B 1 267 ? 2.145 14.461 11.203 1 98.75 267 HIS B C 1
ATOM 4818 O O . HIS B 1 267 ? 2.305 13.477 10.477 1 98.75 267 HIS B O 1
ATOM 4824 N N . ILE B 1 268 ? 2.625 14.555 12.414 1 98.69 268 ILE B N 1
ATOM 4825 C CA . ILE B 1 268 ? 3.459 13.484 12.961 1 98.69 268 ILE B CA 1
ATOM 4826 C C . ILE B 1 268 ? 2.613 12.234 13.18 1 98.69 268 ILE B C 1
ATOM 4828 O O . ILE B 1 268 ? 3.041 11.125 12.859 1 98.69 268 ILE B O 1
ATOM 4832 N N . GLY B 1 269 ? 1.431 12.391 13.703 1 97.75 269 GLY B N 1
ATOM 4833 C CA . GLY B 1 269 ? 0.533 11.258 13.852 1 97.75 269 GLY B CA 1
ATOM 4834 C C . GLY B 1 269 ? 0.216 10.57 12.539 1 97.75 269 GLY B C 1
ATOM 4835 O O . GLY B 1 269 ? 0.238 9.336 12.453 1 97.75 269 GLY B O 1
ATOM 4836 N N . PHE B 1 270 ? -0.022 11.406 11.555 1 97.12 270 PHE B N 1
ATOM 4837 C CA . PHE B 1 270 ? -0.286 10.891 10.219 1 97.12 270 PHE B CA 1
ATOM 4838 C C . PHE B 1 270 ? 0.867 10.023 9.734 1 97.12 270 PHE B C 1
ATOM 4840 O O . PHE B 1 270 ? 0.646 8.953 9.164 1 97.12 270 PHE B O 1
ATOM 4847 N N . LEU B 1 271 ? 2.072 10.477 9.93 1 98.06 271 LEU B N 1
ATOM 4848 C CA . LEU B 1 271 ? 3.234 9.727 9.461 1 98.06 271 LEU B CA 1
ATOM 4849 C C . LEU B 1 271 ? 3.34 8.383 10.164 1 98.06 271 LEU B C 1
ATOM 4851 O O . LEU B 1 271 ? 3.648 7.371 9.539 1 98.06 271 LEU B O 1
ATOM 4855 N N . PHE B 1 272 ? 3.072 8.359 11.438 1 97.69 272 PHE B N 1
ATOM 4856 C CA . PHE B 1 272 ? 3.145 7.105 12.172 1 97.69 272 PHE B CA 1
ATOM 4857 C C . PHE B 1 272 ? 1.986 6.188 11.797 1 97.69 272 PHE B C 1
ATOM 4859 O O . PHE B 1 272 ? 2.143 4.965 11.75 1 97.69 272 PHE B O 1
ATOM 4866 N N . GLN B 1 273 ? 0.854 6.742 11.523 1 96.31 273 GLN B N 1
ATOM 4867 C CA . GLN B 1 273 ? -0.27 5.945 11.039 1 96.31 273 GLN B CA 1
ATOM 4868 C C . GLN B 1 273 ? 0.025 5.355 9.664 1 96.31 273 GLN B C 1
ATOM 4870 O O . GLN B 1 273 ? -0.126 4.152 9.453 1 96.31 273 GLN B O 1
ATOM 4875 N N . ALA B 1 274 ? 0.447 6.227 8.766 1 96.19 274 ALA B N 1
ATOM 4876 C CA . ALA B 1 274 ? 0.731 5.797 7.395 1 96.19 274 ALA B CA 1
ATOM 4877 C C . ALA B 1 274 ? 1.826 4.734 7.367 1 96.19 274 ALA B C 1
ATOM 4879 O O . ALA B 1 274 ? 1.824 3.855 6.504 1 96.19 274 ALA B O 1
ATOM 4880 N N . ALA B 1 275 ? 2.721 4.812 8.359 1 97.31 275 ALA B N 1
ATOM 4881 C CA . ALA B 1 275 ? 3.848 3.883 8.406 1 97.31 275 ALA B CA 1
ATOM 4882 C C . ALA B 1 275 ? 3.365 2.443 8.562 1 97.31 275 ALA B C 1
ATOM 4884 O O . ALA B 1 275 ? 4.043 1.505 8.141 1 97.31 275 ALA B O 1
ATOM 4885 N N . GLN B 1 276 ? 2.182 2.238 9.148 1 97 276 GLN B N 1
ATOM 4886 C CA . GLN B 1 276 ? 1.636 0.894 9.312 1 97 276 GLN B CA 1
ATOM 4887 C C . GLN B 1 276 ? 1.465 0.207 7.957 1 97 276 GLN B C 1
ATOM 4889 O O . GLN B 1 276 ? 1.734 -0.989 7.824 1 97 276 GLN B O 1
ATOM 4894 N N . ASN B 1 277 ? 1.037 0.972 7.012 1 95.88 277 ASN B N 1
ATOM 4895 C CA . ASN B 1 277 ? 0.895 0.455 5.656 1 95.88 277 ASN B CA 1
ATOM 4896 C C . ASN B 1 277 ? 2.225 -0.054 5.105 1 95.88 277 ASN B C 1
ATOM 4898 O O . ASN B 1 277 ? 2.297 -1.161 4.57 1 95.88 277 ASN B O 1
ATOM 4902 N N . TYR B 1 278 ? 3.252 0.646 5.312 1 96.81 278 TYR B N 1
ATOM 4903 C CA . TYR B 1 278 ? 4.539 0.34 4.703 1 96.81 278 TYR B CA 1
ATOM 4904 C C . TYR B 1 278 ? 5.273 -0.741 5.492 1 96.81 278 TYR B C 1
ATOM 4906 O O . TYR B 1 278 ? 6.023 -1.535 4.918 1 96.81 278 TYR B O 1
ATOM 4914 N N . HIS B 1 279 ? 5.039 -0.769 6.746 1 97.44 279 HIS B N 1
ATOM 4915 C CA . HIS B 1 279 ? 5.59 -1.879 7.516 1 97.44 279 HIS B CA 1
ATOM 4916 C C . HIS B 1 279 ? 4.879 -3.188 7.184 1 97.44 279 HIS B C 1
ATOM 4918 O O . HIS B 1 279 ? 5.496 -4.254 7.195 1 97.44 279 HIS B O 1
ATOM 4924 N N . GLY B 1 280 ? 3.564 -3.057 6.914 1 96.62 280 GLY B N 1
ATOM 4925 C CA . GLY B 1 280 ? 2.877 -4.219 6.375 1 96.62 280 GLY B CA 1
ATOM 4926 C C . GLY B 1 280 ? 3.473 -4.715 5.074 1 96.62 280 GLY B C 1
ATOM 4927 O O . GLY B 1 280 ? 3.625 -5.922 4.871 1 96.62 280 GLY B O 1
ATOM 4928 N N . ALA B 1 281 ? 3.779 -3.795 4.195 1 96.31 281 ALA B N 1
ATOM 4929 C CA . ALA B 1 281 ? 4.457 -4.156 2.953 1 96.31 281 ALA B CA 1
ATOM 4930 C C . ALA B 1 281 ? 5.801 -4.824 3.236 1 96.31 281 ALA B C 1
ATOM 4932 O O . ALA B 1 281 ? 6.203 -5.746 2.527 1 96.31 281 ALA B O 1
ATOM 4933 N N . GLY B 1 282 ? 6.504 -4.285 4.242 1 97.19 282 GLY B N 1
ATOM 4934 C CA . GLY B 1 282 ? 7.742 -4.922 4.668 1 97.19 282 GLY B CA 1
ATOM 4935 C C . GLY B 1 282 ? 7.547 -6.359 5.113 1 97.19 282 GLY B C 1
ATOM 4936 O O . GLY B 1 282 ? 8.312 -7.242 4.727 1 97.19 282 GLY B O 1
ATOM 4937 N N . LEU B 1 283 ? 6.504 -6.617 5.836 1 96 283 LEU B N 1
ATOM 4938 C CA . LEU B 1 283 ? 6.184 -7.969 6.289 1 96 283 LEU B CA 1
ATOM 4939 C C . LEU B 1 283 ? 5.883 -8.883 5.105 1 96 283 LEU B C 1
ATOM 4941 O O . LEU B 1 283 ? 6.246 -10.062 5.117 1 96 283 LEU B O 1
ATOM 4945 N N . ALA B 1 284 ? 5.23 -8.336 4.145 1 95.62 284 ALA B N 1
ATOM 4946 C CA . ALA B 1 284 ? 4.836 -9.117 2.973 1 95.62 284 ALA B CA 1
ATOM 4947 C C . ALA B 1 284 ? 6.055 -9.672 2.244 1 95.62 284 ALA B C 1
ATOM 4949 O O . ALA B 1 284 ? 5.992 -10.742 1.646 1 95.62 284 ALA B O 1
ATOM 4950 N N . SER B 1 285 ? 7.156 -8.977 2.318 1 94.44 285 SER B N 1
ATOM 4951 C CA . SER B 1 285 ? 8.328 -9.375 1.54 1 94.44 285 SER B CA 1
ATOM 4952 C C . SER B 1 285 ? 9.383 -10.023 2.424 1 94.44 285 SER B C 1
ATOM 4954 O O . SER B 1 285 ? 10.383 -10.547 1.922 1 94.44 285 SER B O 1
ATOM 4956 N N . ALA B 1 286 ? 9.188 -9.984 3.703 1 94.31 286 ALA B N 1
ATOM 4957 C CA . ALA B 1 286 ? 10.211 -10.469 4.633 1 94.31 286 ALA B CA 1
ATOM 4958 C C . ALA B 1 286 ? 10.234 -11.992 4.676 1 94.31 286 ALA B C 1
ATOM 4960 O O . ALA B 1 286 ? 9.211 -12.633 4.918 1 94.31 286 ALA B O 1
ATOM 4961 N N . MET B 1 287 ? 11.398 -12.516 4.5 1 90.94 287 MET B N 1
ATOM 4962 C CA . MET B 1 287 ? 11.539 -13.961 4.57 1 90.94 287 MET B CA 1
ATOM 4963 C C . MET B 1 287 ? 12.445 -14.367 5.73 1 90.94 287 MET B C 1
ATOM 4965 O O . MET B 1 287 ? 12.398 -15.508 6.188 1 90.94 287 MET B O 1
ATOM 4969 N N . ARG B 1 288 ? 13.219 -13.398 6.227 1 92.56 288 ARG B N 1
ATOM 4970 C CA . ARG B 1 288 ? 14.07 -13.664 7.379 1 92.56 288 ARG B CA 1
ATOM 4971 C C . ARG B 1 288 ? 13.32 -13.414 8.688 1 92.56 288 ARG B C 1
ATOM 4973 O O . ARG B 1 288 ? 12.547 -12.461 8.797 1 92.56 288 ARG B O 1
ATOM 4980 N N . THR B 1 289 ? 13.695 -14.195 9.625 1 90.94 289 THR B N 1
ATOM 4981 C CA . THR B 1 289 ? 12.992 -14.109 10.906 1 90.94 289 THR B CA 1
ATOM 4982 C C . THR B 1 289 ? 13.328 -12.805 11.617 1 90.94 289 THR B C 1
ATOM 4984 O O . THR B 1 289 ? 12.492 -12.242 12.328 1 90.94 289 THR B O 1
ATOM 4987 N N . ASP B 1 290 ? 14.531 -12.328 11.523 1 93 290 ASP B N 1
ATOM 4988 C CA . ASP B 1 290 ? 14.898 -11.07 12.18 1 93 290 ASP B CA 1
ATOM 4989 C C . ASP B 1 290 ? 14.164 -9.891 11.539 1 93 290 ASP B C 1
ATOM 4991 O O . ASP B 1 290 ? 13.82 -8.93 12.227 1 93 290 ASP B O 1
ATOM 4995 N N . LEU B 1 291 ? 13.969 -10 10.211 1 94.62 291 LEU B N 1
ATOM 4996 C CA . LEU B 1 291 ? 13.219 -8.961 9.516 1 94.62 291 LEU B CA 1
ATOM 4997 C C . LEU B 1 291 ? 11.758 -8.969 9.953 1 94.62 291 LEU B C 1
ATOM 4999 O O . LEU B 1 291 ? 11.164 -7.914 10.195 1 94.62 291 LEU B O 1
ATOM 5003 N N . VAL B 1 292 ? 11.203 -10.141 10.016 1 95.44 292 VAL B N 1
ATOM 5004 C CA . VAL B 1 292 ? 9.828 -10.289 10.461 1 95.44 292 VAL B CA 1
ATOM 5005 C C . VAL B 1 292 ? 9.672 -9.703 11.867 1 95.44 292 VAL B C 1
ATOM 5007 O O . VAL B 1 292 ? 8.742 -8.945 12.133 1 95.44 292 VAL B O 1
ATOM 5010 N N . ALA B 1 293 ? 10.586 -10.023 12.734 1 94.88 293 ALA B N 1
ATOM 5011 C CA . ALA B 1 293 ? 10.547 -9.531 14.109 1 94.88 293 ALA B CA 1
ATOM 5012 C C . ALA B 1 293 ? 10.688 -8.016 14.148 1 94.88 293 ALA B C 1
ATOM 5014 O O . ALA B 1 293 ? 10.023 -7.34 14.938 1 94.88 293 ALA B O 1
ATOM 5015 N N . ALA B 1 294 ? 11.555 -7.465 13.32 1 96.38 294 ALA B N 1
ATOM 5016 C CA . ALA B 1 294 ? 11.766 -6.02 13.273 1 96.38 294 ALA B CA 1
ATOM 5017 C C . ALA B 1 294 ? 10.492 -5.297 12.82 1 96.38 294 ALA B C 1
ATOM 5019 O O . ALA B 1 294 ? 10.102 -4.297 13.43 1 96.38 294 ALA B O 1
ATOM 5020 N N . TYR B 1 295 ? 9.867 -5.812 11.789 1 97.81 295 TYR B N 1
ATOM 5021 C CA . TYR B 1 295 ? 8.656 -5.18 11.289 1 97.81 295 TYR B CA 1
ATOM 5022 C C . TYR B 1 295 ? 7.52 -5.293 12.297 1 97.81 295 TYR B C 1
ATOM 5024 O O . TYR B 1 295 ? 6.816 -4.316 12.562 1 97.81 295 TYR B O 1
ATOM 5032 N N . GLU B 1 296 ? 7.363 -6.477 12.844 1 96.56 296 GLU B N 1
ATOM 5033 C CA . GLU B 1 296 ? 6.293 -6.641 13.82 1 96.56 296 GLU B CA 1
ATOM 5034 C C . GLU B 1 296 ? 6.535 -5.773 15.055 1 96.56 296 GLU B C 1
ATOM 5036 O O . GLU B 1 296 ? 5.605 -5.164 15.586 1 96.56 296 GLU B O 1
ATOM 5041 N N . GLY B 1 297 ? 7.773 -5.746 15.562 1 96.75 297 GLY B N 1
ATOM 5042 C CA . GLY B 1 297 ? 8.109 -4.863 16.672 1 96.75 297 GLY B CA 1
ATOM 5043 C C . GLY B 1 297 ? 7.816 -3.404 16.375 1 96.75 297 GLY B C 1
ATOM 5044 O O . GLY B 1 297 ? 7.301 -2.686 17.234 1 96.75 297 GLY B O 1
ATOM 5045 N N . THR B 1 298 ? 8.133 -2.979 15.203 1 97.94 298 THR B N 1
ATOM 5046 C CA . THR B 1 298 ? 7.902 -1.6 14.789 1 97.94 298 THR B CA 1
ATOM 5047 C C . THR B 1 298 ? 6.406 -1.305 14.711 1 97.94 298 THR B C 1
ATOM 5049 O O . THR B 1 298 ? 5.953 -0.239 15.133 1 97.94 298 THR B O 1
ATOM 5052 N N . ILE B 1 299 ? 5.617 -2.232 14.156 1 97.31 299 ILE B N 1
ATOM 5053 C CA . ILE B 1 299 ? 4.172 -2.076 14.055 1 97.31 299 ILE B CA 1
ATOM 5054 C C . ILE B 1 299 ? 3.576 -1.866 15.445 1 97.31 299 ILE B C 1
ATOM 5056 O O . ILE B 1 299 ? 2.793 -0.938 15.656 1 97.31 299 ILE B O 1
ATOM 5060 N N . LEU B 1 300 ? 3.996 -2.639 16.406 1 95.94 300 LEU B N 1
ATOM 5061 C CA . LEU B 1 300 ? 3.449 -2.561 17.75 1 95.94 300 LEU B CA 1
ATOM 5062 C C . LEU B 1 300 ? 3.84 -1.246 18.422 1 95.94 300 LEU B C 1
ATOM 5064 O O . LEU B 1 300 ? 3.021 -0.623 19.094 1 95.94 300 LEU B O 1
ATOM 5068 N N . LYS B 1 301 ? 5.055 -0.794 18.234 1 97.25 301 LYS B N 1
ATOM 5069 C CA . LYS B 1 301 ? 5.496 0.479 18.812 1 97.25 301 LYS B CA 1
ATOM 5070 C C . LYS B 1 301 ? 4.73 1.646 18.188 1 97.25 301 LYS B C 1
ATOM 5072 O O . LYS B 1 301 ? 4.406 2.615 18.875 1 97.25 301 LYS B O 1
ATOM 5077 N N . ASN B 1 302 ? 4.508 1.537 16.891 1 97.56 302 ASN B N 1
ATOM 5078 C CA . ASN B 1 302 ? 3.748 2.586 16.219 1 97.56 302 ASN B CA 1
ATOM 5079 C C . ASN B 1 302 ? 2.318 2.666 16.75 1 97.56 302 ASN B C 1
ATOM 5081 O O . ASN B 1 302 ? 1.741 3.754 16.812 1 97.56 302 ASN B O 1
ATOM 5085 N N . LEU B 1 303 ? 1.742 1.541 17.078 1 95.62 303 LEU B N 1
ATOM 5086 C CA . LEU B 1 303 ? 0.396 1.544 17.641 1 95.62 303 LEU B CA 1
ATOM 5087 C C . LEU B 1 303 ? 0.362 2.301 18.969 1 95.62 303 LEU B C 1
ATOM 5089 O O . LEU B 1 303 ? -0.61 2.998 19.266 1 95.62 303 LEU B O 1
ATOM 5093 N N . LEU B 1 304 ? 1.415 2.174 19.75 1 95.94 304 LEU B N 1
ATOM 5094 C CA . LEU B 1 304 ? 1.496 2.893 21.016 1 95.94 304 LEU B CA 1
ATOM 5095 C C . LEU B 1 304 ? 1.61 4.395 20.781 1 95.94 304 LEU B C 1
ATOM 5097 O O . LEU B 1 304 ? 0.973 5.188 21.484 1 95.94 304 LEU B O 1
ATOM 5101 N N . VAL B 1 305 ? 2.383 4.797 19.812 1 97.25 305 VAL B N 1
ATOM 5102 C CA . VAL B 1 305 ? 2.535 6.211 19.469 1 97.25 305 VAL B CA 1
ATOM 5103 C C . VAL B 1 305 ? 1.196 6.773 19 1 97.25 305 VAL B C 1
ATOM 5105 O O . VAL B 1 305 ? 0.802 7.871 19.406 1 97.25 305 VAL B O 1
ATOM 5108 N N . THR B 1 306 ? 0.53 6.031 18.172 1 95.88 306 THR B N 1
ATOM 5109 C CA . THR B 1 306 ? -0.714 6.52 17.594 1 95.88 306 THR B CA 1
ATOM 5110 C C . THR B 1 306 ? -1.812 6.598 18.641 1 95.88 306 THR B C 1
ATOM 5112 O O . THR B 1 306 ? -2.676 7.477 18.594 1 95.88 306 THR B O 1
ATOM 5115 N N . LYS B 1 307 ? -1.773 5.688 19.625 1 94.06 307 LYS B N 1
ATOM 5116 C CA . LYS B 1 307 ? -2.715 5.777 20.734 1 94.06 307 LYS B CA 1
ATOM 5117 C C . LYS B 1 307 ? -2.52 7.07 21.531 1 94.06 307 LYS B C 1
ATOM 5119 O O . LYS B 1 307 ? -3.486 7.77 21.828 1 94.06 307 LYS B O 1
ATOM 5124 N N . LYS B 1 308 ? -1.3 7.355 21.906 1 95.94 308 LYS B N 1
ATOM 5125 C CA . LYS B 1 308 ? -0.986 8.602 22.594 1 95.94 308 LYS B CA 1
ATOM 5126 C C . LYS B 1 308 ? -1.384 9.812 21.766 1 95.94 308 LYS B C 1
ATOM 5128 O O . LYS B 1 308 ? -1.941 10.781 22.297 1 95.94 308 LYS B O 1
ATOM 5133 N N . TRP B 1 309 ? -1.039 9.766 20.531 1 97 309 TRP B N 1
ATOM 5134 C CA . TRP B 1 309 ? -1.394 10.82 19.578 1 97 309 TRP B CA 1
ATOM 5135 C C . TRP B 1 309 ? -2.898 11.07 19.578 1 97 309 TRP B C 1
ATOM 5137 O O . TRP B 1 309 ? -3.344 12.219 19.703 1 97 309 TRP B O 1
ATOM 5147 N N . PHE B 1 310 ? -3.641 10 19.453 1 94.75 310 PHE B N 1
ATOM 5148 C CA . PHE B 1 310 ? -5.098 10.094 19.438 1 94.75 310 PHE B CA 1
ATOM 5149 C C . PHE B 1 310 ? -5.617 10.758 20.703 1 94.75 310 PHE B C 1
ATOM 5151 O O . PHE B 1 310 ? -6.488 11.633 20.641 1 94.75 310 PHE B O 1
ATOM 5158 N N . ASN B 1 311 ? -5.082 10.398 21.781 1 94.56 311 ASN B N 1
ATOM 5159 C CA . ASN B 1 311 ? -5.512 10.961 23.062 1 94.56 311 ASN B CA 1
ATOM 5160 C C . ASN B 1 311 ? -5.285 12.469 23.125 1 94.56 311 ASN B C 1
ATOM 5162 O O . ASN B 1 311 ? -6.176 13.219 23.531 1 94.56 311 ASN B O 1
ATOM 5166 N N . ILE B 1 312 ? -4.148 12.93 22.703 1 96.62 312 ILE B N 1
ATOM 5167 C CA . ILE B 1 312 ? -3.82 14.352 22.75 1 96.62 312 ILE B CA 1
ATOM 5168 C C . ILE B 1 312 ? -4.711 15.117 21.781 1 96.62 312 ILE B C 1
ATOM 5170 O O . ILE B 1 312 ? -5.242 16.172 22.109 1 96.62 312 ILE B O 1
ATOM 5174 N N . MET B 1 313 ? -4.863 14.562 20.594 1 96.94 313 MET B N 1
ATOM 5175 C CA . MET B 1 313 ? -5.668 15.219 19.562 1 96.94 313 MET B CA 1
ATOM 5176 C C . MET B 1 313 ? -7.117 15.359 20.031 1 96.94 313 MET B C 1
ATOM 5178 O O . MET B 1 313 ? -7.742 16.391 19.812 1 96.94 313 MET B O 1
ATOM 5182 N N . VAL B 1 314 ? -7.648 14.336 20.625 1 94.62 314 VAL B N 1
ATOM 5183 C CA . VAL B 1 314 ? -9.047 14.32 21.062 1 94.62 314 VAL B CA 1
ATOM 5184 C C . VAL B 1 314 ? -9.227 15.25 22.25 1 94.62 314 VAL B C 1
ATOM 5186 O O . VAL B 1 314 ? -10.203 16 22.328 1 94.62 314 VAL B O 1
ATOM 5189 N N . GLN B 1 315 ? -8.281 15.172 23.172 1 94.56 315 GLN B N 1
ATOM 5190 C CA . GLN B 1 315 ? -8.344 16.031 24.344 1 94.56 315 GLN B CA 1
ATOM 5191 C C . GLN B 1 315 ? -8.391 17.5 23.938 1 94.56 315 GLN B C 1
ATOM 5193 O O . GLN B 1 315 ? -9.062 18.312 24.594 1 94.56 315 GLN B O 1
ATOM 5198 N N . ASN B 1 316 ? -7.73 17.875 22.906 1 95.69 316 ASN B N 1
ATOM 5199 C CA . ASN B 1 316 ? -7.656 19.25 22.453 1 95.69 316 ASN B CA 1
ATOM 5200 C C . ASN B 1 316 ? -8.688 19.547 21.375 1 95.69 316 ASN B C 1
ATOM 5202 O O . ASN B 1 316 ? -8.703 20.641 20.812 1 95.69 316 ASN B O 1
ATOM 5206 N N . LYS B 1 317 ? -9.5 18.531 20.922 1 95.69 317 LYS B N 1
ATOM 5207 C CA . LYS B 1 317 ? -10.5 18.656 19.875 1 95.69 317 LYS B CA 1
ATOM 5208 C C . LYS B 1 317 ? -9.859 19.047 18.547 1 95.69 317 LYS B C 1
ATOM 5210 O O . LYS B 1 317 ? -10.336 19.984 17.875 1 95.69 317 LYS B O 1
ATOM 5215 N N . TRP B 1 318 ? -8.758 18.391 18.25 1 97.31 318 TRP B N 1
ATOM 5216 C CA . TRP B 1 318 ? -7.98 18.703 17.047 1 97.31 318 TRP B CA 1
ATOM 5217 C C . TRP B 1 318 ? -8.227 17.688 15.945 1 97.31 318 TRP B C 1
ATOM 5219 O O . TRP B 1 318 ? -7.801 17.875 14.805 1 97.31 318 TRP B O 1
ATOM 5229 N N . LEU B 1 319 ? -8.938 16.578 16.219 1 96.81 319 LEU B N 1
ATOM 5230 C CA . LEU B 1 319 ? -9.117 15.5 15.242 1 96.81 319 LEU B CA 1
ATOM 5231 C C . LEU B 1 319 ? -10.523 15.539 14.656 1 96.81 319 LEU B C 1
ATOM 5233 O O . LEU B 1 319 ? -11.508 15.312 15.367 1 96.81 319 LEU B O 1
ATOM 5237 N N . GLU B 1 320 ? -10.594 15.891 13.398 1 96.81 320 GLU B N 1
ATOM 5238 C CA . GLU B 1 320 ? -11.875 15.922 12.711 1 96.81 320 GLU B CA 1
ATOM 5239 C C . GLU B 1 320 ? -12.445 14.516 12.531 1 96.81 320 GLU B C 1
ATOM 5241 O O . GLU B 1 320 ? -11.711 13.57 12.25 1 96.81 320 GLU B O 1
ATOM 5246 N N . GLN B 1 321 ? -13.711 14.391 12.75 1 95.38 321 GLN B N 1
ATOM 5247 C CA . GLN B 1 321 ? -14.383 13.102 12.641 1 95.38 321 GLN B CA 1
ATOM 5248 C C . GLN B 1 321 ? -14.695 12.766 11.188 1 95.38 321 GLN B C 1
ATOM 5250 O O . GLN B 1 321 ? -15.336 13.547 10.484 1 95.38 321 GLN B O 1
ATOM 5255 N N . PRO B 1 322 ? -14.195 11.609 10.75 1 96.06 322 PRO B N 1
ATOM 5256 C CA . PRO B 1 322 ? -14.641 11.18 9.422 1 96.06 322 PRO B CA 1
ATOM 5257 C C . PRO B 1 322 ? -16.109 10.789 9.398 1 96.06 322 PRO B C 1
ATOM 5259 O O . PRO B 1 322 ? -16.719 10.578 10.453 1 96.06 322 PRO B O 1
ATOM 5262 N N . PRO B 1 323 ? -16.641 10.742 8.148 1 96.19 323 PRO B N 1
ATOM 5263 C CA . PRO B 1 323 ? -18.031 10.273 8.07 1 96.19 323 PRO B CA 1
ATOM 5264 C C . PRO B 1 323 ? -18.219 8.898 8.695 1 96.19 323 PRO B C 1
ATOM 5266 O O . PRO B 1 323 ? -17.375 8.016 8.531 1 96.19 323 PRO B O 1
ATOM 5269 N N . LEU B 1 324 ? -19.344 8.758 9.453 1 94.5 324 LEU B N 1
ATOM 5270 C CA . LEU B 1 324 ? -19.625 7.512 10.148 1 94.5 324 LEU B CA 1
ATOM 5271 C C . LEU B 1 324 ? -20.844 6.809 9.539 1 94.5 324 LEU B C 1
ATOM 5273 O O . LEU B 1 324 ? -21.672 7.449 8.898 1 94.5 324 LEU B O 1
ATOM 5277 N N . ALA B 1 325 ? -20.812 5.504 9.734 1 94.06 325 ALA B N 1
ATOM 5278 C CA . ALA B 1 325 ? -22.016 4.742 9.422 1 94.06 325 ALA B CA 1
ATOM 5279 C C . ALA B 1 325 ? -23.203 5.242 10.242 1 94.06 325 ALA B C 1
ATOM 5281 O O . ALA B 1 325 ? -23.031 5.742 11.352 1 94.06 325 ALA B O 1
ATOM 5282 N N . PRO B 1 326 ? -24.391 5.105 9.641 1 89.38 326 PRO B N 1
ATOM 5283 C CA . PRO B 1 326 ? -25.562 5.555 10.391 1 89.38 326 PRO B CA 1
ATOM 5284 C C . PRO B 1 326 ? -25.75 4.793 11.703 1 89.38 326 PRO B C 1
ATOM 5286 O O . PRO B 1 326 ? -25.578 3.574 11.742 1 89.38 326 PRO B O 1
ATOM 5289 N N . ASN B 1 327 ? -26.047 5.562 12.703 1 86.25 327 ASN B N 1
ATOM 5290 C CA . ASN B 1 327 ? -26.406 4.977 13.992 1 86.25 327 ASN B CA 1
ATOM 5291 C C . ASN B 1 327 ? -27.922 4.836 14.141 1 86.25 327 ASN B C 1
ATOM 5293 O O . ASN B 1 327 ? -28.578 5.719 14.688 1 86.25 327 ASN B O 1
ATOM 5297 N N . ARG B 1 328 ? -28.375 3.76 13.797 1 83.94 328 ARG B N 1
ATOM 5298 C CA . ARG B 1 328 ? -29.812 3.543 13.727 1 83.94 328 ARG B CA 1
ATOM 5299 C C . ARG B 1 328 ? -30.453 3.633 15.109 1 83.94 328 ARG B C 1
ATOM 5301 O O . ARG B 1 328 ? -31.594 4.086 15.234 1 83.94 328 ARG B O 1
ATOM 5308 N N . ASN B 1 329 ? -29.719 3.182 16.094 1 80.88 329 ASN B N 1
ATOM 5309 C CA . ASN B 1 329 ? -30.25 3.27 17.453 1 80.88 329 ASN B CA 1
ATOM 5310 C C . ASN B 1 329 ? -30.453 4.719 17.875 1 80.88 329 ASN B C 1
ATOM 5312 O O . ASN B 1 329 ? -31.453 5.039 18.516 1 80.88 329 ASN B O 1
ATOM 5316 N N . GLU B 1 330 ? -29.547 5.539 17.562 1 80.69 330 GLU B N 1
ATOM 5317 C CA . GLU B 1 330 ? -29.641 6.949 17.922 1 80.69 330 GLU B CA 1
ATOM 5318 C C . GLU B 1 330 ? -30.734 7.648 17.109 1 80.69 330 GLU B C 1
ATOM 5320 O O . GLU B 1 330 ? -31.438 8.523 17.625 1 80.69 330 GLU B O 1
ATOM 5325 N N . ILE B 1 331 ? -30.922 7.281 15.883 1 82.12 331 ILE B N 1
ATOM 5326 C CA . ILE B 1 331 ? -31.922 7.879 15.016 1 82.12 331 ILE B CA 1
ATOM 5327 C C . ILE B 1 331 ? -33.312 7.543 15.539 1 82.12 331 ILE B C 1
ATOM 5329 O O . ILE B 1 331 ? -34.219 8.391 15.523 1 82.12 331 ILE B O 1
ATOM 5333 N N . ALA B 1 332 ? -33.469 6.363 15.992 1 85.69 332 ALA B N 1
ATOM 5334 C CA . ALA B 1 332 ? -34.75 5.918 16.5 1 85.69 332 ALA B CA 1
ATOM 5335 C C . ALA B 1 332 ? -35.156 6.676 17.766 1 85.69 332 ALA B C 1
ATOM 5337 O O . ALA B 1 332 ? -36.312 6.828 18.062 1 85.69 332 ALA B O 1
ATOM 5338 N N . LYS B 1 333 ? -34.219 7.219 18.453 1 82.25 333 LYS B N 1
ATOM 5339 C CA . LYS B 1 333 ? -34.469 7.926 19.703 1 82.25 333 LYS B CA 1
ATOM 5340 C C . LYS B 1 333 ? -34.875 9.375 19.438 1 82.25 333 LYS B C 1
ATOM 5342 O O . LYS B 1 333 ? -35.438 10.039 20.312 1 82.25 333 LYS B O 1
ATOM 5347 N N . GLU B 1 334 ? -34.562 9.82 18.391 1 73.75 334 GLU B N 1
ATOM 5348 C CA . GLU B 1 334 ? -34.875 11.203 18.047 1 73.75 334 GLU B CA 1
ATOM 5349 C C . GLU B 1 334 ? -36.344 11.352 17.688 1 73.75 334 GLU B C 1
ATOM 5351 O O . GLU B 1 334 ? -36.875 12.469 17.609 1 73.75 334 GLU B O 1
ATOM 5356 N N . VAL B 1 335 ? -37.156 10.25 17.734 1 65.56 335 VAL B N 1
ATOM 5357 C CA . VAL B 1 335 ? -38.594 10.344 17.484 1 65.56 335 VAL B CA 1
ATOM 5358 C C . VAL B 1 335 ? -39.344 10.25 18.812 1 65.56 335 VAL B C 1
ATOM 5360 O O . VAL B 1 335 ? -38.906 9.555 19.734 1 65.56 335 VAL B O 1
#

Nearest PDB structures (foldseek):
  2rbd-assembly1_A  TM=8.814E-01  e=2.544E-04  Halalkalibacterium halodurans C-125
  2ib0-assembly1_B  TM=7.818E-01  e=1.562E-02  Mycobacterium tuberculosis
  2ib0-assembly1_A  TM=7.473E-01  e=1.427E-02  Mycobacterium tuberculosis
  6som-assembly1_A  TM=7.716E-01  e=2.070E+00  Synechococcus sp. CC9311
  7xa2-assembly1_A-2  TM=6.741E-01  e=2.842E+00  Thermotoga maritima

Radius of gyration: 24.39 Å; Cα contacts (8 Å, |Δi|>4): 989; chains: 2; bounding box: 79×71×52 Å

pLDDT: mean 94.68, std 8.53, range [32.44, 98.88]

InterPro domains:
  IPR012347 Ferritin-like [G3DSA:1.20.1260.10] (3-147)
  IPR012347 Ferritin-like [G3DSA:1.20.1260.10] (175-318)
  IPR021617 Protein of unknown function DUF3231 [PF11553] (3-159)
  IPR021617 Protein of unknown function DUF3231 [PF11553] (170-330)

Secondary structure (DSSP, 8-state):
---GGGPPPPHHHHHHHHHHHHHHHHHHHHHHHHHHH---HHHHHHHHHHHHHHHHHHHHHHHHHHHHTPPPP----GGGB-TTPPP-B-HHHHHHHHHHHHHHHHHHHHHHHHT--SHHHHHHHHHHHHHHHHHHHHHHHHHHHTT--PPPPP----SS--B---GGGG--SSSS-PPPBHHHHHHHHHHHHHHHHHHHHHHHHHHH--SHHHHHHHHHHHHHHHHHHHHHHHHHHHTT---PPP-GGGB-S-----B-HHHHHHHHHHHHHHHHHHHHHHHHH--SHHHHHHHHHHHHHHHHHHHHHHHHHHHTT-SBPPPB---HHHHHHT-/---GGGPPPPHHHHHHHHHHHHHHHHHHHHHHHHHHH---HHHHHHHHHHHHHHHHHHHHHHHHHHHHTPPPP----GGGB-TTPPP-B-HHHHHHHHHHHHHHHHHHHHHHHHT--SHHHHHHHHHHHHHHHHHHHHHHHHHHHTT--PPPPP----SS--B---GGGG--SSSS-PPPBHHHHHHHHHHHHHHHHHHHHHHHHHHH--SHHHHHHHHHHHHHHHHHHHHHHHHHHHTT---PPP-GGGB-S-----B-HHHHHHHHHHHHHHHHHHHHHHHHH--SHHHHHHHHHHHHHHHHHHHHHHHHHHHTT-SBPPPB---HHHHHHT-

Foldseek 3Di:
DPLLQPDQDDPLLLQLLLCCQQVLQLVLLVLVQLLVAADDPLLNVLSVLSNVVSVVLNVVSCVSCVVNVHDDDPHDDVVFFAPPFDDFFYSLLSLLVQLLVLVVQLVSLVVSLVPDRRDVSNVSSVVSNVSSVVSNVSSVVVCVVVVNDDDFDDDDDDPDDDDDDDPLQQADDDDVYDADDPLLSVLLQSLLSLLLSLLQLLVSCLLQDDDPLLNVLSVVLNVLSVVLNVLSCVSCVVNPTDHDDHCNVRTDNGRHDRGDSLSSLVVSLVSLVVSLVSLVSSCVRRRYPSSNVSSVVSNVVSVVSNVSSVVVCVVVVSDDDRDDDDDPVVVVVVD/DPLLQPDQDDPLLLQLLLCCQQVLQLVLLVLVQLLVAADDPLLNVLSVLSNVVSVVLNVVSCVSCVVNVHDDDPHDDVVFFAPPFDDFFYSLLSLLVQLLVLVVQLVSLVVSLVPDRRDVSNVSSVVSNVSSVVSNVSSVVVCVVVVNDDDFDDDDDDPDDDDDDDPLQQADDDDVYDADDPLLSVLLQSLLSLLLSLLQLLVSCLLQDDDPLLNVLSVVLNVLSVVLNVLSCVSCVVNPTDHDDHCNVRTDNGNHDRGDSLSSLVVSLVSLVVSLVSLVSSCVRRRYPSSNVSSVVSNVVSVVSNVSSVVVCVVVVSDDDRDDDDDPVVVVVVD

Sequence (670 aa):
MVDGNKLKLTSSEIGTLWGEYVNGTMIDVVNRYMYSIIEDEQIKSIFDSAINTFGKQKKEIVTFFEEEGFPVPIGFTESDLFKGKQRLFTDIFCLNYLHIMTLHGLLGHTTSLAVSVRKDLREFYDSCDNDAKKMYHQTIELLLEKGSFQRDPLFYPAKNPEFISSQDFTDGFFGKGRKLAATEIISISFNLKKSIMAKTLSIAFSQVAQTKEVRKFLTDSEKTADGQIKSFSKIMQADNLPVPKSWETEVTTSTDSPFSEKLMLYHIGFLFQAAQNYHGAGLASAMRTDLVAAYEGTILKNLLVTKKWFNIMVQNKWLEQPPLAPNRNEIAKEVMVDGNKLKLTSSEIGTLWGEYVNGTMIDVVNRYMYSIIEDEQIKSIFDSAINTFGKQKKEIVTFFEEEGFPVPIGFTESDLFKGKQRLFTDIFCLNYLHIMTLHGLLGHTTSLAVSVRKDLREFYDSCDNDAKKMYHQTIELLLEKGSFQRDPLFYPAKNPEFISSQDFTDGFFGKGRKLAATEIISISFNLKKSIMAKTLSIAFSQVAQTKEVRKFLTDSEKTADGQIKSFSKIMQADNLPVPKSWETEVTTSTDSPFSEKLMLYHIGFLFQAAQNYHGAGLASAMRTDLVAAYEGTILKNLLVTKKWFNIMVQNKWLEQPPLAPNRNEIAKEV

Organism: NCBI:txid1637975

Solvent-accessible surface area (backbone atoms only — not comparable to full-atom values): 34905 Å² total; per-residue (Å²): 126,81,62,50,76,66,55,78,71,27,23,34,41,49,17,42,48,50,49,52,47,34,54,46,30,45,51,45,48,53,46,52,54,47,46,74,59,41,77,53,64,72,62,34,50,52,43,53,49,53,51,53,51,47,52,56,51,50,54,51,50,47,49,54,28,56,76,71,58,31,50,63,72,76,60,46,54,72,86,37,45,44,80,90,49,61,60,50,60,38,58,68,44,50,51,53,49,51,41,52,52,31,47,52,45,36,53,48,26,47,54,42,32,68,57,37,76,40,49,64,57,29,53,50,28,51,51,50,31,53,53,28,52,53,50,42,55,53,38,54,52,49,29,52,73,68,68,71,56,85,77,60,54,74,53,65,63,54,88,61,70,49,52,36,75,54,75,51,56,31,29,53,82,80,57,90,29,59,55,57,35,16,54,39,43,43,36,52,54,52,52,42,54,52,28,43,49,51,22,34,50,21,50,50,47,35,54,28,47,85,48,68,69,58,25,50,51,25,49,52,48,23,51,52,26,48,52,50,41,49,56,55,43,50,58,37,45,74,54,76,39,84,69,86,81,82,52,62,86,36,41,52,88,49,59,54,51,43,52,33,68,61,52,55,50,50,53,55,41,45,52,49,28,55,43,30,23,51,37,15,42,33,46,35,48,42,64,28,52,47,53,39,50,50,36,53,53,49,49,55,53,36,52,53,51,44,50,55,44,49,51,55,32,31,75,67,51,61,37,70,51,67,60,41,43,68,56,64,72,61,58,62,61,75,104,125,81,62,50,76,65,55,78,70,26,21,33,40,51,18,42,49,50,49,50,47,37,54,45,30,46,50,44,49,53,46,52,53,50,46,75,60,42,74,53,64,72,61,33,50,52,42,52,51,53,52,51,53,47,54,56,51,50,54,53,50,46,48,55,26,57,75,71,57,29,50,64,73,76,58,46,54,72,87,37,46,44,81,91,48,62,59,50,60,37,57,66,45,51,51,52,49,51,42,54,51,32,50,52,45,37,53,49,26,48,52,43,32,69,57,37,77,39,48,64,57,29,52,50,27,50,50,49,32,53,53,28,52,52,51,43,55,52,39,53,51,48,29,53,73,69,69,72,56,84,76,63,53,74,54,65,62,54,87,61,69,48,53,36,76,53,76,51,56,31,28,53,82,79,58,92,29,57,55,58,34,17,54,39,42,42,37,52,54,52,52,41,55,52,29,42,49,51,23,33,51,21,51,51,46,34,55,29,47,87,47,69,70,58,25,50,52,25,50,52,48,22,51,51,26,48,51,50,42,50,56,56,42,51,58,37,45,76,55,76,39,84,68,86,80,82,53,61,86,36,42,53,87,51,58,55,51,43,53,33,69,59,52,54,51,50,53,54,40,47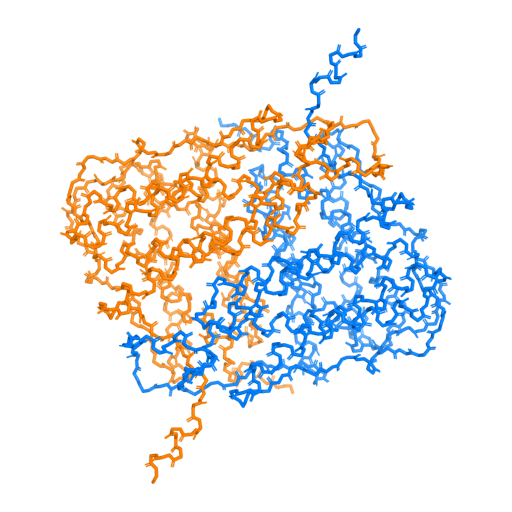,53,47,28,55,42,29,24,51,38,14,42,32,47,36,48,43,63,28,50,46,54,39,48,51,35,52,53,49,48,55,52,36,52,55,53,45,51,53,43,47,51,54,30,32,75,68,51,60,38,70,51,68,61,41,42,68,56,62,74,62,57,60,61,76,104